Protein AF-A0A7X1ZPV9-F1 (afdb_monomer_lite)

Foldseek 3Di:
DADFAPLVPDVVSRVVVVVLCCLAVDFLFLDDDPPDDLVSLLVLQVVLVVCVVDPVSVVVLCVVQVQCCAAFNAALAAESPNSLVLVCVQVNPDDDNVCSPPPVNSNVSSVVCVVPGADQAQPDDDDDDPPDQADRRTHGYGHRHAHDALVRSLFSLQWPSNFHAAPDDDPVDAPQWDQFPRGIISLGDFLLLLVVLLVLVVSVVCCVVSRVQRTPNRVVSSVVSSVVVVPDDPCRCNSHSSSLLSVLLNLLCVFDDFPPDDPLLVSLLSVQQSLQVVQVVQSCSPPHDDADDDDDDDDDDDDDDDDDDDPQLQDAAGLRLVSLQSQLVSLCVQLVVQDDPDPDGLSNVLSNLSSVLSNLSSVRSVCVVVVHADDSVSSVSNSCSVVSNVCSCCSVVGDDDDPLVVFSWFKDFNAARPRVQKTKIKIKHHWDWDWDFHAHPNDTDTDIDTGIGIAIDIGHNVCDDHSVRQNVCRVVVNHDDHPPSSVSNDDD

Radius of gyration: 25.38 Å; chains: 1; bounding box: 76×58×71 Å

pLDDT: mean 85.06, std 15.0, range [24.62, 97.88]

Structure (mmCIF, N/CA/C/O backbone):
data_AF-A0A7X1ZPV9-F1
#
_entry.id   AF-A0A7X1ZPV9-F1
#
loop_
_atom_site.group_PDB
_atom_site.id
_atom_site.type_symbol
_atom_site.label_atom_id
_atom_site.label_alt_id
_atom_site.label_comp_id
_atom_site.label_asym_id
_atom_site.label_entity_id
_atom_site.label_seq_id
_atom_site.pdbx_PDB_ins_code
_atom_site.Cartn_x
_atom_site.Cartn_y
_atom_site.Cartn_z
_atom_site.occupancy
_atom_site.B_iso_or_equiv
_atom_site.auth_seq_id
_atom_site.auth_comp_id
_atom_site.auth_asym_id
_atom_site.auth_atom_id
_atom_site.pdbx_PDB_model_num
ATOM 1 N N . ASN A 1 1 ? -4.147 -11.477 -17.919 1.00 61.50 1 ASN A N 1
ATOM 2 C CA . ASN A 1 1 ? -4.637 -10.906 -16.644 1.00 61.50 1 ASN A CA 1
ATOM 3 C C . ASN A 1 1 ? -6.136 -10.674 -16.755 1.00 61.50 1 ASN A C 1
ATOM 5 O O . ASN A 1 1 ? -6.568 -10.183 -17.791 1.00 61.50 1 ASN A O 1
ATOM 9 N N . LEU A 1 2 ? -6.913 -11.081 -15.749 1.00 72.19 2 LEU A N 1
ATOM 10 C CA . LEU A 1 2 ? -8.351 -10.786 -15.651 1.00 72.19 2 LEU A CA 1
ATOM 11 C C . LEU A 1 2 ? -8.531 -9.429 -14.946 1.00 72.19 2 LEU A C 1
ATOM 13 O O . LEU A 1 2 ? -7.802 -9.218 -13.978 1.00 72.19 2 LEU A O 1
ATOM 17 N N . PRO A 1 3 ? -9.444 -8.540 -15.387 1.00 75.62 3 PRO A N 1
ATOM 18 C CA . PRO A 1 3 ? -9.827 -7.337 -14.639 1.00 75.62 3 PRO A CA 1
ATOM 19 C C . PRO A 1 3 ? -10.397 -7.685 -13.257 1.00 75.62 3 PRO A C 1
ATOM 21 O O . PRO A 1 3 ? -11.121 -8.673 -13.137 1.00 75.62 3 PRO A O 1
ATOM 24 N N . ARG A 1 4 ? -10.066 -6.888 -12.233 1.00 73.19 4 ARG A N 1
ATOM 25 C CA . ARG A 1 4 ? -10.451 -7.103 -10.822 1.00 73.19 4 ARG A CA 1
ATOM 26 C C . ARG A 1 4 ? -10.814 -5.791 -10.139 1.00 73.19 4 ARG A C 1
ATOM 28 O O . ARG A 1 4 ? -10.526 -4.721 -10.686 1.00 73.19 4 ARG A O 1
ATOM 35 N N . GLY A 1 5 ? -11.417 -5.907 -8.955 1.00 69.62 5 GLY A N 1
ATOM 36 C CA . GLY A 1 5 ? -11.904 -4.783 -8.161 1.00 69.62 5 GLY A CA 1
ATOM 37 C C . GLY A 1 5 ? -12.683 -3.811 -9.039 1.00 69.62 5 GLY A C 1
ATOM 38 O O . GLY A 1 5 ? -13.524 -4.198 -9.848 1.00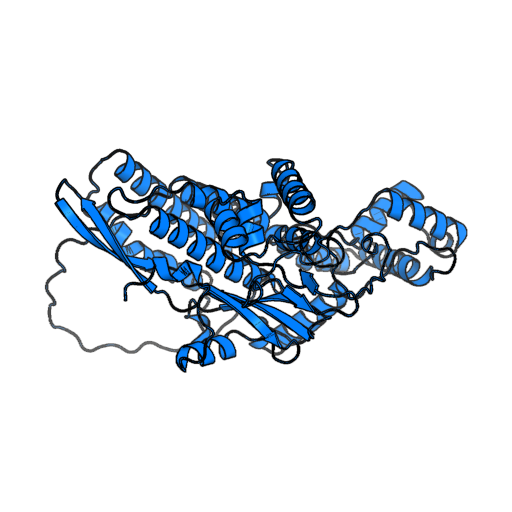 69.62 5 GLY A O 1
ATOM 39 N N . HIS A 1 6 ? -12.294 -2.543 -9.013 1.00 67.44 6 HIS A N 1
ATOM 40 C CA . HIS A 1 6 ? -12.929 -1.503 -9.815 1.00 67.44 6 HIS A CA 1
ATOM 41 C C . HIS A 1 6 ? -12.962 -1.755 -11.338 1.00 67.44 6 HIS A C 1
ATOM 43 O O . HIS A 1 6 ? -13.921 -1.338 -11.999 1.00 67.44 6 HIS A O 1
ATOM 49 N N . TYR A 1 7 ? -11.986 -2.450 -11.922 1.00 74.12 7 TYR A N 1
ATOM 50 C CA . TYR A 1 7 ? -11.883 -2.595 -13.381 1.00 74.12 7 TYR A CA 1
ATOM 51 C C . TYR A 1 7 ? -12.848 -3.639 -13.970 1.00 74.12 7 TYR A C 1
ATOM 53 O O . TYR A 1 7 ? -12.855 -3.859 -15.181 1.00 74.12 7 TYR A O 1
ATOM 61 N N . THR A 1 8 ? -13.713 -4.246 -13.149 1.00 70.81 8 THR A N 1
ATOM 62 C CA . THR A 1 8 ? -14.842 -5.078 -13.597 1.00 70.81 8 THR A CA 1
ATOM 63 C C . THR A 1 8 ? -15.977 -4.260 -14.227 1.00 70.81 8 THR A C 1
ATOM 65 O O . THR A 1 8 ? -16.664 -4.789 -15.106 1.00 70.81 8 THR A O 1
ATOM 68 N N . ARG A 1 9 ? -16.190 -2.998 -13.813 1.00 67.62 9 ARG A N 1
ATOM 69 C CA . ARG A 1 9 ? -17.491 -2.307 -13.977 1.00 67.62 9 ARG A CA 1
ATOM 70 C C . ARG A 1 9 ? -17.839 -1.815 -15.396 1.00 67.62 9 ARG A C 1
ATOM 72 O O . ARG A 1 9 ? -19.020 -1.684 -15.695 1.00 67.62 9 ARG A O 1
ATOM 79 N N . SER A 1 10 ? -16.875 -1.571 -16.290 1.00 77.25 10 SER A N 1
ATOM 80 C CA . SER A 1 10 ? -17.145 -1.165 -17.690 1.00 77.25 10 SER A CA 1
ATOM 81 C C . SER A 1 10 ? -16.155 -1.799 -18.671 1.00 77.25 10 SER A C 1
ATOM 83 O O . SER A 1 10 ? -15.034 -2.124 -18.284 1.00 77.25 10 SER A O 1
ATOM 85 N N . GLU A 1 11 ? -16.521 -1.980 -19.949 1.00 80.75 11 GLU A N 1
ATOM 86 C CA . GLU A 1 11 ? -15.567 -2.550 -20.921 1.00 80.75 11 GLU A CA 1
ATOM 87 C C . GLU A 1 11 ? -14.403 -1.597 -21.231 1.00 80.75 11 GLU A C 1
ATOM 89 O O . GLU A 1 11 ? -13.317 -2.071 -21.548 1.00 80.75 11 GLU A O 1
ATOM 94 N N . ASP A 1 12 ? -14.560 -0.284 -21.047 1.00 82.94 12 ASP A N 1
ATOM 95 C CA . ASP A 1 12 ? -13.445 0.665 -21.130 1.00 82.94 12 ASP A CA 1
ATOM 96 C C . ASP A 1 12 ? -12.444 0.485 -19.988 1.00 82.94 12 ASP A C 1
ATOM 98 O O . ASP A 1 12 ? -11.250 0.359 -20.253 1.00 82.94 12 ASP A O 1
ATOM 102 N N . PHE A 1 13 ? -12.900 0.323 -18.740 1.00 80.00 13 PHE A N 1
ATOM 103 C CA . PHE A 1 13 ? -11.994 -0.015 -17.636 1.00 80.00 13 PHE A CA 1
ATOM 104 C C . PHE A 1 13 ? -11.383 -1.413 -17.798 1.00 80.00 13 PHE A C 1
ATOM 106 O O . PHE A 1 13 ? -10.204 -1.601 -17.501 1.00 80.00 13 PHE A O 1
ATOM 113 N N . ARG A 1 14 ? -12.119 -2.379 -18.366 1.00 82.19 14 ARG A N 1
ATOM 114 C CA . ARG A 1 14 ? -11.565 -3.696 -18.728 1.00 82.19 14 ARG A CA 1
ATOM 115 C C . ARG A 1 14 ? -10.514 -3.593 -19.836 1.00 82.19 14 ARG A C 1
ATOM 117 O O . ARG A 1 14 ? -9.544 -4.346 -19.790 1.00 82.19 14 ARG A O 1
ATOM 124 N N . ARG A 1 15 ? -10.678 -2.704 -20.825 1.00 89.06 15 ARG A N 1
ATOM 125 C CA . ARG A 1 15 ? -9.685 -2.420 -21.880 1.00 89.06 15 ARG A CA 1
ATOM 126 C C . ARG A 1 15 ? -8.442 -1.745 -21.302 1.00 89.06 15 ARG A C 1
ATOM 128 O O . ARG A 1 15 ? -7.350 -2.276 -21.485 1.00 89.06 15 ARG A O 1
ATOM 135 N N . TYR A 1 16 ? -8.619 -0.654 -20.557 1.00 87.81 16 TYR A N 1
ATOM 136 C CA . TYR A 1 16 ? -7.547 0.075 -19.874 1.00 87.81 16 TYR A CA 1
ATOM 137 C C . TYR A 1 16 ? -6.717 -0.856 -18.982 1.00 87.81 16 TYR A C 1
ATOM 139 O O . TYR A 1 16 ? -5.501 -0.944 -19.139 1.00 87.81 16 TYR A O 1
ATOM 147 N N . PHE A 1 17 ? -7.378 -1.660 -18.141 1.00 85.50 17 PHE A N 1
ATOM 148 C CA . PHE A 1 17 ? -6.711 -2.636 -17.280 1.00 85.50 17 PHE A CA 1
ATOM 149 C C . PHE A 1 17 ? -5.875 -3.640 -18.074 1.00 85.50 17 PHE A C 1
ATOM 151 O O . PHE A 1 17 ? -4.730 -3.908 -17.715 1.00 85.50 17 PHE A O 1
ATOM 158 N N . LYS A 1 18 ? -6.420 -4.199 -19.167 1.00 89.06 18 LYS A N 1
ATOM 159 C CA . LYS A 1 18 ? -5.690 -5.145 -20.030 1.00 89.06 18 LYS A CA 1
ATOM 160 C C . LYS A 1 18 ? -4.466 -4.483 -20.678 1.00 89.06 18 LYS A C 1
ATOM 162 O O . LYS A 1 18 ? -3.438 -5.146 -20.777 1.00 89.06 18 LYS A O 1
ATOM 167 N N . ALA A 1 19 ? -4.570 -3.216 -21.085 1.00 90.88 19 ALA A N 1
ATOM 168 C CA . ALA A 1 19 ? -3.480 -2.454 -21.692 1.00 90.88 19 ALA A CA 1
ATOM 169 C C . ALA A 1 19 ? -2.372 -2.125 -20.678 1.00 90.88 19 ALA A C 1
ATOM 171 O O . ALA A 1 19 ? -1.224 -2.511 -20.892 1.00 90.88 19 ALA A O 1
ATOM 172 N N . MET A 1 20 ? -2.702 -1.512 -19.537 1.00 89.00 20 MET A N 1
ATOM 173 C CA . MET A 1 20 ? -1.719 -1.184 -18.494 1.00 89.00 20 MET A CA 1
ATOM 174 C C . MET A 1 20 ? -1.044 -2.446 -17.933 1.00 89.00 20 MET A C 1
ATOM 176 O O . MET A 1 20 ? 0.177 -2.493 -17.803 1.00 89.00 20 MET A O 1
ATOM 180 N N . MET A 1 21 ? -1.795 -3.537 -17.731 1.00 84.31 21 MET A N 1
ATOM 181 C CA . MET A 1 21 ? -1.230 -4.839 -17.339 1.00 84.31 21 MET A CA 1
ATOM 182 C C . MET A 1 21 ? -0.450 -5.565 -18.442 1.00 84.31 21 MET A C 1
ATOM 184 O O . MET A 1 21 ? 0.105 -6.633 -18.169 1.00 84.31 21 MET A O 1
ATOM 188 N N . TRP A 1 22 ? -0.423 -5.043 -19.668 1.00 87.94 22 TRP A N 1
ATOM 189 C CA . TRP A 1 22 ? 0.465 -5.503 -20.734 1.00 87.94 22 TRP A CA 1
ATOM 190 C C . TRP A 1 22 ? 1.728 -4.637 -20.768 1.00 87.94 22 TRP A C 1
ATOM 192 O O . TRP A 1 22 ? 2.817 -5.164 -20.548 1.00 87.94 22 TRP A O 1
ATOM 202 N N . TYR A 1 23 ? 1.589 -3.313 -20.900 1.00 89.31 23 TYR A N 1
ATOM 203 C CA . TYR A 1 23 ? 2.715 -2.365 -20.915 1.00 89.31 23 TYR A CA 1
ATOM 204 C C . TYR A 1 23 ? 3.561 -2.368 -19.630 1.00 89.31 23 TYR A C 1
ATOM 206 O O . TYR A 1 23 ? 4.749 -2.050 -19.689 1.00 89.31 23 TYR A O 1
ATOM 214 N N . GLY A 1 24 ? 2.969 -2.738 -18.488 1.00 83.88 24 GLY A N 1
ATOM 215 C CA . GLY A 1 24 ? 3.657 -2.863 -17.202 1.00 83.88 24 GLY A CA 1
ATOM 216 C C . GLY A 1 24 ? 4.148 -4.260 -16.843 1.00 83.88 24 GLY A C 1
ATOM 217 O O . GLY A 1 24 ? 4.885 -4.391 -15.871 1.00 83.88 24 GLY A O 1
ATOM 218 N N . ARG A 1 25 ? 3.784 -5.307 -17.600 1.00 80.44 25 ARG A N 1
ATOM 219 C CA . ARG A 1 25 ? 4.224 -6.694 -17.323 1.00 80.44 25 ARG A CA 1
ATOM 220 C C . ARG A 1 25 ? 4.947 -7.386 -18.474 1.00 80.44 25 ARG A C 1
ATOM 222 O O . ARG A 1 25 ? 5.495 -8.458 -18.251 1.00 80.44 25 ARG A O 1
ATOM 229 N N . LEU A 1 26 ? 5.011 -6.785 -19.661 1.00 88.06 26 LEU A N 1
ATOM 230 C CA . LEU A 1 26 ? 5.934 -7.187 -20.722 1.00 88.06 26 LEU A CA 1
ATOM 231 C C . LEU A 1 26 ? 7.332 -6.607 -20.418 1.00 88.06 26 LEU A C 1
ATOM 233 O O . LEU A 1 26 ? 7.462 -5.384 -20.387 1.00 88.06 26 LEU A O 1
ATOM 237 N N . PRO A 1 27 ? 8.364 -7.431 -20.158 1.00 88.62 27 PRO A N 1
ATOM 238 C CA . PRO A 1 27 ? 9.725 -6.947 -19.958 1.00 88.62 27 PRO A CA 1
ATOM 239 C C . PRO A 1 27 ? 10.468 -6.820 -21.292 1.00 88.62 27 PRO A C 1
ATOM 241 O O . PRO A 1 27 ? 10.489 -7.752 -22.099 1.00 88.62 27 PRO A O 1
ATOM 244 N N . LEU A 1 28 ? 11.171 -5.708 -21.486 1.00 94.38 28 LEU A N 1
ATOM 245 C CA . LEU A 1 28 ? 12.291 -5.628 -22.419 1.00 94.38 28 LEU A CA 1
ATOM 246 C C . LEU A 1 28 ? 13.576 -5.801 -21.600 1.00 94.38 28 LEU A C 1
ATOM 248 O O . LEU A 1 28 ? 14.154 -4.832 -21.111 1.00 94.38 28 LEU A O 1
ATOM 252 N N . HIS A 1 29 ? 13.962 -7.057 -21.354 1.00 94.62 29 HIS A N 1
ATOM 253 C CA . HIS A 1 29 ? 15.090 -7.386 -20.475 1.00 94.62 29 HIS A CA 1
ATOM 254 C C . HIS A 1 29 ? 16.407 -6.757 -20.948 1.00 94.62 29 HIS A C 1
ATOM 256 O O . HIS A 1 29 ? 16.744 -6.804 -22.133 1.00 94.62 29 HIS A O 1
ATOM 262 N N . VAL A 1 30 ? 17.184 -6.239 -19.996 1.00 95.94 30 VAL A N 1
ATOM 263 C CA . VAL A 1 30 ? 18.557 -5.787 -20.231 1.00 95.94 30 VAL A CA 1
ATOM 264 C C . VAL A 1 30 ? 19.463 -7.029 -20.265 1.00 95.94 30 VAL A C 1
ATOM 266 O O . VAL A 1 30 ? 19.577 -7.713 -19.243 1.00 95.94 30 VAL A O 1
ATOM 269 N N . PRO A 1 31 ? 20.101 -7.360 -21.403 1.00 95.31 31 PRO A N 1
ATOM 270 C CA . PRO A 1 31 ? 20.882 -8.587 -21.554 1.00 95.31 31 PRO A CA 1
ATOM 271 C C . PRO A 1 31 ? 22.082 -8.605 -20.601 1.00 95.31 31 PRO A C 1
ATOM 273 O O . PRO A 1 31 ? 22.777 -7.601 -20.454 1.00 95.31 31 PRO A O 1
ATOM 276 N N . LYS A 1 32 ? 22.335 -9.749 -19.960 1.00 92.62 32 LYS A N 1
ATOM 277 C CA . LYS A 1 32 ? 23.367 -9.908 -18.925 1.00 92.62 32 LYS A CA 1
ATOM 278 C C . LYS A 1 32 ? 24.471 -10.858 -19.373 1.00 92.62 32 LYS A C 1
ATOM 280 O O . LYS A 1 32 ? 25.648 -10.514 -19.307 1.00 92.62 32 LYS A O 1
ATOM 285 N N . GLU A 1 33 ? 24.090 -12.024 -19.882 1.00 90.62 33 GLU A N 1
ATOM 286 C CA . GLU A 1 33 ? 25.013 -13.011 -20.431 1.00 90.62 33 GLU A CA 1
ATOM 287 C C . GLU A 1 33 ? 25.272 -12.773 -21.920 1.00 90.62 33 GLU A C 1
ATOM 289 O O . GLU A 1 33 ? 24.459 -12.200 -22.650 1.00 90.62 33 GLU A O 1
ATOM 294 N N . LYS A 1 34 ? 26.412 -13.266 -22.421 1.00 88.06 34 LYS A N 1
ATOM 295 C CA . LYS A 1 34 ? 26.783 -13.123 -23.843 1.00 88.06 34 LYS A CA 1
ATOM 296 C C . LYS A 1 34 ? 25.788 -13.806 -24.799 1.00 88.06 34 LYS A C 1
ATOM 298 O O . LYS A 1 34 ? 25.708 -13.427 -25.965 1.00 88.06 34 LYS A O 1
ATOM 303 N N . SER A 1 35 ? 25.047 -14.802 -24.317 1.00 91.25 35 SER A N 1
ATOM 304 C CA . SER A 1 35 ? 23.980 -15.500 -25.045 1.00 91.25 35 SER A CA 1
ATOM 305 C C . SER A 1 35 ? 22.684 -14.701 -25.183 1.00 91.25 35 SER A C 1
ATOM 307 O O . SER A 1 35 ? 21.877 -15.022 -26.053 1.00 91.25 35 SER A O 1
ATOM 309 N N . ASP A 1 36 ? 22.461 -13.700 -24.332 1.00 93.38 36 ASP A N 1
ATOM 310 C CA . ASP A 1 36 ? 21.164 -13.030 -24.237 1.00 93.38 36 ASP A CA 1
ATOM 311 C C . ASP A 1 36 ? 20.923 -12.150 -25.472 1.00 93.38 36 ASP A C 1
ATOM 313 O O . ASP A 1 36 ? 21.871 -11.520 -25.958 1.00 93.38 36 ASP A O 1
ATOM 317 N N . PRO A 1 37 ? 19.690 -12.067 -26.001 1.00 95.50 37 PRO A N 1
ATOM 318 C CA . PRO A 1 37 ? 19.400 -11.248 -27.172 1.00 95.50 37 PRO A CA 1
ATOM 319 C C . PRO A 1 37 ? 19.541 -9.753 -26.851 1.00 95.50 37 PRO A C 1
ATOM 321 O O . PRO A 1 37 ? 19.023 -9.281 -25.843 1.00 95.50 37 PRO A O 1
ATOM 324 N N . LEU A 1 38 ? 20.187 -8.989 -27.739 1.00 96.62 38 LEU A N 1
ATOM 325 C CA . LEU A 1 38 ? 20.248 -7.520 -27.644 1.00 96.62 38 LEU A CA 1
ATOM 326 C C . LEU A 1 38 ? 18.922 -6.841 -28.031 1.00 96.62 38 LEU A C 1
ATOM 328 O O . LEU A 1 38 ? 18.617 -5.755 -27.539 1.00 96.62 38 LEU A O 1
ATOM 332 N N . LEU A 1 39 ? 18.122 -7.510 -28.871 1.00 96.44 39 LEU A N 1
ATOM 333 C CA . LEU A 1 39 ? 16.906 -6.971 -29.485 1.00 96.44 39 LEU A CA 1
ATOM 334 C C . LEU A 1 39 ? 15.916 -6.302 -28.508 1.00 96.44 39 LEU A C 1
ATOM 336 O O . LEU A 1 39 ? 15.377 -5.263 -28.889 1.00 96.44 39 LEU A O 1
ATOM 340 N N . PRO A 1 40 ? 15.657 -6.800 -27.279 1.00 96.75 40 PRO A N 1
ATOM 341 C CA . PRO A 1 40 ? 14.750 -6.121 -26.353 1.00 96.75 40 PRO A CA 1
ATOM 342 C C . PRO A 1 40 ? 15.263 -4.736 -25.938 1.00 96.75 40 PRO A C 1
ATOM 344 O O . PRO A 1 40 ? 14.505 -3.772 -25.996 1.00 96.75 40 PRO A O 1
ATOM 347 N N . LEU A 1 41 ? 16.552 -4.611 -25.602 1.00 97.19 41 LEU A N 1
ATOM 348 C CA . LEU A 1 41 ? 17.172 -3.338 -25.217 1.00 97.19 41 LEU A CA 1
ATOM 349 C C . LEU A 1 41 ? 17.292 -2.375 -26.411 1.00 97.19 41 LEU A C 1
ATOM 351 O O . LEU A 1 41 ? 17.029 -1.184 -26.269 1.00 97.19 41 LEU A O 1
ATOM 355 N N . GLN A 1 42 ? 17.624 -2.892 -27.598 1.00 96.94 42 GLN A N 1
ATOM 356 C CA . GLN A 1 42 ? 17.635 -2.108 -28.841 1.00 96.94 42 GLN A CA 1
ATOM 357 C C . GLN A 1 42 ? 16.231 -1.573 -29.176 1.00 96.94 42 GLN A C 1
ATOM 359 O O . GLN A 1 42 ? 16.070 -0.393 -29.477 1.00 96.94 42 GLN A O 1
ATOM 364 N N . THR A 1 43 ? 15.197 -2.412 -29.041 1.00 96.31 43 THR A N 1
ATOM 365 C CA . THR A 1 43 ? 13.789 -2.009 -29.213 1.00 96.31 43 THR A CA 1
ATOM 366 C C . THR A 1 43 ? 13.383 -0.957 -28.180 1.00 96.31 43 THR A C 1
ATOM 368 O O . THR A 1 43 ? 12.709 0.008 -28.528 1.00 96.31 43 THR A O 1
ATOM 371 N N . ALA A 1 44 ? 13.815 -1.106 -26.924 1.00 96.69 44 ALA A N 1
ATOM 372 C CA . ALA A 1 44 ? 13.524 -0.150 -25.861 1.00 96.69 44 ALA A CA 1
ATOM 373 C C . ALA A 1 44 ? 14.113 1.245 -26.144 1.00 96.69 44 ALA A C 1
ATOM 375 O O . ALA A 1 44 ? 13.410 2.237 -25.965 1.00 96.69 44 ALA A O 1
ATOM 376 N N . LEU A 1 45 ? 15.355 1.325 -26.643 1.00 96.50 45 LEU A N 1
ATOM 377 C CA . LEU A 1 45 ? 15.972 2.595 -27.049 1.00 96.50 45 LEU A CA 1
ATOM 378 C C . LEU A 1 45 ? 15.248 3.246 -28.232 1.00 96.50 45 LEU A C 1
ATOM 380 O O . LEU A 1 45 ? 15.009 4.448 -28.202 1.00 96.50 45 LEU A O 1
ATOM 384 N N . LEU A 1 46 ? 14.855 2.470 -29.247 1.00 95.62 46 LEU A N 1
ATOM 385 C CA . LEU A 1 46 ? 14.105 2.999 -30.395 1.00 95.62 46 LEU A CA 1
ATOM 386 C C . LEU A 1 46 ? 12.723 3.536 -29.987 1.00 95.62 46 LEU A C 1
ATOM 388 O O . LEU A 1 46 ? 12.298 4.571 -30.493 1.00 95.62 46 LEU A O 1
ATOM 392 N N . VAL A 1 47 ? 12.040 2.875 -29.045 1.00 94.88 47 VAL A N 1
ATOM 393 C CA . VAL A 1 47 ? 10.773 3.366 -28.474 1.00 94.88 47 VAL A CA 1
ATOM 394 C C . VAL A 1 47 ? 10.987 4.629 -27.634 1.00 94.88 47 VAL A C 1
ATOM 396 O O . VAL A 1 47 ? 10.174 5.543 -27.720 1.00 94.88 47 VAL A O 1
ATOM 399 N N . ALA A 1 48 ? 12.067 4.706 -26.852 1.00 95.19 48 ALA A N 1
ATOM 400 C CA . ALA A 1 48 ? 12.388 5.883 -26.046 1.00 95.19 48 ALA A CA 1
ATOM 401 C C . ALA A 1 48 ? 12.737 7.113 -26.899 1.00 95.19 48 ALA A C 1
ATOM 403 O O . ALA A 1 48 ? 12.238 8.199 -26.621 1.00 95.19 48 ALA A O 1
ATOM 404 N N . LEU A 1 49 ? 13.531 6.937 -27.962 1.00 93.81 49 LEU A N 1
ATOM 405 C CA . LEU A 1 49 ? 13.837 8.003 -28.920 1.00 93.81 49 LEU A CA 1
ATOM 406 C C . LEU A 1 49 ? 12.569 8.506 -29.617 1.00 93.81 49 LEU A C 1
ATOM 408 O O . LEU A 1 49 ? 12.302 9.701 -29.602 1.00 93.81 49 LEU A O 1
ATOM 412 N N . HIS A 1 50 ? 11.748 7.602 -30.160 1.00 93.50 50 HIS A N 1
ATOM 413 C CA . HIS A 1 50 ? 10.530 7.996 -30.871 1.00 93.50 50 HIS A CA 1
ATOM 414 C C . HIS A 1 50 ? 9.493 8.686 -29.963 1.00 93.50 50 HIS A C 1
ATOM 416 O O . HIS A 1 50 ? 8.754 9.548 -30.430 1.00 93.50 50 HIS A O 1
ATOM 422 N N . LEU A 1 51 ? 9.451 8.335 -28.670 1.00 94.19 51 LEU A N 1
ATOM 423 C CA . LEU A 1 51 ? 8.600 9.003 -27.681 1.00 94.19 51 LEU A CA 1
ATOM 424 C C . LEU A 1 51 ? 9.059 10.440 -27.380 1.00 94.19 51 LEU A C 1
ATOM 426 O O . LEU A 1 51 ? 8.216 11.288 -27.120 1.00 94.19 51 LEU A O 1
ATOM 430 N N . GLU A 1 52 ? 10.366 10.715 -27.412 1.00 91.44 52 GLU A N 1
ATOM 431 C CA . GLU A 1 52 ? 10.914 12.060 -27.176 1.00 91.44 52 GLU A CA 1
ATOM 432 C C . GLU A 1 52 ? 10.871 12.949 -28.436 1.00 91.44 52 GLU A C 1
ATOM 434 O O . GLU A 1 52 ? 10.700 14.162 -28.334 1.00 91.44 52 GLU A O 1
ATOM 439 N N . GLU A 1 53 ? 11.004 12.361 -29.631 1.00 92.31 53 GLU A N 1
ATOM 440 C CA . GLU A 1 53 ? 10.919 13.082 -30.913 1.00 92.31 53 GLU A CA 1
ATOM 441 C C . GLU A 1 53 ? 9.544 13.732 -31.165 1.00 92.31 53 GLU A C 1
ATOM 443 O O . GLU A 1 53 ? 9.456 14.697 -31.930 1.00 92.31 53 GLU A O 1
ATOM 448 N N . ASP A 1 54 ? 8.482 13.222 -30.533 1.00 94.75 54 ASP A N 1
ATOM 449 C CA . ASP A 1 54 ? 7.109 13.714 -30.648 1.00 94.75 54 ASP A CA 1
ATOM 450 C C . ASP A 1 54 ? 6.618 14.258 -29.293 1.00 94.75 54 ASP A C 1
ATOM 452 O O . ASP A 1 54 ? 6.320 13.510 -28.358 1.00 94.75 54 ASP A O 1
ATOM 456 N N . SER A 1 55 ? 6.517 15.589 -29.192 1.00 92.75 55 SER A N 1
ATOM 457 C CA . SER A 1 55 ? 6.098 16.279 -27.966 1.00 92.75 55 SER A CA 1
ATOM 458 C C . SER A 1 55 ? 4.713 15.867 -27.482 1.00 92.75 55 SER A C 1
ATOM 460 O O . SER A 1 55 ? 4.475 15.834 -26.276 1.00 92.75 55 SER A O 1
ATOM 462 N N . ASP A 1 56 ? 3.804 15.554 -28.403 1.00 94.75 56 ASP A N 1
ATOM 463 C CA . ASP A 1 56 ? 2.416 15.248 -28.077 1.00 94.75 56 ASP A CA 1
ATOM 464 C C . ASP A 1 56 ? 2.320 13.813 -27.530 1.00 94.75 56 ASP A C 1
ATOM 466 O O . ASP A 1 56 ? 1.501 13.535 -26.650 1.00 94.75 56 ASP A O 1
ATOM 470 N N . LEU A 1 57 ? 3.206 12.910 -27.976 1.00 93.38 57 LEU A N 1
ATOM 471 C CA . LEU A 1 57 ? 3.351 11.570 -27.400 1.00 93.38 57 LEU A CA 1
ATOM 472 C C . LEU A 1 57 ? 4.051 11.579 -26.032 1.00 93.38 57 LEU A C 1
ATOM 474 O O . LEU A 1 57 ? 3.602 10.845 -25.149 1.00 93.38 57 LEU A O 1
ATOM 478 N N . SER A 1 58 ? 5.096 12.395 -25.826 1.00 92.25 58 SER A N 1
ATOM 479 C CA . SER A 1 58 ? 5.739 12.531 -24.503 1.00 92.25 58 SER A CA 1
ATOM 480 C C . SER A 1 58 ? 4.746 13.061 -23.469 1.00 92.25 58 SER A C 1
ATOM 482 O O . SER A 1 58 ? 4.533 12.420 -22.440 1.00 92.25 58 SER A O 1
ATOM 484 N N . LEU A 1 59 ? 4.035 14.151 -23.790 1.00 92.31 59 LEU A N 1
ATOM 485 C CA . LEU A 1 59 ? 3.005 14.723 -22.919 1.00 92.31 59 LEU A CA 1
ATOM 486 C C . LEU A 1 59 ? 1.893 13.712 -22.603 1.00 92.31 59 LEU A C 1
ATOM 488 O O . LEU A 1 59 ? 1.539 13.546 -21.439 1.00 92.31 59 LEU A O 1
ATOM 492 N N . LEU A 1 60 ? 1.394 12.964 -23.594 1.00 92.69 60 LEU A N 1
ATOM 493 C CA . LEU A 1 60 ? 0.379 11.926 -23.370 1.00 92.69 60 LEU A CA 1
ATOM 494 C C . LEU A 1 60 ? 0.892 10.755 -22.505 1.00 92.69 60 LEU A C 1
ATOM 496 O O . LEU A 1 60 ? 0.115 10.124 -21.785 1.00 92.69 60 LEU A O 1
ATOM 500 N N . TRP A 1 61 ? 2.189 10.439 -22.559 1.00 93.94 61 TRP A N 1
ATOM 501 C CA . TRP A 1 61 ? 2.805 9.454 -21.666 1.00 93.94 61 TRP A CA 1
ATOM 502 C C . TRP A 1 61 ? 2.919 10.000 -20.237 1.00 93.94 61 TRP A C 1
ATOM 504 O O . TRP A 1 61 ? 2.552 9.305 -19.288 1.00 93.94 61 TRP A O 1
ATOM 514 N N . GLU A 1 62 ? 3.353 11.251 -20.082 1.00 91.12 62 GLU A N 1
ATOM 515 C CA . GLU A 1 62 ? 3.480 11.956 -18.801 1.00 91.12 62 GLU A CA 1
ATOM 516 C C . GLU A 1 62 ? 2.119 12.139 -18.105 1.00 91.12 62 GLU A C 1
ATOM 518 O O . GLU A 1 62 ? 2.002 11.820 -16.921 1.00 91.12 62 GLU A O 1
ATOM 523 N N . GLU A 1 63 ? 1.062 12.520 -18.835 1.00 90.62 63 GLU A N 1
ATOM 524 C CA . GLU A 1 63 ? -0.323 12.626 -18.334 1.00 90.62 63 GLU A CA 1
ATOM 525 C C . GLU A 1 63 ? -0.844 11.316 -17.714 1.00 90.62 63 GLU A C 1
ATOM 527 O O . GLU A 1 63 ? -1.640 11.339 -16.773 1.00 90.62 63 GLU A O 1
ATOM 532 N N . ILE A 1 64 ? -0.390 10.161 -18.212 1.00 89.25 64 ILE A N 1
ATOM 533 C CA . ILE A 1 64 ? -0.750 8.839 -17.676 1.00 89.25 64 ILE A CA 1
ATOM 534 C C . ILE A 1 64 ? 0.213 8.422 -16.553 1.00 89.25 64 ILE A C 1
ATOM 536 O O . ILE A 1 64 ? -0.204 7.805 -15.566 1.00 89.25 64 ILE A O 1
ATOM 540 N N . TYR A 1 65 ? 1.505 8.719 -16.693 1.00 89.56 65 TYR A N 1
ATOM 541 C CA . TYR A 1 65 ? 2.529 8.273 -15.756 1.00 89.56 65 TYR A CA 1
ATOM 542 C C . TYR A 1 65 ? 2.506 9.074 -14.448 1.00 89.56 65 TYR A C 1
ATOM 544 O O . TYR A 1 65 ? 2.384 8.465 -13.380 1.00 89.56 65 TYR A O 1
ATOM 552 N N . GLU A 1 66 ? 2.558 10.406 -14.508 1.00 89.31 66 GLU A N 1
ATOM 553 C CA . GLU A 1 66 ? 2.769 11.273 -13.341 1.00 89.31 66 GLU A CA 1
ATOM 554 C C . GLU A 1 66 ? 1.690 11.141 -12.254 1.00 89.31 66 GLU A C 1
ATOM 556 O O . GLU A 1 66 ? 2.065 10.960 -11.092 1.00 89.31 66 GLU A O 1
ATOM 561 N N . PRO A 1 67 ? 0.373 11.094 -12.550 1.00 88.50 67 PRO A N 1
ATOM 562 C CA . PRO A 1 67 ? -0.633 10.840 -11.517 1.00 88.50 67 PRO A CA 1
ATOM 563 C C . PRO A 1 67 ? -0.404 9.506 -10.800 1.00 88.50 67 PRO A C 1
ATOM 565 O O . PRO A 1 67 ? -0.449 9.429 -9.571 1.00 88.50 67 PRO A O 1
ATOM 568 N N . THR A 1 68 ? -0.081 8.444 -11.543 1.00 84.62 68 THR A N 1
ATOM 569 C CA . THR A 1 68 ? 0.180 7.130 -10.934 1.00 84.62 68 THR A CA 1
ATOM 570 C C . THR A 1 68 ? 1.496 7.098 -10.148 1.00 84.62 68 THR A C 1
ATOM 572 O O . THR A 1 68 ? 1.580 6.395 -9.142 1.00 84.62 68 THR A O 1
ATOM 575 N N . ALA A 1 69 ? 2.512 7.865 -10.555 1.00 88.00 69 ALA A N 1
ATOM 576 C CA . ALA A 1 69 ? 3.766 8.014 -9.819 1.00 88.00 69 ALA A CA 1
ATOM 577 C C . ALA A 1 69 ? 3.574 8.826 -8.523 1.00 88.00 69 ALA A C 1
ATOM 579 O O . ALA A 1 69 ? 4.040 8.407 -7.463 1.00 88.00 69 ALA A O 1
ATOM 580 N N . PHE A 1 70 ? 2.808 9.919 -8.569 1.00 90.75 70 PHE A N 1
ATOM 581 C CA . PHE A 1 70 ? 2.454 10.733 -7.405 1.00 90.75 70 PHE A CA 1
ATOM 582 C C . PHE A 1 70 ? 1.667 9.945 -6.348 1.00 90.75 70 PHE A C 1
ATOM 584 O O . PHE A 1 70 ? 1.980 10.003 -5.154 1.00 90.75 70 PHE A O 1
ATOM 591 N N . PHE A 1 71 ? 0.653 9.176 -6.754 1.00 88.38 71 PHE A N 1
ATOM 592 C CA . PHE A 1 71 ? -0.122 8.395 -5.791 1.00 88.38 71 PHE A CA 1
ATOM 593 C C . PHE A 1 71 ? 0.661 7.182 -5.259 1.00 88.38 71 PHE A C 1
ATOM 595 O O . PHE A 1 71 ? 0.632 6.938 -4.052 1.00 88.38 71 PHE A O 1
ATOM 602 N N . PHE A 1 72 ? 1.410 6.457 -6.101 1.00 85.12 72 PHE A N 1
ATOM 603 C CA . PHE A 1 72 ? 1.910 5.114 -5.757 1.00 85.12 72 PHE A CA 1
ATOM 604 C C . PHE A 1 72 ? 3.440 4.957 -5.695 1.00 85.12 72 PHE A C 1
ATOM 606 O O . PHE A 1 72 ? 3.919 3.947 -5.189 1.00 85.12 72 PHE A O 1
ATOM 613 N N . GLY A 1 73 ? 4.214 5.977 -6.076 1.00 84.62 73 GLY A N 1
ATOM 614 C CA . GLY A 1 73 ? 5.685 5.991 -6.050 1.00 84.62 73 GLY A CA 1
ATOM 615 C C . GLY A 1 73 ? 6.307 5.691 -7.414 1.00 84.62 73 GLY A C 1
ATOM 616 O O . GLY A 1 73 ? 5.631 5.229 -8.324 1.00 84.62 73 GLY A O 1
ATOM 617 N N . ALA A 1 74 ? 7.605 5.944 -7.582 1.00 81.25 74 ALA A N 1
ATOM 618 C CA . ALA A 1 74 ? 8.301 5.628 -8.832 1.00 81.25 74 ALA A CA 1
ATOM 619 C C . ALA A 1 74 ? 8.347 4.109 -9.117 1.00 81.25 74 ALA A C 1
ATOM 621 O O . ALA A 1 74 ? 8.171 3.273 -8.225 1.00 81.25 74 ALA A O 1
ATOM 622 N N . ALA A 1 75 ? 8.600 3.739 -10.372 1.00 82.12 75 ALA A N 1
ATOM 623 C CA . ALA A 1 75 ? 8.965 2.371 -10.735 1.00 82.12 75 ALA A CA 1
ATOM 624 C C . ALA A 1 75 ? 10.439 2.056 -10.410 1.00 82.12 75 ALA A C 1
ATOM 626 O O . ALA A 1 75 ? 11.269 2.958 -10.323 1.00 82.12 75 ALA A O 1
ATOM 627 N N . GLU A 1 76 ? 10.763 0.766 -10.264 1.00 79.94 76 GLU A N 1
ATOM 628 C CA . GLU A 1 76 ? 12.154 0.267 -10.251 1.00 79.94 76 GLU A CA 1
ATOM 629 C C . GLU A 1 76 ? 12.621 -0.287 -11.603 1.00 79.94 76 GLU A C 1
ATOM 631 O O . GLU A 1 76 ? 13.821 -0.305 -11.873 1.00 79.94 76 GLU A O 1
ATOM 636 N N . ASP A 1 77 ? 11.692 -0.756 -12.439 1.00 83.06 77 ASP A N 1
ATOM 637 C CA . ASP A 1 77 ? 11.974 -1.070 -13.839 1.00 83.06 77 ASP A CA 1
ATOM 638 C C . ASP A 1 77 ? 12.179 0.225 -14.633 1.00 83.06 77 ASP A C 1
ATOM 640 O O . ASP A 1 77 ? 11.529 1.243 -14.376 1.00 83.06 77 ASP A O 1
ATOM 644 N N . ILE A 1 78 ? 13.068 0.173 -15.624 1.00 92.00 78 ILE A N 1
ATOM 645 C CA . ILE A 1 78 ? 13.502 1.347 -16.380 1.00 92.00 78 ILE A CA 1
ATOM 646 C C . ILE A 1 78 ? 12.331 1.863 -17.239 1.00 92.00 78 ILE A C 1
ATOM 648 O O . ILE A 1 78 ? 11.713 1.095 -17.983 1.00 92.00 78 ILE A O 1
ATOM 652 N N . THR A 1 79 ? 12.023 3.160 -17.147 1.00 94.06 79 THR A N 1
ATOM 653 C CA . THR A 1 79 ? 11.067 3.856 -18.031 1.00 94.06 79 THR A CA 1
ATOM 654 C C . THR A 1 79 ? 11.741 4.267 -19.348 1.00 94.06 79 THR A C 1
ATOM 656 O O . THR A 1 79 ? 12.971 4.327 -19.403 1.00 94.06 79 THR A O 1
ATOM 659 N N . PRO A 1 80 ? 10.989 4.610 -20.413 1.00 94.94 80 PRO A N 1
ATOM 660 C CA . PRO A 1 80 ? 11.587 5.116 -21.651 1.00 94.94 80 PRO A CA 1
ATOM 661 C C . PRO A 1 80 ? 12.495 6.339 -21.423 1.00 94.94 80 PRO A C 1
ATOM 663 O O . PRO A 1 80 ? 13.625 6.355 -21.906 1.00 94.94 80 PRO A O 1
ATOM 666 N N . GLY A 1 81 ? 12.052 7.308 -20.611 1.00 92.75 81 GLY A N 1
ATOM 667 C CA . GLY A 1 81 ? 12.843 8.495 -20.264 1.00 92.75 81 GLY A CA 1
ATOM 668 C C . GLY A 1 81 ? 14.139 8.171 -19.509 1.00 92.75 81 GLY A C 1
ATOM 669 O O . GLY A 1 81 ? 15.209 8.609 -19.926 1.00 92.75 81 GLY A O 1
ATOM 670 N N . LEU A 1 82 ? 14.076 7.339 -18.459 1.00 93.88 82 LEU A N 1
ATOM 671 C CA . LEU A 1 82 ? 15.269 6.950 -17.688 1.00 93.88 82 LEU A CA 1
ATOM 672 C C . LEU A 1 82 ? 16.272 6.160 -18.543 1.00 93.88 82 LEU A C 1
ATOM 674 O O . LEU A 1 82 ? 17.480 6.333 -18.397 1.00 93.88 82 LEU A O 1
ATOM 678 N N . LEU A 1 83 ? 15.790 5.317 -19.465 1.00 96.44 83 LEU A N 1
ATOM 679 C CA . LEU A 1 83 ? 16.666 4.607 -20.396 1.00 96.44 83 LEU A CA 1
ATOM 680 C C . LEU A 1 83 ? 17.452 5.585 -21.280 1.00 96.44 83 LEU A C 1
ATOM 682 O O . LEU A 1 83 ? 18.636 5.358 -21.530 1.00 96.44 83 LEU A O 1
ATOM 686 N N . LEU A 1 84 ? 16.802 6.649 -21.757 1.00 94.81 84 LEU A N 1
ATOM 687 C CA . LEU A 1 84 ? 17.415 7.646 -22.630 1.00 94.81 84 LEU A CA 1
ATOM 688 C C . LEU A 1 84 ? 18.352 8.599 -21.866 1.00 94.81 84 LEU A C 1
ATOM 690 O O . LEU A 1 84 ? 19.381 8.998 -22.409 1.00 94.81 84 LEU A O 1
ATOM 694 N N . GLU A 1 85 ? 18.056 8.908 -20.601 1.00 94.94 85 GLU A N 1
ATOM 695 C CA . GLU A 1 85 ? 18.967 9.620 -19.691 1.00 94.94 85 GLU A CA 1
ATOM 696 C C . GLU A 1 85 ? 20.261 8.819 -19.459 1.00 94.94 85 GLU A C 1
ATOM 698 O O . GLU A 1 85 ? 21.355 9.303 -19.760 1.00 94.94 85 GLU A O 1
ATOM 703 N N . GLU A 1 86 ? 20.146 7.559 -19.029 1.00 96.88 86 GLU A N 1
ATOM 704 C CA . GLU A 1 86 ? 21.288 6.658 -18.809 1.00 96.88 86 GLU A CA 1
ATOM 705 C C . GLU A 1 86 ? 22.076 6.393 -20.107 1.00 96.88 86 GLU A C 1
ATOM 707 O O . GLU A 1 86 ? 23.306 6.323 -20.089 1.00 96.88 86 GLU A O 1
ATOM 712 N N . ALA A 1 87 ? 21.397 6.293 -21.258 1.00 96.75 87 ALA A N 1
ATOM 713 C CA . ALA A 1 87 ? 22.052 6.161 -22.560 1.00 96.75 87 ALA A CA 1
ATOM 714 C C . ALA A 1 87 ? 22.862 7.410 -22.939 1.00 96.75 87 ALA A C 1
ATOM 716 O O . ALA A 1 87 ? 23.928 7.281 -23.541 1.00 96.75 87 ALA A O 1
ATOM 717 N N . ARG A 1 88 ? 22.398 8.610 -22.569 1.00 95.25 88 ARG A N 1
ATOM 718 C CA . ARG A 1 88 ? 23.104 9.873 -22.832 1.00 95.25 88 ARG A CA 1
ATOM 719 C C . ARG A 1 88 ? 24.293 10.109 -21.912 1.00 95.25 88 ARG A C 1
ATOM 721 O O . ARG A 1 88 ? 25.292 10.660 -22.370 1.00 95.25 88 ARG A O 1
ATOM 728 N N . GLU A 1 89 ? 24.212 9.688 -20.653 1.00 96.12 89 GLU A N 1
ATOM 729 C CA . GLU A 1 89 ? 25.364 9.703 -19.741 1.00 96.12 89 GLU A CA 1
ATOM 730 C C . GLU A 1 89 ? 26.433 8.693 -20.196 1.00 96.12 89 GLU A C 1
ATOM 732 O O . GLU A 1 89 ? 27.628 8.982 -20.140 1.00 96.12 89 GLU A O 1
ATOM 737 N N . PHE A 1 90 ? 26.022 7.535 -20.732 1.00 96.62 90 PHE A N 1
ATOM 738 C CA . PHE A 1 90 ? 26.952 6.505 -21.199 1.00 96.62 90 PHE A CA 1
ATOM 739 C C . PHE A 1 90 ? 27.577 6.781 -22.581 1.00 96.62 90 PHE A C 1
ATOM 741 O O . PHE A 1 90 ? 28.795 6.674 -22.739 1.00 96.62 90 PHE A O 1
ATOM 748 N N . PHE A 1 91 ? 26.773 7.121 -23.595 1.00 95.00 91 PHE A N 1
ATOM 749 C CA . PHE A 1 91 ? 27.241 7.322 -24.977 1.00 95.00 91 PHE A CA 1
ATOM 750 C C . PHE A 1 91 ? 27.601 8.776 -25.317 1.00 95.00 91 PHE A C 1
ATOM 752 O O . PHE A 1 91 ? 28.300 9.021 -26.302 1.00 95.00 91 PHE A O 1
ATOM 759 N N . GLY A 1 92 ? 27.132 9.740 -24.522 1.00 87.94 92 GLY A N 1
ATOM 760 C CA . GLY A 1 92 ? 27.084 11.155 -24.884 1.00 87.94 92 GLY A CA 1
ATOM 761 C C . GLY A 1 92 ? 25.693 11.584 -25.370 1.00 87.94 92 GLY A C 1
ATOM 762 O O . GLY A 1 92 ? 24.811 10.770 -25.624 1.00 87.94 92 GLY A O 1
ATOM 763 N N . LYS A 1 93 ? 25.485 12.902 -25.493 1.00 80.44 93 LYS A N 1
ATOM 764 C CA . LYS A 1 93 ? 24.148 13.523 -25.625 1.00 80.44 93 LYS A CA 1
ATOM 765 C C . LYS A 1 93 ? 23.301 13.076 -26.827 1.00 80.44 93 LYS A C 1
ATOM 767 O O . LYS A 1 93 ? 22.079 13.211 -26.767 1.00 80.44 93 LYS A O 1
ATOM 772 N N . GLU A 1 94 ? 23.928 12.593 -27.894 1.00 87.06 94 GLU A N 1
ATOM 773 C CA . GLU A 1 94 ? 23.258 12.110 -29.104 1.00 87.06 94 GLU A CA 1
ATOM 774 C C . GLU A 1 94 ? 23.343 10.580 -29.161 1.00 87.06 94 GLU A C 1
ATOM 776 O O . GLU A 1 94 ? 24.431 10.012 -29.252 1.00 87.06 94 GLU A O 1
ATOM 781 N N . VAL A 1 95 ? 22.184 9.918 -29.125 1.00 90.69 95 VAL A N 1
ATOM 782 C CA . VAL A 1 95 ? 22.050 8.465 -29.292 1.00 90.69 95 VAL A CA 1
ATOM 783 C C . VAL A 1 95 ? 21.470 8.223 -30.683 1.00 90.69 95 VAL A C 1
ATOM 785 O O . VAL A 1 95 ? 20.355 8.648 -30.969 1.00 90.69 95 VAL A O 1
ATOM 788 N N . THR A 1 96 ? 22.235 7.579 -31.565 1.00 89.88 96 THR A N 1
ATOM 789 C CA . THR A 1 96 ? 21.864 7.359 -32.973 1.00 89.88 96 THR A CA 1
ATOM 790 C C . THR A 1 96 ? 21.575 5.887 -33.263 1.00 89.88 96 THR A C 1
ATOM 792 O O . THR A 1 96 ? 21.987 4.997 -32.516 1.00 89.88 96 THR A O 1
ATOM 795 N N . THR A 1 97 ? 20.910 5.604 -34.387 1.00 88.88 97 THR A N 1
ATOM 796 C CA . THR A 1 97 ? 20.673 4.230 -34.867 1.00 88.88 97 THR A CA 1
ATOM 797 C C . THR A 1 97 ? 21.968 3.427 -34.998 1.00 88.88 97 THR A C 1
ATOM 799 O O . THR A 1 97 ? 22.009 2.278 -34.574 1.00 88.88 97 THR A O 1
ATOM 802 N N . ASP A 1 98 ? 23.050 4.051 -35.470 1.00 92.56 98 ASP A N 1
ATOM 803 C CA . ASP A 1 98 ? 24.370 3.420 -35.616 1.00 92.56 98 ASP A CA 1
ATOM 804 C C . ASP A 1 98 ? 24.946 2.930 -34.272 1.00 92.56 98 ASP A C 1
ATOM 806 O O . ASP A 1 98 ? 25.690 1.952 -34.228 1.00 92.56 98 ASP A O 1
ATOM 810 N N . ILE 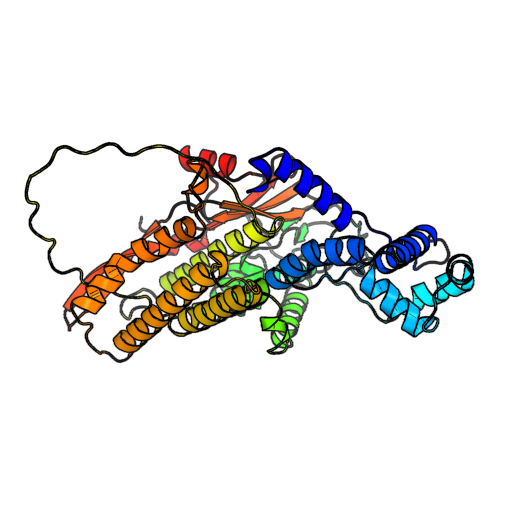A 1 99 ? 24.608 3.599 -33.160 1.00 93.00 99 ILE A N 1
ATOM 811 C CA . ILE A 1 99 ? 24.993 3.181 -31.802 1.00 93.00 99 ILE A CA 1
ATOM 812 C C . ILE A 1 99 ? 24.132 1.999 -31.338 1.00 93.00 99 ILE A C 1
ATOM 814 O O . ILE A 1 99 ? 24.643 1.098 -30.676 1.00 93.00 99 ILE A O 1
ATOM 818 N N . ILE A 1 100 ? 22.848 1.985 -31.707 1.00 93.81 100 ILE A N 1
ATOM 819 C CA . ILE A 1 100 ? 21.899 0.916 -31.368 1.00 93.81 100 ILE A CA 1
ATOM 820 C C . ILE A 1 100 ? 22.204 -0.369 -32.158 1.00 93.81 100 ILE A C 1
ATOM 822 O O . ILE A 1 100 ? 22.021 -1.467 -31.631 1.00 93.81 100 ILE A O 1
ATOM 826 N N . GLU A 1 101 ? 22.699 -0.264 -33.394 1.00 93.94 101 GLU A N 1
ATOM 827 C CA . GLU A 1 101 ? 23.119 -1.411 -34.217 1.00 93.94 101 GLU A CA 1
ATOM 828 C C . GLU A 1 101 ? 24.489 -1.999 -33.812 1.00 93.94 101 GLU A C 1
ATOM 830 O O . GLU A 1 101 ? 24.756 -3.172 -34.082 1.00 93.94 101 GLU A O 1
ATOM 835 N N . ASP A 1 102 ? 25.351 -1.237 -33.127 1.00 96.31 102 ASP A N 1
ATOM 836 C CA . ASP A 1 102 ? 26.664 -1.701 -32.656 1.00 96.31 102 ASP A CA 1
ATOM 837 C C . ASP A 1 102 ? 26.522 -2.671 -31.463 1.00 96.31 102 ASP A C 1
ATOM 839 O O . ASP A 1 102 ? 26.359 -2.275 -30.304 1.00 96.31 102 ASP A O 1
ATOM 843 N N . GLU A 1 103 ? 26.616 -3.978 -31.743 1.00 95.94 103 GLU A N 1
ATOM 844 C CA . GLU A 1 103 ? 26.501 -5.027 -30.721 1.00 95.94 103 GLU A CA 1
ATOM 845 C C . GLU A 1 103 ? 27.484 -4.862 -29.550 1.00 95.94 103 GLU A C 1
ATOM 847 O O . GLU A 1 103 ? 27.169 -5.280 -28.435 1.00 95.94 103 GLU A O 1
ATOM 852 N N . ILE A 1 104 ? 28.673 -4.289 -29.771 1.00 96.12 104 ILE A N 1
ATOM 853 C CA . ILE A 1 104 ? 29.688 -4.142 -28.720 1.00 96.12 104 ILE A CA 1
ATOM 854 C C . ILE A 1 104 ? 29.254 -3.029 -27.770 1.00 96.12 104 ILE A C 1
ATOM 856 O O . ILE A 1 104 ? 29.132 -3.272 -26.568 1.00 96.12 104 ILE A O 1
ATOM 860 N N . ARG A 1 105 ? 28.905 -1.856 -28.313 1.00 95.69 105 ARG A N 1
ATOM 861 C CA . ARG A 1 105 ? 28.353 -0.730 -27.540 1.00 95.69 105 ARG A CA 1
ATOM 862 C C . ARG A 1 105 ? 27.118 -1.125 -26.746 1.00 95.69 105 ARG A C 1
ATOM 864 O O . ARG A 1 105 ? 27.008 -0.782 -25.572 1.00 95.69 105 ARG A O 1
ATOM 871 N N . MET A 1 106 ? 26.214 -1.890 -27.356 1.00 97.44 106 MET A N 1
ATOM 872 C CA . MET A 1 106 ? 24.996 -2.348 -26.691 1.00 97.44 106 MET A CA 1
ATOM 873 C C . MET A 1 106 ? 25.263 -3.350 -25.556 1.00 97.44 106 MET A C 1
ATOM 875 O O . MET A 1 106 ? 24.527 -3.348 -24.569 1.00 97.44 106 MET A O 1
ATOM 879 N N . ARG A 1 107 ? 26.329 -4.163 -25.628 1.00 97.25 107 ARG A N 1
ATOM 880 C CA . ARG A 1 107 ? 26.778 -5.004 -24.496 1.00 97.25 107 ARG A CA 1
ATOM 881 C C . ARG A 1 107 ? 27.423 -4.176 -23.387 1.00 97.25 107 ARG A C 1
ATOM 883 O O . ARG A 1 107 ? 27.161 -4.438 -22.215 1.00 97.25 107 ARG A O 1
ATOM 890 N N . GLU A 1 108 ? 28.245 -3.190 -23.737 1.00 97.06 108 GLU A N 1
ATOM 891 C CA . GLU A 1 108 ? 28.898 -2.307 -22.764 1.00 97.06 108 GLU A CA 1
ATOM 892 C C . GLU A 1 108 ? 27.869 -1.440 -22.016 1.00 97.06 108 GLU A C 1
ATOM 894 O O . GLU A 1 108 ? 27.922 -1.352 -20.788 1.00 97.06 108 GLU A O 1
ATOM 899 N N . PHE A 1 109 ? 26.866 -0.907 -22.722 1.00 97.81 109 PHE A N 1
ATOM 900 C CA . PHE A 1 109 ? 25.749 -0.173 -22.122 1.00 97.81 109 PHE A CA 1
ATOM 901 C C . PHE A 1 109 ? 24.865 -1.064 -21.242 1.00 97.81 109 PHE A C 1
ATOM 903 O O . PHE A 1 109 ? 24.518 -0.678 -20.128 1.00 97.81 109 PHE A O 1
ATOM 910 N N . ALA A 1 110 ? 24.558 -2.293 -21.671 1.00 97.56 110 ALA A N 1
ATOM 911 C CA . ALA A 1 110 ? 23.825 -3.241 -20.834 1.00 97.56 110 ALA A CA 1
ATOM 912 C C . ALA A 1 110 ? 24.580 -3.565 -19.527 1.00 97.56 110 ALA A C 1
ATOM 914 O O . ALA A 1 110 ? 23.974 -3.609 -18.456 1.00 97.56 110 ALA A O 1
ATOM 915 N N . ALA A 1 111 ? 25.909 -3.719 -19.584 1.00 96.75 111 ALA A N 1
ATOM 916 C CA . ALA A 1 111 ? 26.748 -3.910 -18.400 1.00 96.75 111 ALA A CA 1
ATOM 917 C C . ALA A 1 111 ? 26.806 -2.661 -17.494 1.00 96.75 111 ALA A C 1
ATOM 919 O O . ALA A 1 111 ? 26.873 -2.793 -16.270 1.00 96.75 111 ALA A O 1
ATOM 920 N N . TYR A 1 112 ? 26.746 -1.458 -18.072 1.00 97.31 112 TYR A N 1
ATOM 921 C CA . TYR A 1 112 ? 26.618 -0.190 -17.348 1.00 97.31 112 TYR A CA 1
ATOM 922 C C . TYR A 1 112 ? 25.257 -0.076 -16.628 1.00 97.31 112 TYR A C 1
ATOM 924 O O . TYR A 1 112 ? 25.230 0.158 -15.419 1.00 97.31 112 TYR A O 1
ATOM 932 N N . LEU A 1 113 ? 24.142 -0.375 -17.305 1.00 96.75 113 LEU A N 1
ATOM 933 C CA . LEU A 1 113 ? 22.807 -0.418 -16.692 1.00 96.75 113 LEU A CA 1
ATOM 934 C C . LEU A 1 113 ? 22.747 -1.435 -15.538 1.00 96.75 113 LEU A C 1
ATOM 936 O O . LEU A 1 113 ? 22.322 -1.093 -14.435 1.00 96.75 113 LEU A O 1
ATOM 940 N N . HIS A 1 114 ? 23.262 -2.655 -15.744 1.00 94.69 114 HIS A N 1
ATOM 941 C CA . HIS A 1 114 ? 23.358 -3.697 -14.704 1.00 94.69 114 HIS A CA 1
ATOM 942 C C . HIS A 1 114 ? 24.260 -3.325 -13.520 1.00 94.69 114 HIS A C 1
ATOM 944 O O . HIS A 1 114 ? 24.159 -3.952 -12.461 1.00 94.69 114 HIS A O 1
ATOM 950 N N . LYS A 1 115 ? 25.154 -2.344 -13.669 1.00 93.88 115 LYS A N 1
ATOM 951 C CA . LYS A 1 115 ? 26.007 -1.833 -12.588 1.00 93.88 115 LYS A CA 1
ATOM 952 C C . LYS A 1 115 ? 25.284 -0.771 -11.755 1.00 93.88 115 LYS A C 1
ATOM 954 O O . LYS A 1 115 ? 25.432 -0.785 -10.534 1.00 93.88 115 LYS A O 1
ATOM 959 N N . ASN A 1 116 ? 24.534 0.122 -12.400 1.00 93.06 116 ASN A N 1
ATOM 960 C CA . ASN A 1 116 ? 23.926 1.287 -11.754 1.00 93.06 116 ASN A CA 1
ATOM 961 C C . ASN A 1 116 ? 22.524 0.994 -11.192 1.00 93.06 116 ASN A C 1
ATOM 963 O O . ASN A 1 116 ? 22.209 1.417 -10.080 1.00 93.06 116 ASN A O 1
ATOM 967 N N . ILE A 1 117 ? 21.696 0.245 -11.928 1.00 90.75 117 ILE A N 1
ATOM 968 C CA . ILE A 1 117 ? 20.282 0.019 -11.602 1.00 90.75 117 ILE A CA 1
ATOM 969 C C . ILE A 1 117 ? 20.096 -1.380 -11.006 1.00 90.75 117 ILE A C 1
ATOM 971 O O . ILE A 1 117 ? 20.550 -2.385 -11.558 1.00 90.75 117 ILE A O 1
ATOM 975 N N . LYS A 1 118 ? 19.425 -1.446 -9.848 1.00 87.44 118 LYS A N 1
ATOM 976 C CA . LYS A 1 118 ? 19.181 -2.679 -9.083 1.00 87.44 118 LYS A CA 1
ATOM 977 C C . LYS A 1 118 ? 17.719 -2.766 -8.612 1.00 87.44 118 LYS A C 1
ATOM 979 O O . LYS A 1 118 ? 17.413 -2.233 -7.540 1.00 87.44 118 LYS A O 1
ATOM 984 N N . PRO A 1 119 ? 16.828 -3.422 -9.384 1.00 84.31 119 PRO A N 1
ATOM 985 C CA . PRO A 1 119 ? 15.453 -3.676 -8.964 1.00 84.31 119 PRO A CA 1
ATOM 986 C C . PRO A 1 119 ? 15.413 -4.679 -7.804 1.00 84.31 119 PRO A C 1
ATOM 988 O O . PRO A 1 119 ? 16.334 -5.479 -7.613 1.00 84.31 119 PRO A O 1
ATOM 991 N N . LYS A 1 120 ? 14.346 -4.617 -7.007 1.00 81.88 120 LYS A N 1
ATOM 992 C CA . LYS A 1 120 ? 14.213 -5.324 -5.727 1.00 81.88 120 LYS A CA 1
ATOM 993 C C . LYS A 1 120 ? 12.937 -6.164 -5.619 1.00 81.88 120 LYS A C 1
ATOM 995 O O . LYS A 1 120 ? 12.919 -7.105 -4.829 1.00 81.88 120 LYS A O 1
ATOM 1000 N N . ILE A 1 121 ? 11.893 -5.861 -6.398 1.00 73.38 121 ILE A N 1
ATOM 1001 C CA . ILE A 1 121 ? 10.631 -6.626 -6.429 1.00 73.38 121 ILE A CA 1
ATOM 1002 C C . ILE A 1 121 ? 10.608 -7.593 -7.621 1.00 73.38 121 ILE A C 1
ATOM 1004 O O . ILE A 1 121 ? 10.741 -7.181 -8.771 1.00 73.38 121 ILE A O 1
ATOM 1008 N N . LEU A 1 122 ? 10.379 -8.883 -7.356 1.00 72.19 122 LEU A N 1
ATOM 1009 C CA . LEU A 1 122 ? 10.228 -9.905 -8.395 1.00 72.19 122 LEU A CA 1
ATOM 1010 C C . LEU A 1 122 ? 8.779 -9.939 -8.918 1.00 72.19 122 LEU A C 1
ATOM 1012 O O . LEU A 1 122 ? 7.909 -10.593 -8.348 1.00 72.19 122 LEU A O 1
ATOM 1016 N N . SER A 1 123 ? 8.524 -9.243 -10.028 1.00 69.12 123 SER A N 1
ATOM 1017 C CA . SER A 1 123 ? 7.178 -9.068 -10.613 1.00 69.12 123 SER A CA 1
ATOM 1018 C C . SER A 1 123 ? 6.761 -10.154 -11.625 1.00 69.12 123 SER A C 1
ATOM 1020 O O . SER A 1 123 ? 5.742 -10.016 -12.312 1.00 69.12 123 SER A O 1
ATOM 1022 N N . GLU A 1 124 ? 7.524 -11.242 -11.746 1.00 69.38 124 GLU A N 1
ATOM 1023 C CA . GLU A 1 124 ? 7.394 -12.277 -12.783 1.00 69.38 124 GLU A CA 1
ATOM 1024 C C . GLU A 1 124 ? 7.739 -13.685 -12.259 1.00 69.38 124 GLU A C 1
ATOM 1026 O O . GLU A 1 124 ? 8.266 -13.844 -11.161 1.00 69.38 124 GLU A O 1
ATOM 1031 N N . MET A 1 125 ? 7.385 -14.732 -13.014 1.00 65.50 125 MET A N 1
ATOM 1032 C CA . MET A 1 125 ? 7.633 -16.121 -12.604 1.00 65.50 125 MET A CA 1
ATOM 1033 C C . MET A 1 125 ? 9.091 -16.515 -12.858 1.00 65.50 125 MET A C 1
ATOM 1035 O O . MET A 1 125 ? 9.491 -16.682 -14.008 1.00 65.50 125 MET A O 1
ATOM 1039 N N . ALA A 1 126 ? 9.848 -16.749 -11.787 1.00 66.88 126 ALA A N 1
ATOM 1040 C CA . ALA A 1 126 ? 11.189 -17.326 -11.830 1.00 66.88 126 ALA A CA 1
ATOM 1041 C C . ALA A 1 126 ? 11.236 -18.668 -11.076 1.00 66.88 126 ALA A C 1
ATOM 1043 O O . ALA A 1 126 ? 10.472 -18.895 -10.138 1.00 66.88 126 ALA A O 1
ATOM 1044 N N . ALA A 1 127 ? 12.136 -19.561 -11.493 1.00 66.12 127 ALA A N 1
ATOM 1045 C CA . ALA A 1 127 ? 12.351 -20.864 -10.867 1.00 66.12 127 ALA A CA 1
ATOM 1046 C C . ALA A 1 127 ? 13.709 -20.892 -10.152 1.00 66.12 127 ALA A C 1
ATOM 1048 O O . ALA A 1 127 ? 14.731 -20.599 -10.773 1.00 66.12 127 ALA A O 1
ATOM 1049 N N . PHE A 1 128 ? 13.713 -21.283 -8.877 1.00 68.25 128 PHE A N 1
ATOM 1050 C CA . PHE A 1 128 ? 14.916 -21.482 -8.066 1.00 68.25 128 PHE A CA 1
ATOM 1051 C C . PHE A 1 128 ? 15.153 -22.976 -7.811 1.00 68.25 128 PHE A C 1
ATOM 1053 O O . PHE A 1 128 ? 14.209 -23.759 -7.683 1.00 68.25 128 PHE A O 1
ATOM 1060 N N . TYR A 1 129 ? 16.422 -23.380 -7.753 1.00 68.75 129 TYR A N 1
ATOM 1061 C CA . TYR A 1 129 ? 16.847 -24.779 -7.646 1.00 68.75 129 TYR A CA 1
ATOM 1062 C C . TYR A 1 129 ? 17.665 -25.011 -6.358 1.00 68.75 129 TYR A C 1
ATOM 1064 O O . TYR A 1 129 ? 18.254 -24.071 -5.814 1.00 68.75 129 TYR A O 1
ATOM 1072 N N . PRO A 1 130 ? 17.721 -26.246 -5.818 1.00 58.31 130 PRO A N 1
ATOM 1073 C CA . PRO A 1 130 ? 18.335 -26.484 -4.515 1.00 58.31 130 PRO A CA 1
ATOM 1074 C C . PRO A 1 130 ? 19.841 -26.201 -4.536 1.00 58.31 130 PRO A C 1
ATOM 1076 O O . PRO A 1 130 ? 20.570 -26.718 -5.380 1.00 58.31 130 PRO A O 1
ATOM 1079 N N . GLY A 1 131 ? 20.305 -25.413 -3.563 1.00 64.44 131 GLY A N 1
ATOM 1080 C CA . GLY A 1 131 ? 21.715 -25.037 -3.421 1.00 64.44 131 GLY A CA 1
ATOM 1081 C C . GLY A 1 131 ? 22.150 -23.812 -4.233 1.00 64.44 131 GLY A C 1
ATOM 1082 O O . GLY A 1 131 ? 23.341 -23.517 -4.253 1.00 64.44 131 GLY A O 1
ATOM 1083 N N . GLN A 1 132 ? 21.223 -23.102 -4.883 1.00 71.00 132 GLN A N 1
ATOM 1084 C CA . GLN A 1 132 ? 21.497 -21.802 -5.499 1.00 71.00 132 GLN A CA 1
ATOM 1085 C C . GLN A 1 132 ? 21.450 -20.650 -4.479 1.00 71.00 132 GLN A C 1
ATOM 1087 O O . GLN A 1 132 ? 20.879 -20.774 -3.390 1.00 71.00 132 GLN A O 1
ATOM 1092 N N . GLU A 1 133 ? 22.054 -19.524 -4.863 1.00 75.12 133 GLU A N 1
ATOM 1093 C CA . GLU A 1 133 ? 21.795 -18.220 -4.247 1.00 75.12 133 GLU A CA 1
ATOM 1094 C C . GLU A 1 133 ? 20.377 -17.722 -4.590 1.00 75.12 133 GLU A C 1
ATOM 1096 O O . GLU A 1 133 ? 19.804 -18.194 -5.577 1.00 75.12 133 GLU A O 1
ATOM 1101 N N . PRO A 1 134 ? 19.812 -16.775 -3.812 1.00 75.56 134 PRO A N 1
ATOM 1102 C CA . PRO A 1 134 ? 18.503 -16.192 -4.087 1.00 75.56 134 PRO A CA 1
ATOM 1103 C C . PRO A 1 134 ? 18.361 -15.620 -5.501 1.00 75.56 134 PRO A C 1
ATOM 1105 O O . PRO A 1 134 ? 19.323 -15.097 -6.069 1.00 75.56 134 PRO A O 1
ATOM 1108 N N . ILE A 1 135 ? 17.138 -15.637 -6.035 1.00 77.88 135 ILE A N 1
ATOM 1109 C CA . ILE A 1 135 ? 16.805 -15.052 -7.341 1.00 77.88 135 ILE A CA 1
ATOM 1110 C C . ILE A 1 135 ? 17.160 -13.555 -7.340 1.00 77.88 135 ILE A C 1
ATOM 1112 O O . ILE A 1 135 ? 16.502 -12.737 -6.678 1.00 77.88 135 ILE A O 1
ATOM 1116 N N . GLU A 1 136 ? 18.187 -13.202 -8.117 1.00 81.69 136 GLU A N 1
ATOM 1117 C CA . GLU A 1 136 ? 18.492 -11.828 -8.515 1.00 81.69 136 GLU A CA 1
ATOM 1118 C C . GLU A 1 136 ? 17.381 -11.339 -9.452 1.00 81.69 136 GLU A C 1
ATOM 1120 O O . GLU A 1 136 ? 17.060 -12.001 -10.441 1.00 81.69 136 GLU A O 1
ATOM 1125 N N . VAL A 1 137 ? 16.769 -10.198 -9.129 1.00 81.94 137 VAL A N 1
ATOM 1126 C CA . VAL A 1 137 ? 15.642 -9.658 -9.900 1.00 81.94 137 VAL A CA 1
ATOM 1127 C C . VAL A 1 137 ? 16.133 -9.230 -11.292 1.00 81.94 137 VAL A C 1
ATOM 1129 O O . VAL A 1 137 ? 17.057 -8.414 -11.368 1.00 81.94 137 VAL A O 1
ATOM 1132 N N . PRO A 1 138 ? 15.556 -9.749 -12.396 1.00 84.88 138 PRO A N 1
ATOM 1133 C CA . PRO A 1 138 ? 15.978 -9.374 -13.742 1.00 84.88 138 PRO A CA 1
ATOM 1134 C C . PRO A 1 138 ? 15.752 -7.886 -14.019 1.00 84.88 138 PRO A C 1
ATOM 1136 O O . PRO A 1 138 ? 14.656 -7.367 -13.823 1.00 84.88 138 PRO A O 1
ATOM 1139 N N . LEU A 1 139 ? 16.780 -7.201 -14.521 1.00 91.44 139 LEU A N 1
ATOM 1140 C CA . LEU A 1 139 ? 16.667 -5.810 -14.955 1.00 91.44 139 LEU A CA 1
ATOM 1141 C C . LEU A 1 139 ? 15.901 -5.737 -16.284 1.00 91.44 139 LEU A C 1
ATOM 1143 O O . LEU A 1 139 ? 16.268 -6.413 -17.251 1.00 91.44 139 LEU A O 1
ATOM 1147 N N . SER A 1 140 ? 14.853 -4.914 -16.353 1.00 91.81 140 SER A N 1
ATOM 1148 C CA . SER A 1 140 ? 14.085 -4.707 -17.581 1.00 91.81 140 SER A CA 1
ATOM 1149 C C . SER A 1 140 ? 13.716 -3.243 -17.808 1.00 91.81 140 SER A C 1
ATOM 1151 O O . SER A 1 140 ? 13.608 -2.454 -16.869 1.00 91.81 140 SER A O 1
ATOM 1153 N N . VAL A 1 141 ? 13.520 -2.891 -19.077 1.00 94.44 141 VAL A N 1
ATOM 1154 C CA . VAL A 1 141 ? 12.789 -1.686 -19.476 1.00 94.44 141 VAL A CA 1
ATOM 1155 C C . VAL A 1 141 ? 11.327 -2.074 -19.677 1.00 94.44 141 VAL A C 1
ATOM 1157 O O . VAL A 1 141 ? 11.035 -3.133 -20.240 1.00 94.44 141 VAL A O 1
ATOM 1160 N N . ARG A 1 142 ? 10.392 -1.224 -19.249 1.00 92.62 142 ARG A N 1
ATOM 1161 C CA . ARG A 1 142 ? 8.956 -1.388 -19.523 1.00 92.62 142 ARG A CA 1
ATOM 1162 C C . ARG A 1 142 ? 8.372 -0.049 -19.970 1.00 92.62 142 ARG A C 1
ATOM 1164 O O . ARG A 1 142 ? 8.852 1.005 -19.569 1.00 92.62 142 ARG A O 1
ATOM 1171 N N . PHE A 1 143 ? 7.329 -0.077 -20.798 1.00 92.88 143 PHE A N 1
ATOM 1172 C CA . PHE A 1 143 ? 6.746 1.157 -21.342 1.00 92.88 143 PHE A CA 1
ATOM 1173 C C . PHE A 1 143 ? 5.905 1.912 -20.304 1.00 92.88 143 PHE A C 1
ATOM 1175 O O . PHE A 1 143 ? 5.979 3.131 -20.228 1.00 92.88 143 PHE A O 1
ATOM 1182 N N . MET A 1 144 ? 5.146 1.185 -19.477 1.00 90.06 144 MET A N 1
ATOM 1183 C CA . MET A 1 144 ? 4.411 1.719 -18.322 1.00 90.06 144 MET A CA 1
ATOM 1184 C C . MET A 1 144 ? 4.621 0.777 -17.127 1.00 90.06 144 MET A C 1
ATOM 1186 O O . MET A 1 144 ? 3.712 0.013 -16.801 1.00 90.06 144 MET A O 1
ATOM 1190 N N . PRO A 1 145 ? 5.823 0.740 -16.515 1.00 85.69 145 PRO A N 1
ATOM 1191 C CA . PRO A 1 145 ? 6.175 -0.233 -15.475 1.00 85.69 145 PRO A CA 1
ATOM 1192 C C . PRO A 1 145 ? 5.209 -0.215 -14.285 1.00 85.69 145 PRO A C 1
ATOM 1194 O O . PRO A 1 145 ? 4.577 0.805 -14.009 1.00 85.69 145 PRO A O 1
ATOM 1197 N N . GLN A 1 146 ? 5.137 -1.316 -13.532 1.00 82.69 146 GLN A N 1
ATOM 1198 C CA . GLN A 1 146 ? 4.456 -1.319 -12.230 1.00 82.69 146 GLN A CA 1
ATOM 1199 C C . GLN A 1 146 ? 5.275 -0.516 -11.191 1.00 82.69 146 GLN A C 1
ATOM 1201 O O . GLN A 1 146 ? 6.493 -0.379 -11.316 1.00 82.69 146 GLN A O 1
ATOM 1206 N N . ARG A 1 147 ? 4.603 0.074 -10.195 1.00 83.06 147 ARG A N 1
ATOM 1207 C CA . ARG A 1 147 ? 5.207 0.990 -9.203 1.00 83.06 147 ARG A CA 1
ATOM 1208 C C . ARG A 1 147 ? 5.854 0.199 -8.056 1.00 83.06 147 ARG A C 1
ATOM 1210 O O . ARG A 1 147 ? 5.389 -0.891 -7.720 1.00 83.06 147 ARG A O 1
ATOM 1217 N N . PHE A 1 148 ? 6.899 0.740 -7.430 1.00 82.00 148 PHE A N 1
ATOM 1218 C CA . PHE A 1 148 ? 7.505 0.126 -6.246 1.00 82.00 148 PHE A CA 1
ATOM 1219 C C . PHE A 1 148 ? 6.690 0.434 -4.984 1.00 82.00 148 PHE A C 1
ATOM 1221 O O . PHE A 1 148 ? 6.622 1.587 -4.558 1.00 82.00 148 PHE A O 1
ATOM 1228 N N . VAL A 1 149 ? 6.137 -0.601 -4.342 1.00 85.19 149 VAL A N 1
ATOM 1229 C CA . VAL A 1 149 ? 5.407 -0.471 -3.068 1.00 85.19 149 VAL A CA 1
ATOM 1230 C C . VAL A 1 149 ? 6.121 -1.217 -1.923 1.00 85.19 149 VAL A C 1
ATOM 1232 O O . VAL A 1 149 ? 6.490 -2.385 -2.098 1.00 85.19 149 VAL A O 1
ATOM 1235 N N . PRO A 1 150 ? 6.333 -0.586 -0.744 1.00 88.75 150 PRO A N 1
ATOM 1236 C CA . PRO A 1 150 ? 7.134 -1.150 0.349 1.00 88.75 150 PRO A CA 1
ATOM 1237 C C . PRO A 1 150 ? 6.751 -2.556 0.814 1.00 88.75 150 PRO A C 1
ATOM 1239 O O . PRO A 1 150 ? 7.628 -3.394 1.005 1.00 88.75 150 PRO A O 1
ATOM 1242 N N . ASP A 1 151 ? 5.459 -2.837 0.977 1.00 89.00 151 ASP A N 1
ATOM 1243 C CA . ASP A 1 151 ? 4.942 -4.154 1.370 1.00 89.00 151 ASP A CA 1
ATOM 1244 C C . ASP A 1 151 ? 5.304 -5.257 0.374 1.00 89.00 151 ASP A C 1
ATOM 1246 O O . ASP A 1 151 ? 5.605 -6.366 0.795 1.00 89.00 151 ASP A O 1
ATOM 1250 N N . SER A 1 152 ? 5.342 -4.975 -0.929 1.00 85.75 152 SER A N 1
ATOM 1251 C CA . SER A 1 152 ? 5.650 -6.002 -1.929 1.00 85.75 152 SER A CA 1
ATOM 1252 C C . SER A 1 152 ? 7.150 -6.303 -1.996 1.00 85.75 152 SER A C 1
ATOM 1254 O O . SER A 1 152 ? 7.529 -7.439 -2.288 1.00 85.75 152 SER A O 1
ATOM 1256 N N . TYR A 1 153 ? 8.012 -5.350 -1.621 1.00 88.44 153 TYR A N 1
ATOM 1257 C CA . TYR A 1 153 ? 9.425 -5.629 -1.340 1.00 88.44 153 TYR A CA 1
ATOM 1258 C C . TYR A 1 153 ? 9.599 -6.410 -0.030 1.00 88.44 153 TYR A C 1
ATOM 1260 O O . TYR A 1 153 ? 10.277 -7.436 -0.030 1.00 88.44 153 TYR A O 1
ATOM 1268 N N . ILE A 1 154 ? 8.911 -6.006 1.047 1.00 92.38 154 ILE A N 1
ATOM 1269 C CA . ILE A 1 154 ? 8.874 -6.743 2.324 1.00 92.38 154 ILE A CA 1
ATOM 1270 C C . ILE A 1 154 ? 8.435 -8.198 2.095 1.00 92.38 154 ILE A C 1
ATOM 1272 O O . ILE A 1 154 ? 9.081 -9.115 2.592 1.00 92.38 154 ILE A O 1
ATOM 1276 N N . PHE A 1 155 ? 7.390 -8.424 1.296 1.00 91.19 155 PHE A N 1
ATOM 1277 C CA . PHE A 1 155 ? 6.900 -9.751 0.929 1.00 91.19 155 PHE A CA 1
ATOM 1278 C C . PHE A 1 155 ? 7.911 -10.524 0.087 1.00 91.19 155 PHE A C 1
ATOM 1280 O O . PHE A 1 155 ? 8.218 -11.657 0.442 1.00 91.19 155 PHE A O 1
ATOM 1287 N N . THR A 1 156 ? 8.471 -9.921 -0.971 1.00 83.19 156 THR A N 1
ATOM 1288 C CA . THR A 1 156 ? 9.530 -10.547 -1.792 1.00 83.19 156 THR A CA 1
ATOM 1289 C C . THR A 1 156 ? 10.679 -11.046 -0.914 1.00 83.19 156 THR A C 1
ATOM 1291 O O . THR A 1 156 ? 11.196 -12.138 -1.118 1.00 83.19 156 THR A O 1
ATOM 1294 N N . GLU A 1 157 ? 11.051 -10.271 0.102 1.00 90.62 157 GLU A N 1
ATOM 1295 C CA . GLU A 1 157 ? 12.166 -10.572 0.994 1.00 90.62 157 GLU A CA 1
ATOM 1296 C C . GLU A 1 157 ? 11.830 -11.543 2.139 1.00 90.62 157 GLU A C 1
ATOM 1298 O O . GLU A 1 157 ? 12.748 -12.099 2.745 1.00 90.62 157 GLU A O 1
ATOM 1303 N N . LEU A 1 158 ? 10.547 -11.793 2.414 1.00 93.38 158 LEU A N 1
ATOM 1304 C CA . LEU A 1 158 ? 10.076 -12.626 3.526 1.00 93.38 158 LEU A CA 1
ATOM 1305 C C . LEU A 1 158 ? 9.392 -13.939 3.104 1.00 93.38 158 LEU A C 1
ATOM 1307 O O . LEU A 1 158 ? 8.859 -14.637 3.967 1.00 93.38 158 LEU A O 1
ATOM 1311 N N . VAL A 1 159 ? 9.415 -14.313 1.823 1.00 88.12 159 VAL A N 1
ATOM 1312 C CA . VAL A 1 159 ? 8.905 -15.610 1.326 1.00 88.12 159 VAL A CA 1
ATOM 1313 C C . VAL A 1 159 ? 10.030 -16.570 0.916 1.00 88.12 159 VAL A C 1
ATOM 1315 O O . VAL A 1 159 ? 11.212 -16.268 1.090 1.00 88.12 159 VAL A O 1
ATOM 1318 N N . ALA A 1 160 ? 9.647 -17.743 0.400 1.00 78.38 160 ALA A N 1
ATOM 1319 C CA . ALA A 1 160 ? 10.495 -18.761 -0.222 1.00 78.38 160 ALA A CA 1
ATOM 1320 C C . ALA A 1 160 ? 11.550 -18.174 -1.183 1.00 78.38 160 ALA A C 1
ATOM 1322 O O . ALA A 1 160 ? 11.443 -17.028 -1.605 1.00 78.38 160 ALA A O 1
ATOM 1323 N N . ASP A 1 161 ? 12.575 -18.968 -1.515 1.00 74.00 161 ASP A N 1
ATOM 1324 C CA . ASP A 1 161 ? 13.879 -18.526 -2.053 1.00 74.00 161 ASP A CA 1
ATOM 1325 C C . ASP A 1 161 ? 14.752 -17.813 -0.992 1.00 74.00 161 ASP A C 1
ATOM 1327 O O . ASP A 1 161 ? 15.841 -18.296 -0.655 1.00 74.00 161 ASP A O 1
ATOM 1331 N N . ARG A 1 162 ? 14.248 -16.744 -0.358 1.00 85.25 162 ARG A N 1
ATOM 1332 C CA . ARG A 1 162 ? 15.000 -15.955 0.642 1.00 85.25 162 ARG A CA 1
ATOM 1333 C C . ARG A 1 162 ? 14.815 -16.446 2.080 1.00 85.25 162 ARG A C 1
ATOM 1335 O O . ARG A 1 162 ? 15.808 -16.666 2.780 1.00 85.25 162 ARG A O 1
ATOM 1342 N N . VAL A 1 163 ? 13.577 -16.670 2.516 1.00 86.88 163 VAL A N 1
ATOM 1343 C CA . VAL A 1 163 ? 13.233 -17.367 3.765 1.00 86.88 163 VAL A CA 1
ATOM 1344 C C . VAL A 1 163 ? 13.047 -18.847 3.443 1.00 86.88 163 VAL A C 1
ATOM 1346 O O . VAL A 1 163 ? 12.242 -19.223 2.595 1.00 86.88 163 VAL A O 1
ATOM 1349 N N . LYS A 1 164 ? 13.859 -19.699 4.071 1.00 81.12 164 LYS A N 1
ATOM 1350 C CA . LYS A 1 164 ? 14.107 -21.072 3.611 1.00 81.12 164 LYS A CA 1
ATOM 1351 C C . LYS A 1 164 ? 13.181 -22.069 4.322 1.00 81.12 164 LYS A C 1
ATOM 1353 O O . LYS A 1 164 ? 11.969 -21.863 4.385 1.00 81.12 164 LYS A O 1
ATOM 1358 N N . THR A 1 165 ? 13.705 -23.198 4.790 1.00 88.00 165 THR A N 1
ATOM 1359 C CA . THR A 1 165 ? 12.870 -24.303 5.276 1.00 88.00 165 THR A CA 1
ATOM 1360 C C . THR A 1 165 ? 12.221 -24.022 6.631 1.00 88.00 165 THR A C 1
ATOM 1362 O O . THR A 1 165 ? 12.825 -23.411 7.516 1.00 88.00 165 THR A O 1
ATOM 1365 N N . TYR A 1 166 ? 10.985 -24.497 6.797 1.00 94.75 166 TYR A N 1
ATOM 1366 C CA . TYR A 1 166 ? 10.267 -24.466 8.073 1.00 94.75 166 TYR A CA 1
ATOM 1367 C C . TYR A 1 166 ? 10.932 -25.401 9.090 1.00 94.75 166 TYR A C 1
ATOM 1369 O O . TYR A 1 166 ? 11.195 -26.565 8.784 1.00 94.75 166 TYR A O 1
ATOM 1377 N N . GLN A 1 167 ? 11.180 -24.892 10.295 1.00 94.44 167 GLN A N 1
ATOM 1378 C CA . GLN A 1 167 ? 11.847 -25.600 11.394 1.00 94.44 167 GLN A CA 1
ATOM 1379 C C . GLN A 1 167 ? 10.875 -26.014 12.514 1.00 94.44 167 GLN A C 1
ATOM 1381 O O . GLN A 1 167 ? 11.240 -26.796 13.391 1.00 94.44 167 GLN A O 1
ATOM 1386 N N . GLY A 1 168 ? 9.641 -25.498 12.503 1.00 90.69 168 GLY A N 1
ATOM 1387 C CA . GLY A 1 168 ? 8.653 -25.747 13.550 1.00 90.69 168 GLY A CA 1
ATOM 1388 C C . GLY A 1 168 ? 7.940 -27.106 13.474 1.00 90.69 168 GLY A C 1
ATOM 1389 O O . GLY A 1 168 ? 7.849 -27.782 12.443 1.00 90.69 168 GLY A O 1
ATOM 1390 N N . SER A 1 169 ? 7.375 -27.517 14.607 1.00 90.38 169 SER A N 1
ATOM 1391 C CA . SER A 1 169 ? 6.690 -28.806 14.794 1.00 90.38 169 SER A CA 1
ATOM 1392 C C . SER A 1 169 ? 5.162 -28.698 14.883 1.00 90.38 169 SER A C 1
ATOM 1394 O O . SER A 1 169 ? 4.504 -29.716 15.082 1.00 90.38 169 SER A O 1
ATOM 1396 N N . ARG A 1 170 ? 4.597 -27.495 14.710 1.00 91.06 170 ARG A N 1
ATOM 1397 C CA . ARG A 1 170 ? 3.169 -27.191 14.914 1.00 91.06 170 ARG A CA 1
ATOM 1398 C C . ARG A 1 170 ? 2.229 -28.000 14.022 1.00 91.06 170 ARG A C 1
ATOM 1400 O O . ARG A 1 170 ? 2.555 -28.259 12.861 1.00 91.06 170 ARG A O 1
ATOM 1407 N N . ASP A 1 171 ? 1.059 -28.312 14.570 1.00 87.88 171 ASP A N 1
ATOM 1408 C CA . ASP A 1 171 ? -0.115 -28.834 13.870 1.00 87.88 171 ASP A CA 1
ATOM 1409 C C . ASP A 1 171 ? -1.376 -28.144 14.454 1.00 87.88 171 ASP A C 1
ATOM 1411 O O . ASP A 1 171 ? -1.569 -28.220 15.672 1.00 87.88 171 ASP A O 1
ATOM 1415 N N . PRO A 1 172 ? -2.196 -27.421 13.661 1.00 90.69 172 PRO A N 1
ATOM 1416 C CA . PRO A 1 172 ? -2.004 -27.124 12.240 1.00 90.69 172 PRO A CA 1
ATOM 1417 C C . PRO A 1 172 ? -0.698 -26.363 11.961 1.00 90.69 172 PRO A C 1
ATOM 1419 O O . PRO A 1 172 ? -0.121 -25.713 12.835 1.00 90.69 172 PRO A O 1
ATOM 1422 N N . ARG A 1 173 ? -0.218 -26.460 10.718 1.00 94.50 173 ARG A N 1
ATOM 1423 C CA . ARG A 1 173 ? 0.923 -25.670 10.233 1.00 94.50 173 ARG A CA 1
ATOM 1424 C C . ARG A 1 173 ? 0.560 -24.174 10.191 1.00 94.50 173 ARG A C 1
ATOM 1426 O O . ARG A 1 173 ? -0.606 -23.862 9.942 1.00 94.50 173 ARG A O 1
ATOM 1433 N N . PRO A 1 174 ? 1.525 -23.262 10.413 1.00 95.75 174 PRO A N 1
ATOM 1434 C CA . PRO A 1 174 ? 1.271 -21.822 10.385 1.00 95.75 174 PRO A CA 1
ATOM 1435 C C . PRO A 1 174 ? 0.811 -21.356 8.996 1.00 95.75 174 PRO A C 1
ATOM 1437 O O . PRO A 1 174 ? 1.096 -22.007 7.987 1.00 95.75 174 PRO A O 1
ATOM 1440 N N . PHE A 1 175 ? 0.094 -20.231 8.931 1.00 95.25 175 PHE A N 1
ATOM 1441 C CA . PHE A 1 175 ? -0.581 -19.772 7.712 1.00 95.25 175 PHE A CA 1
ATOM 1442 C C . PHE A 1 175 ? 0.378 -19.613 6.524 1.00 95.25 175 PHE A C 1
ATOM 1444 O O . PHE A 1 175 ? 0.064 -20.017 5.404 1.00 95.25 175 PHE A O 1
ATOM 1451 N N . THR A 1 176 ? 1.579 -19.100 6.771 1.00 95.62 176 THR A N 1
ATOM 1452 C CA . THR A 1 176 ? 2.621 -18.851 5.758 1.00 95.62 176 THR A CA 1
ATOM 1453 C C . THR A 1 176 ? 3.219 -20.111 5.115 1.00 95.62 176 THR A C 1
ATOM 1455 O O . THR A 1 176 ? 3.955 -20.023 4.129 1.00 95.62 176 THR A O 1
ATOM 1458 N N . TRP A 1 177 ? 2.907 -21.297 5.647 1.00 94.81 177 TRP A N 1
ATOM 1459 C CA . TRP A 1 177 ? 3.507 -22.569 5.249 1.00 94.81 177 TRP A CA 1
ATOM 1460 C C . TRP A 1 177 ? 2.975 -23.099 3.910 1.00 94.81 177 TRP A C 1
ATOM 1462 O O . TRP A 1 177 ? 1.784 -22.988 3.594 1.00 94.81 177 TRP A O 1
ATOM 1472 N N . GLY A 1 178 ? 3.853 -23.770 3.162 1.00 87.56 178 GLY A N 1
ATOM 1473 C CA . GLY A 1 178 ? 3.494 -24.631 2.036 1.00 87.56 178 GLY A CA 1
ATOM 1474 C C . GLY A 1 178 ? 4.545 -25.706 1.762 1.00 87.56 178 GLY A C 1
ATOM 1475 O O . GLY A 1 178 ? 5.719 -25.554 2.103 1.00 87.56 178 GLY A O 1
ATOM 1476 N N . MET A 1 179 ? 4.123 -26.807 1.136 1.00 85.12 179 MET A N 1
ATOM 1477 C CA . MET A 1 179 ? 5.021 -27.864 0.667 1.00 85.12 179 MET A CA 1
ATOM 1478 C C . MET A 1 179 ? 5.425 -27.596 -0.785 1.00 85.12 179 MET A C 1
ATOM 1480 O O . MET A 1 179 ? 4.569 -27.533 -1.662 1.00 85.12 179 MET A O 1
ATOM 1484 N N . THR A 1 180 ? 6.726 -27.483 -1.036 1.00 80.38 180 THR A N 1
ATOM 1485 C CA . THR A 1 180 ? 7.311 -27.317 -2.376 1.00 80.38 180 THR A CA 1
ATOM 1486 C C . THR A 1 180 ? 8.084 -28.575 -2.783 1.00 80.38 180 THR A C 1
ATOM 1488 O O . THR A 1 180 ? 8.298 -29.477 -1.970 1.00 80.38 180 THR A O 1
ATOM 1491 N N . GLN A 1 181 ? 8.597 -28.624 -4.018 1.00 72.12 181 GLN A N 1
ATOM 1492 C CA . GLN A 1 181 ? 9.547 -29.672 -4.432 1.00 72.12 181 GLN A CA 1
ATOM 1493 C C . GLN A 1 181 ? 10.862 -29.649 -3.624 1.00 72.12 181 GLN A C 1
ATOM 1495 O O . GLN A 1 181 ? 11.590 -30.639 -3.606 1.00 72.12 181 GLN A O 1
ATOM 1500 N N . LEU A 1 182 ? 11.153 -28.541 -2.932 1.00 70.50 182 LEU A N 1
ATOM 1501 C CA . LEU A 1 182 ? 12.329 -28.343 -2.080 1.00 70.50 182 LEU A CA 1
ATOM 1502 C C . LEU A 1 182 ? 12.013 -28.550 -0.585 1.00 70.50 182 LEU A C 1
ATOM 1504 O O . LEU A 1 182 ? 12.841 -28.253 0.276 1.00 70.50 182 LEU A O 1
ATOM 1508 N N . GLY A 1 183 ? 10.821 -29.070 -0.272 1.00 80.19 183 GLY A N 1
ATOM 1509 C CA . GLY A 1 183 ? 10.339 -29.297 1.088 1.00 80.19 183 GLY A CA 1
ATOM 1510 C C . GLY A 1 183 ? 9.456 -28.162 1.629 1.00 80.19 183 GLY A C 1
ATOM 1511 O O . GLY A 1 183 ? 8.945 -27.341 0.859 1.00 80.19 183 GLY A O 1
ATOM 1512 N N . PRO A 1 184 ? 9.224 -28.125 2.955 1.00 88.56 184 PRO A N 1
ATOM 1513 C CA . PRO A 1 184 ? 8.345 -27.146 3.587 1.00 88.56 184 PRO A CA 1
ATOM 1514 C C . PRO A 1 184 ? 9.000 -25.759 3.640 1.00 88.56 184 PRO A C 1
ATOM 1516 O O . PRO A 1 184 ? 10.061 -25.606 4.246 1.00 88.56 184 PRO A O 1
ATOM 1519 N N . MET A 1 185 ? 8.365 -24.749 3.045 1.00 88.38 185 MET A N 1
ATOM 1520 C CA . MET A 1 185 ? 8.885 -23.378 2.917 1.00 88.38 185 MET A CA 1
ATOM 1521 C C . MET A 1 185 ? 7.831 -22.321 3.276 1.00 88.38 185 ME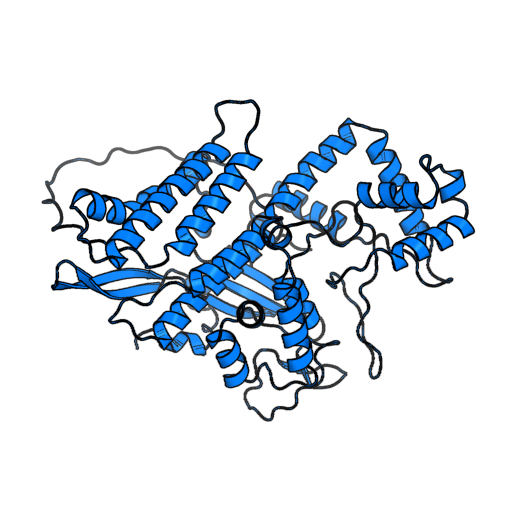T A C 1
ATOM 1523 O O . MET A 1 185 ? 6.640 -22.628 3.382 1.00 88.38 185 MET A O 1
ATOM 1527 N N . ARG A 1 186 ? 8.275 -21.068 3.455 1.00 92.88 186 ARG A N 1
ATOM 1528 C CA . ARG A 1 186 ? 7.409 -19.900 3.690 1.00 92.88 186 ARG A CA 1
ATOM 1529 C C . ARG A 1 186 ? 6.840 -19.388 2.362 1.00 92.88 186 ARG A C 1
ATOM 1531 O O . ARG A 1 186 ? 7.315 -18.399 1.819 1.00 92.88 186 ARG A O 1
ATOM 1538 N N . VAL A 1 187 ? 5.894 -20.119 1.772 1.00 88.88 187 VAL A N 1
ATOM 1539 C CA . VAL A 1 187 ? 5.385 -19.814 0.416 1.00 88.88 187 VAL A CA 1
ATOM 1540 C C . VAL A 1 187 ? 4.374 -18.660 0.382 1.00 88.88 187 VAL A C 1
ATOM 1542 O O . VAL A 1 187 ? 4.011 -18.211 -0.696 1.00 88.88 187 VAL A O 1
ATOM 1545 N N . PHE A 1 188 ? 3.937 -18.165 1.545 1.00 91.69 188 PHE A N 1
ATOM 1546 C CA . PHE A 1 188 ? 3.110 -16.964 1.673 1.00 91.69 188 PHE A CA 1
ATOM 1547 C C . PHE A 1 188 ? 3.697 -15.983 2.698 1.00 91.69 188 PHE A C 1
ATOM 1549 O O . PHE A 1 188 ? 4.276 -16.435 3.688 1.00 91.69 188 PHE A O 1
ATOM 1556 N N . PRO A 1 189 ? 3.521 -14.664 2.501 1.00 94.38 189 PRO A N 1
ATOM 1557 C CA . PRO A 1 189 ? 3.668 -13.655 3.544 1.00 94.38 189 PRO A CA 1
ATOM 1558 C C . PRO A 1 189 ? 2.339 -13.490 4.311 1.00 94.38 189 PRO A C 1
ATOM 1560 O O . PRO A 1 189 ? 1.409 -14.278 4.125 1.00 94.38 189 PRO A O 1
ATOM 1563 N N . ARG A 1 190 ? 2.244 -12.453 5.148 1.00 95.56 190 ARG A N 1
ATOM 1564 C CA . ARG A 1 190 ? 1.014 -11.985 5.818 1.00 95.56 190 ARG A CA 1
ATOM 1565 C C . ARG A 1 190 ? 0.947 -10.462 5.824 1.00 95.56 190 ARG A C 1
ATOM 1567 O O . ARG A 1 190 ? 1.995 -9.834 5.970 1.00 95.56 190 ARG A O 1
ATOM 1574 N N . GLY A 1 191 ? -0.237 -9.844 5.836 1.00 94.75 191 GLY A N 1
ATOM 1575 C CA . GLY A 1 191 ? -0.367 -8.409 6.152 1.00 94.75 191 GLY A CA 1
ATOM 1576 C C . GLY A 1 191 ? 0.321 -8.010 7.474 1.00 94.75 191 GLY A C 1
ATOM 1577 O O . GLY A 1 191 ? 0.893 -6.923 7.601 1.00 94.75 191 GLY A O 1
ATOM 1578 N N . LEU A 1 192 ? 0.380 -8.939 8.438 1.00 97.88 192 LEU A N 1
ATOM 1579 C CA . LEU A 1 192 ? 1.143 -8.791 9.682 1.00 97.88 192 LEU A CA 1
ATOM 1580 C C . LEU A 1 192 ? 2.654 -8.569 9.478 1.00 97.88 192 LEU A C 1
ATOM 1582 O O . LEU A 1 192 ? 3.249 -7.882 10.306 1.00 97.88 192 LEU A O 1
ATOM 1586 N N . ASP A 1 193 ? 3.278 -9.094 8.414 1.00 97.44 193 ASP A N 1
ATOM 1587 C CA . ASP A 1 193 ? 4.706 -8.865 8.123 1.00 97.44 193 ASP A CA 1
ATOM 1588 C C . ASP A 1 193 ? 4.978 -7.365 7.904 1.00 97.44 193 ASP A C 1
ATOM 1590 O O . ASP A 1 193 ? 5.937 -6.814 8.450 1.00 97.44 193 ASP A O 1
ATOM 1594 N N . VAL A 1 194 ? 4.091 -6.679 7.169 1.00 96.25 194 VAL A N 1
ATOM 1595 C CA . VAL A 1 194 ? 4.178 -5.233 6.897 1.00 96.25 194 VAL A CA 1
ATOM 1596 C C . VAL A 1 194 ? 4.124 -4.446 8.207 1.00 96.25 194 VAL A C 1
ATOM 1598 O O . VAL A 1 194 ? 4.993 -3.618 8.492 1.00 96.25 194 VAL A O 1
ATOM 1601 N N . MET A 1 195 ? 3.140 -4.755 9.054 1.00 97.56 195 MET A N 1
ATOM 1602 C CA . MET A 1 195 ? 2.955 -4.088 10.344 1.00 97.56 195 MET A CA 1
ATOM 1603 C C . MET A 1 195 ? 4.114 -4.394 11.307 1.00 97.56 195 MET A C 1
ATOM 1605 O O . MET A 1 195 ? 4.604 -3.497 11.998 1.00 97.56 195 MET A O 1
ATOM 1609 N N . ALA A 1 196 ? 4.632 -5.623 11.319 1.00 97.69 196 ALA A N 1
ATOM 1610 C CA . ALA A 1 196 ? 5.794 -6.002 12.117 1.00 97.69 196 ALA A CA 1
ATOM 1611 C C . ALA A 1 196 ? 7.080 -5.271 11.671 1.00 97.69 196 ALA A C 1
ATOM 1613 O O . ALA A 1 196 ? 7.849 -4.826 12.529 1.00 97.69 196 ALA A O 1
ATOM 1614 N N . VAL A 1 197 ? 7.288 -5.055 10.363 1.00 97.00 197 VAL A N 1
ATOM 1615 C CA . VAL A 1 197 ? 8.385 -4.216 9.833 1.00 97.00 197 VAL A CA 1
ATOM 1616 C C . VAL A 1 197 ? 8.212 -2.746 10.240 1.00 97.00 197 VAL A C 1
ATOM 1618 O O . VAL A 1 197 ? 9.175 -2.120 10.686 1.00 97.00 197 VAL A O 1
ATOM 1621 N N . LEU A 1 198 ? 6.975 -2.230 10.267 1.00 95.44 198 LEU A N 1
ATOM 1622 C CA . LEU A 1 198 ? 6.599 -0.947 10.899 1.00 95.44 198 LEU A CA 1
ATOM 1623 C C . LEU A 1 198 ? 6.645 -0.985 12.454 1.00 95.44 198 LEU A C 1
ATOM 1625 O O . LEU A 1 198 ? 6.083 -0.136 13.164 1.00 95.44 198 LEU A O 1
ATOM 1629 N N . ARG A 1 199 ? 7.354 -1.975 13.015 1.00 95.94 199 ARG A N 1
ATOM 1630 C CA . ARG A 1 199 ? 7.593 -2.218 14.443 1.00 95.94 199 ARG A CA 1
ATOM 1631 C C . ARG A 1 199 ? 6.315 -2.355 15.281 1.00 95.94 199 ARG A C 1
ATOM 1633 O O . ARG A 1 199 ? 6.363 -2.042 16.472 1.00 95.94 199 ARG A O 1
ATOM 1640 N N . TRP A 1 200 ? 5.163 -2.727 14.714 1.00 96.25 200 TRP A N 1
ATOM 1641 C CA . TRP A 1 200 ? 3.977 -3.063 15.515 1.00 96.25 200 TRP A CA 1
ATOM 1642 C C . TRP A 1 200 ? 4.292 -4.314 16.341 1.00 96.25 200 TRP A C 1
ATOM 1644 O O . TRP A 1 200 ? 4.456 -5.412 15.809 1.00 96.25 200 TRP A O 1
ATOM 1654 N N . THR A 1 201 ? 4.429 -4.126 17.651 1.00 94.44 201 THR A N 1
ATOM 1655 C CA . THR A 1 201 ? 4.865 -5.153 18.605 1.00 94.44 201 THR A CA 1
ATOM 1656 C C . THR A 1 201 ? 3.880 -6.308 18.673 1.00 94.44 201 THR A C 1
ATOM 1658 O O . THR A 1 201 ? 4.303 -7.458 18.606 1.00 94.44 201 THR A O 1
ATOM 1661 N N . GLU A 1 202 ? 2.579 -6.010 18.709 1.00 95.00 202 GLU A N 1
ATOM 1662 C CA . GLU A 1 202 ? 1.533 -7.034 18.716 1.00 95.00 202 GLU A CA 1
ATOM 1663 C C . GLU A 1 202 ? 1.492 -7.835 17.403 1.00 95.00 202 GLU A C 1
ATOM 1665 O O . GLU A 1 202 ? 1.305 -9.045 17.441 1.00 95.00 202 GLU A O 1
ATOM 1670 N N . ALA A 1 203 ? 1.777 -7.219 16.248 1.00 97.25 203 ALA A N 1
ATOM 1671 C CA . ALA A 1 203 ? 1.858 -7.944 14.974 1.00 97.25 203 ALA A CA 1
ATOM 1672 C C . ALA A 1 203 ? 3.027 -8.947 14.954 1.00 97.25 203 ALA A C 1
ATOM 1674 O O . ALA A 1 203 ? 2.853 -10.101 14.565 1.00 97.25 203 ALA A O 1
ATOM 1675 N N . LEU A 1 204 ? 4.209 -8.541 15.440 1.00 97.50 204 LEU A N 1
ATOM 1676 C CA . LEU A 1 204 ? 5.361 -9.441 15.571 1.00 97.50 204 LEU A CA 1
ATOM 1677 C C . LEU A 1 204 ? 5.148 -10.517 16.651 1.00 97.50 204 LEU A C 1
ATOM 1679 O O . LEU A 1 204 ? 5.656 -11.628 16.503 1.00 97.50 204 LEU A O 1
ATOM 1683 N N . LYS A 1 205 ? 4.401 -10.208 17.720 1.00 96.81 205 LYS A N 1
ATOM 1684 C CA . LYS A 1 205 ? 3.965 -11.182 18.731 1.00 96.81 205 LYS A CA 1
ATOM 1685 C C . LYS A 1 205 ? 3.047 -12.229 18.102 1.00 96.81 205 LYS A C 1
ATOM 1687 O O . LYS A 1 205 ? 3.387 -13.401 18.160 1.00 96.81 205 LYS A O 1
ATOM 1692 N N . ILE A 1 206 ? 1.987 -11.823 17.399 1.00 97.00 206 ILE A N 1
ATOM 1693 C CA . ILE A 1 206 ? 1.063 -12.738 16.707 1.00 97.00 206 ILE A CA 1
ATOM 1694 C C . ILE A 1 206 ? 1.804 -13.645 15.711 1.00 97.00 206 ILE A C 1
ATOM 1696 O O . ILE A 1 206 ? 1.600 -14.855 15.736 1.00 97.00 206 ILE A O 1
ATOM 1700 N N . LEU A 1 207 ? 2.719 -13.110 14.890 1.00 97.75 207 LEU A N 1
ATOM 1701 C CA . LEU A 1 207 ? 3.523 -13.925 13.963 1.00 97.75 207 LEU A CA 1
ATOM 1702 C C . LEU A 1 207 ? 4.335 -15.020 14.684 1.00 97.75 207 LEU A C 1
ATOM 1704 O O . LEU A 1 207 ? 4.461 -16.133 14.174 1.00 97.75 207 LEU A O 1
ATOM 1708 N N . LYS A 1 208 ? 4.875 -14.734 15.875 1.00 97.00 208 LYS A N 1
ATOM 1709 C CA . LYS A 1 208 ? 5.620 -15.707 16.698 1.00 97.00 208 LYS A CA 1
ATOM 1710 C C . LYS A 1 208 ? 4.689 -16.682 17.421 1.00 97.00 208 LYS A C 1
ATOM 1712 O O . LYS A 1 208 ? 4.948 -17.886 17.446 1.00 97.00 208 LYS A O 1
ATOM 1717 N N . ASP A 1 209 ? 3.585 -16.178 17.958 1.00 95.69 209 ASP A N 1
ATOM 1718 C CA . ASP A 1 209 ? 2.587 -16.945 18.702 1.00 95.69 209 ASP A CA 1
ATOM 1719 C C . ASP A 1 209 ? 1.819 -17.918 17.792 1.00 95.69 209 ASP A C 1
ATOM 1721 O O . ASP A 1 209 ? 1.506 -19.022 18.233 1.00 95.69 209 ASP A O 1
ATOM 1725 N N . GLU A 1 210 ? 1.593 -17.583 16.515 1.00 96.06 210 GLU A N 1
ATOM 1726 C CA . GLU A 1 210 ? 0.983 -18.466 15.504 1.00 96.06 210 GLU A CA 1
ATOM 1727 C C . GLU A 1 210 ? 2.027 -19.339 14.760 1.00 96.06 210 GLU A C 1
ATOM 1729 O O . GLU A 1 210 ? 1.698 -20.444 14.324 1.00 96.06 210 GLU A O 1
ATOM 1734 N N . GLY A 1 211 ? 3.310 -18.942 14.742 1.00 96.62 211 GLY A N 1
ATOM 1735 C CA . GLY A 1 211 ? 4.447 -19.751 14.256 1.00 96.62 211 GLY A CA 1
ATOM 1736 C C . GLY A 1 211 ? 4.997 -19.370 12.878 1.00 96.62 211 GLY A C 1
ATOM 1737 O O . GLY A 1 211 ? 5.878 -20.048 12.349 1.00 96.62 211 GLY A O 1
ATOM 1738 N N . ASP A 1 212 ? 4.519 -18.271 12.299 1.00 96.81 212 ASP A N 1
ATOM 1739 C CA . ASP A 1 212 ? 4.912 -17.759 10.982 1.00 96.81 212 ASP A CA 1
ATOM 1740 C C . ASP A 1 212 ? 6.362 -17.242 10.901 1.00 96.81 212 ASP A C 1
ATOM 1742 O O . ASP A 1 212 ? 6.819 -16.890 9.811 1.00 96.81 212 ASP A O 1
ATOM 1746 N N . THR A 1 213 ? 7.098 -17.216 12.019 1.00 97.19 213 THR A N 1
ATOM 1747 C CA . THR A 1 213 ? 8.531 -16.867 12.073 1.00 97.19 213 THR A CA 1
ATOM 1748 C C . THR A 1 213 ? 9.467 -18.078 12.175 1.00 97.19 213 THR A C 1
ATOM 1750 O O . THR A 1 213 ? 10.682 -17.905 12.180 1.00 97.19 213 THR A O 1
ATOM 1753 N N . GLU A 1 214 ? 8.958 -19.310 12.300 1.00 96.88 214 GLU A N 1
ATOM 1754 C CA . GLU A 1 214 ? 9.766 -20.505 12.624 1.00 96.88 214 GLU A CA 1
ATOM 1755 C C . GLU A 1 214 ? 10.469 -21.107 11.383 1.00 96.88 214 GLU A C 1
ATOM 1757 O O . GLU A 1 214 ? 10.412 -22.313 11.132 1.00 96.88 214 GLU A O 1
ATOM 1762 N N . TYR A 1 215 ? 11.134 -20.266 10.586 1.00 96.12 215 TYR A N 1
ATOM 1763 C CA . TYR A 1 215 ? 11.802 -20.635 9.333 1.00 96.12 215 TYR A CA 1
ATOM 1764 C C . TYR A 1 215 ? 13.284 -20.249 9.338 1.00 96.12 215 TYR A C 1
ATOM 1766 O O . TYR A 1 215 ? 13.682 -19.207 9.861 1.00 96.12 215 TYR A O 1
ATOM 1774 N N . THR A 1 216 ? 14.118 -21.055 8.678 1.00 94.31 216 THR A N 1
ATOM 1775 C CA . THR A 1 216 ? 15.522 -20.703 8.432 1.00 94.31 216 THR A CA 1
ATOM 1776 C C . THR A 1 216 ? 15.620 -19.386 7.656 1.00 94.31 216 THR A C 1
ATOM 1778 O O . THR A 1 216 ? 14.941 -19.207 6.647 1.00 94.31 216 THR A O 1
ATOM 1781 N N . ASN A 1 217 ? 16.511 -18.494 8.098 1.00 93.81 217 ASN A N 1
ATOM 1782 C CA . ASN A 1 217 ? 16.744 -17.153 7.543 1.00 93.81 217 ASN A CA 1
ATOM 1783 C C . ASN A 1 217 ? 15.629 -16.106 7.786 1.00 93.81 217 ASN A C 1
ATOM 1785 O O . ASN A 1 217 ? 15.757 -14.985 7.302 1.00 93.81 217 ASN A O 1
ATOM 1789 N N . TYR A 1 218 ? 14.570 -16.417 8.552 1.00 97.00 218 TYR A N 1
ATOM 1790 C CA . TYR A 1 218 ? 13.498 -15.448 8.837 1.00 97.00 218 TYR A CA 1
ATOM 1791 C C . TYR A 1 218 ? 14.011 -14.193 9.565 1.00 97.00 218 TYR A C 1
ATOM 1793 O O . TYR A 1 218 ? 13.836 -13.087 9.062 1.00 97.00 218 TYR A O 1
ATOM 1801 N N . ASP A 1 219 ? 14.662 -14.343 10.727 1.00 96.69 219 ASP A N 1
ATOM 1802 C CA . ASP A 1 219 ? 15.026 -13.193 11.576 1.00 96.69 219 ASP A CA 1
ATOM 1803 C C . ASP A 1 219 ? 16.031 -12.240 10.898 1.00 96.69 219 ASP A C 1
ATOM 1805 O O . ASP A 1 219 ? 15.953 -11.023 11.077 1.00 96.69 219 ASP A O 1
ATOM 1809 N N . GLU A 1 220 ? 16.950 -12.771 10.083 1.00 96.81 220 GLU A N 1
ATOM 1810 C CA . GLU A 1 220 ? 17.923 -11.966 9.333 1.00 96.81 220 GLU A CA 1
ATOM 1811 C C . GLU A 1 220 ? 17.240 -11.125 8.246 1.00 96.81 220 GLU A C 1
ATOM 1813 O O . GLU A 1 220 ? 17.487 -9.919 8.150 1.00 96.81 220 GLU A O 1
ATOM 1818 N N . GLN A 1 221 ? 16.328 -11.735 7.482 1.00 96.44 221 GLN A N 1
ATOM 1819 C CA . GLN A 1 221 ? 15.538 -11.060 6.451 1.00 96.44 221 GLN A CA 1
ATOM 1820 C C . GLN A 1 221 ? 14.534 -10.063 7.048 1.00 96.44 221 GLN A C 1
ATOM 1822 O O . GLN A 1 221 ? 14.367 -8.957 6.529 1.00 96.44 221 GLN A O 1
ATOM 1827 N N . PHE A 1 222 ? 13.934 -10.389 8.193 1.00 97.88 222 PHE A N 1
ATOM 1828 C CA . PHE A 1 222 ? 13.059 -9.481 8.929 1.00 97.88 222 PHE A CA 1
ATOM 1829 C C . PHE A 1 222 ? 13.815 -8.239 9.423 1.00 97.88 222 PHE A C 1
ATOM 1831 O O . PHE A 1 222 ? 13.426 -7.113 9.106 1.00 97.88 222 PHE A O 1
ATOM 1838 N N . GLU A 1 223 ? 14.953 -8.402 10.111 1.00 97.81 223 GLU A N 1
ATOM 1839 C CA . GLU A 1 223 ? 15.758 -7.247 10.527 1.00 97.81 223 GLU A CA 1
ATOM 1840 C C . GLU A 1 223 ? 16.453 -6.547 9.339 1.00 97.81 223 GLU A C 1
ATOM 1842 O O . GLU A 1 223 ? 16.819 -5.378 9.455 1.00 97.81 223 GLU A O 1
ATOM 1847 N N . LYS A 1 224 ? 16.621 -7.189 8.170 1.00 97.31 224 LYS A N 1
ATOM 1848 C CA . LYS A 1 224 ? 16.998 -6.512 6.909 1.00 97.31 224 LYS A CA 1
ATOM 1849 C C . LYS A 1 224 ? 15.889 -5.551 6.458 1.00 97.31 224 LYS A C 1
ATOM 1851 O O . LYS A 1 224 ? 16.187 -4.381 6.223 1.00 97.31 224 LYS A O 1
ATOM 1856 N N . MET A 1 225 ? 14.630 -5.994 6.401 1.00 97.62 225 MET A N 1
ATOM 1857 C CA . MET A 1 225 ? 13.488 -5.154 5.995 1.00 97.62 225 MET A CA 1
ATOM 1858 C C . MET A 1 225 ? 13.207 -4.012 6.969 1.00 97.62 225 MET A C 1
ATOM 1860 O O . MET A 1 225 ? 13.030 -2.867 6.555 1.00 97.62 225 MET A O 1
ATOM 1864 N N . VAL A 1 226 ? 13.267 -4.294 8.269 1.00 97.12 226 VAL A N 1
ATOM 1865 C CA . VAL A 1 226 ? 13.212 -3.285 9.333 1.00 97.12 226 VAL A CA 1
ATOM 1866 C C . VAL A 1 226 ? 14.295 -2.218 9.160 1.00 97.12 226 VAL A C 1
ATOM 1868 O O . VAL A 1 226 ? 13.990 -1.025 9.203 1.00 97.12 226 VAL A O 1
ATOM 1871 N N . ARG A 1 227 ? 15.563 -2.617 8.964 1.00 97.25 227 ARG A N 1
ATOM 1872 C CA . ARG A 1 227 ? 16.674 -1.665 8.780 1.00 97.25 227 ARG A CA 1
ATOM 1873 C C . ARG A 1 227 ? 16.519 -0.863 7.492 1.00 97.25 227 ARG A C 1
ATOM 1875 O O . ARG A 1 227 ? 16.792 0.334 7.508 1.00 97.25 227 ARG A O 1
ATOM 1882 N N . TRP A 1 228 ? 16.039 -1.487 6.417 1.00 95.50 228 TRP A N 1
ATOM 1883 C CA . TRP A 1 228 ? 15.726 -0.797 5.169 1.00 95.50 228 TRP A CA 1
ATOM 1884 C C . TRP A 1 228 ? 14.657 0.287 5.376 1.00 95.50 228 TRP A C 1
ATOM 1886 O O . TRP A 1 228 ? 14.960 1.458 5.152 1.00 95.50 228 TRP A O 1
ATOM 1896 N N . TYR A 1 229 ? 13.466 -0.043 5.897 1.00 94.56 229 TYR A N 1
ATOM 1897 C CA . TYR A 1 229 ? 12.414 0.963 6.112 1.00 94.56 229 TYR A CA 1
ATOM 1898 C C . TYR A 1 229 ? 12.876 2.067 7.077 1.00 94.56 229 TYR A C 1
ATOM 1900 O O . TYR A 1 229 ? 12.599 3.248 6.856 1.00 94.56 229 TYR A O 1
ATOM 1908 N N . ALA A 1 230 ? 13.642 1.715 8.117 1.00 94.06 230 ALA A N 1
ATOM 1909 C CA . ALA A 1 230 ? 14.238 2.672 9.049 1.00 94.06 230 ALA A CA 1
ATOM 1910 C C . ALA A 1 230 ? 15.287 3.602 8.399 1.00 94.06 230 ALA A C 1
ATOM 1912 O O . ALA A 1 230 ? 15.417 4.745 8.838 1.00 94.06 230 ALA A O 1
ATOM 1913 N N . SER A 1 231 ? 15.991 3.152 7.354 1.00 95.56 231 SER A N 1
ATOM 1914 C CA . SER A 1 231 ? 16.990 3.953 6.627 1.00 95.56 231 SER A CA 1
ATOM 1915 C C . SER A 1 231 ? 16.407 4.982 5.653 1.00 95.56 231 SER A C 1
ATOM 1917 O O . SER A 1 231 ? 17.092 5.957 5.355 1.00 95.56 231 SER A O 1
ATOM 1919 N N . LEU A 1 232 ? 15.154 4.807 5.207 1.00 94.31 232 LEU A N 1
ATOM 1920 C CA . LEU A 1 232 ? 14.479 5.751 4.309 1.00 94.31 232 LEU A CA 1
ATOM 1921 C C . LEU A 1 232 ? 14.464 7.168 4.900 1.00 94.31 232 LEU A C 1
ATOM 1923 O O . LEU A 1 232 ? 14.079 7.378 6.057 1.00 94.31 232 LEU A O 1
ATOM 1927 N N . SER A 1 233 ? 14.837 8.155 4.091 1.00 94.38 233 SER A N 1
ATOM 1928 C CA . SER A 1 233 ? 14.789 9.561 4.472 1.00 94.38 233 SER A CA 1
ATOM 1929 C C . SER A 1 233 ? 13.353 10.071 4.624 1.00 94.38 233 SER A C 1
ATOM 1931 O O . SER A 1 233 ? 12.376 9.498 4.135 1.00 94.38 233 SER A O 1
ATOM 1933 N N . ALA A 1 234 ? 13.221 11.234 5.263 1.00 90.50 234 ALA A N 1
ATOM 1934 C CA . ALA A 1 234 ? 11.945 11.933 5.372 1.00 90.50 234 ALA A CA 1
ATOM 1935 C C . ALA A 1 234 ? 11.376 12.397 4.011 1.00 90.50 234 ALA A C 1
ATOM 1937 O O . ALA A 1 234 ? 10.197 12.739 3.950 1.00 90.50 234 ALA A O 1
ATOM 1938 N N . ALA A 1 235 ? 12.186 12.429 2.945 1.00 91.44 235 ALA A N 1
ATOM 1939 C CA . ALA A 1 235 ? 11.722 12.691 1.584 1.00 91.44 235 ALA A CA 1
ATOM 1940 C C . ALA A 1 235 ? 11.155 11.414 0.945 1.00 91.44 235 ALA A C 1
ATOM 1942 O O . ALA A 1 235 ? 10.020 11.425 0.481 1.00 91.44 235 ALA A O 1
ATOM 1943 N N . GLU A 1 236 ? 11.883 10.293 1.017 1.00 90.62 236 GLU A N 1
ATOM 1944 C CA . GLU A 1 236 ? 11.433 8.992 0.495 1.00 90.62 236 GLU A CA 1
ATOM 1945 C C . GLU A 1 236 ? 10.108 8.550 1.133 1.00 90.62 236 GLU A C 1
ATOM 1947 O O . GLU A 1 236 ? 9.161 8.237 0.411 1.00 90.62 236 GLU A O 1
ATOM 1952 N N . ARG A 1 237 ? 9.967 8.660 2.466 1.00 90.31 237 ARG A N 1
ATOM 1953 C CA . ARG A 1 237 ? 8.700 8.369 3.178 1.00 90.31 237 ARG A CA 1
ATOM 1954 C C . ARG A 1 237 ? 7.548 9.340 2.871 1.00 90.31 237 ARG A C 1
ATOM 1956 O O . ARG A 1 237 ? 6.456 9.187 3.409 1.00 90.31 237 ARG A O 1
ATOM 1963 N N . ARG A 1 238 ? 7.765 10.356 2.031 1.00 90.38 238 ARG A N 1
ATOM 1964 C CA . ARG A 1 238 ? 6.726 11.285 1.550 1.00 90.38 238 ARG A CA 1
ATOM 1965 C C . ARG A 1 238 ? 6.688 11.433 0.026 1.00 90.38 238 ARG A C 1
ATOM 1967 O O . ARG A 1 238 ? 5.977 12.317 -0.458 1.00 90.38 238 ARG A O 1
ATOM 1974 N N . SER A 1 239 ? 7.410 10.569 -0.691 1.00 89.69 239 SER A N 1
ATOM 1975 C CA . SER A 1 239 ? 7.548 10.576 -2.154 1.00 89.69 239 SER A CA 1
ATOM 1976 C C . SER A 1 239 ? 6.238 10.306 -2.895 1.00 89.69 239 SER A C 1
ATOM 1978 O O . SER A 1 239 ? 6.053 10.823 -3.989 1.00 89.69 239 SER A O 1
ATOM 1980 N N . SER A 1 240 ? 5.314 9.562 -2.281 1.00 92.25 240 SER A N 1
ATOM 1981 C CA . SER A 1 240 ? 3.974 9.311 -2.812 1.00 92.25 240 SER A CA 1
ATOM 1982 C C . SER A 1 240 ? 2.906 9.283 -1.721 1.00 92.25 240 SER A C 1
ATOM 1984 O O . SER A 1 240 ? 3.221 9.216 -0.526 1.00 92.25 240 SER A O 1
ATOM 1986 N N . VAL A 1 241 ? 1.631 9.307 -2.119 1.00 92.19 241 VAL A N 1
ATOM 1987 C CA . VAL A 1 241 ? 0.488 9.112 -1.205 1.00 92.19 241 VAL A CA 1
ATOM 1988 C C . VAL A 1 241 ? 0.573 7.751 -0.502 1.00 92.19 241 VAL A C 1
ATOM 1990 O O . VAL A 1 241 ? 0.366 7.674 0.707 1.00 92.19 241 VAL A O 1
ATOM 1993 N N . TYR A 1 242 ? 0.983 6.700 -1.215 1.00 91.38 242 TYR A N 1
ATOM 1994 C CA . TYR A 1 242 ? 1.168 5.352 -0.673 1.00 91.38 242 TYR A CA 1
ATOM 1995 C C . TYR A 1 242 ? 2.228 5.301 0.443 1.00 91.38 242 TYR A C 1
ATOM 1997 O O . TYR A 1 242 ? 1.976 4.763 1.522 1.00 91.38 242 TYR A O 1
ATOM 2005 N N . TYR A 1 243 ? 3.389 5.940 0.245 1.00 90.88 243 TYR A N 1
ATOM 2006 C CA . TYR A 1 243 ? 4.405 6.075 1.301 1.00 90.88 243 TYR A CA 1
ATOM 2007 C C . TYR A 1 243 ? 3.903 6.896 2.498 1.00 90.88 243 TYR A C 1
ATOM 2009 O O . TYR A 1 243 ? 4.192 6.561 3.647 1.00 90.88 243 TYR A O 1
ATOM 2017 N N . ARG A 1 244 ? 3.102 7.941 2.253 1.00 93.44 244 ARG A N 1
ATOM 2018 C CA . ARG A 1 244 ? 2.481 8.736 3.325 1.00 93.44 244 ARG A CA 1
ATOM 2019 C C . ARG A 1 244 ? 1.482 7.907 4.130 1.00 93.44 244 ARG A C 1
ATOM 2021 O O . ARG A 1 244 ? 1.438 8.061 5.346 1.00 93.44 244 ARG A O 1
ATOM 2028 N N . TRP A 1 245 ? 0.755 6.986 3.496 1.00 93.44 245 TRP A N 1
ATOM 2029 C CA . TRP A 1 245 ? -0.159 6.056 4.169 1.00 93.44 245 TRP A CA 1
ATOM 2030 C C . TRP A 1 245 ? 0.567 5.108 5.141 1.00 93.44 245 TRP A C 1
ATOM 2032 O O . TRP A 1 245 ? 0.062 4.820 6.225 1.00 93.44 245 TRP A O 1
ATOM 2042 N N . PHE A 1 246 ? 1.804 4.706 4.829 1.00 93.00 246 PHE A N 1
ATOM 2043 C CA . PHE A 1 246 ? 2.647 3.937 5.755 1.00 93.00 246 PHE A CA 1
ATOM 2044 C C . PHE A 1 246 ? 3.047 4.756 6.995 1.00 93.00 246 PHE A C 1
ATOM 2046 O O . PHE A 1 246 ? 3.042 4.232 8.114 1.00 93.00 246 PHE A O 1
ATOM 2053 N N . GLU A 1 247 ? 3.305 6.058 6.837 1.00 92.94 247 GLU A N 1
ATOM 2054 C CA . GLU A 1 247 ? 3.491 6.961 7.980 1.00 92.94 247 GLU A CA 1
ATOM 2055 C C . GLU A 1 247 ? 2.178 7.169 8.766 1.00 92.94 247 GLU A C 1
ATOM 2057 O O . GLU A 1 247 ? 2.233 7.237 9.996 1.00 92.94 247 GLU A O 1
ATOM 2062 N N . LEU A 1 248 ? 1.001 7.158 8.113 1.00 94.31 248 LEU A N 1
ATOM 2063 C CA . LEU A 1 248 ? -0.299 7.165 8.809 1.00 94.31 248 LEU A CA 1
ATOM 2064 C C . LEU A 1 248 ? -0.469 5.926 9.701 1.00 94.31 248 LEU A C 1
ATOM 2066 O O . LEU A 1 248 ? -0.906 6.072 10.842 1.00 94.31 248 LEU A O 1
ATOM 2070 N N . PHE A 1 249 ? -0.061 4.728 9.261 1.00 94.69 249 PHE A N 1
ATOM 2071 C CA . PHE A 1 249 ? -0.041 3.544 10.135 1.00 94.69 249 PHE A CA 1
ATOM 2072 C C . PHE A 1 249 ? 0.902 3.739 11.332 1.00 94.69 249 PHE A C 1
ATOM 2074 O O . PHE A 1 249 ? 0.544 3.418 12.468 1.00 94.69 249 PHE A O 1
ATOM 2081 N N . ALA A 1 250 ? 2.092 4.308 11.110 1.00 91.94 250 ALA A N 1
ATOM 2082 C CA . ALA A 1 250 ? 3.057 4.590 12.174 1.00 91.94 250 ALA A CA 1
ATOM 2083 C C . ALA A 1 250 ? 2.574 5.668 13.168 1.00 91.94 250 ALA A C 1
ATOM 2085 O O . ALA A 1 250 ? 2.939 5.621 14.346 1.00 91.94 250 ALA A O 1
ATOM 2086 N N . ALA A 1 251 ? 1.744 6.620 12.730 1.00 92.62 251 ALA A N 1
ATOM 2087 C CA . ALA A 1 251 ? 1.073 7.587 13.595 1.00 92.62 251 ALA A CA 1
ATOM 2088 C C . ALA A 1 251 ? -0.144 6.995 14.316 1.00 92.62 251 ALA A C 1
ATOM 2090 O O . ALA A 1 251 ? -0.303 7.228 15.511 1.00 92.62 251 ALA A O 1
ATOM 2091 N N . TYR A 1 252 ? -0.971 6.197 13.639 1.00 94.50 252 TYR A N 1
ATOM 2092 C CA . TYR A 1 252 ? -2.170 5.613 14.237 1.00 94.50 252 TYR A CA 1
ATOM 2093 C C . TYR A 1 252 ? -1.850 4.564 15.306 1.00 94.50 252 TYR A C 1
ATOM 2095 O O . TYR A 1 252 ? -2.501 4.518 16.346 1.00 94.50 252 TYR A O 1
ATOM 2103 N N . LYS A 1 253 ? -0.773 3.796 15.122 1.00 93.50 253 LYS A N 1
ATOM 2104 C CA . LYS A 1 253 ? -0.161 2.957 16.163 1.00 93.50 253 LYS A CA 1
ATOM 2105 C C . LYS A 1 253 ? 0.040 3.702 17.492 1.00 93.50 253 LYS A C 1
ATOM 2107 O O . LYS A 1 253 ? -0.182 3.130 18.556 1.00 93.50 253 LYS A O 1
ATOM 2112 N N . GLN A 1 254 ? 0.445 4.973 17.404 1.00 89.69 254 GLN A N 1
ATOM 2113 C CA . GLN A 1 254 ? 0.716 5.880 18.524 1.00 89.69 254 GLN A CA 1
ATOM 2114 C C . GLN A 1 254 ? -0.541 6.609 19.033 1.00 89.69 254 GLN A C 1
ATOM 2116 O O . GLN A 1 254 ? -0.403 7.552 19.802 1.00 89.69 254 GLN A O 1
ATOM 2121 N N . SER A 1 255 ? -1.747 6.211 18.608 1.00 89.69 255 SER A N 1
ATOM 2122 C CA . SER A 1 255 ? -2.989 6.689 19.224 1.00 89.69 255 SER A CA 1
ATOM 2123 C C . SER A 1 255 ? -3.238 6.004 20.567 1.00 89.69 255 SER 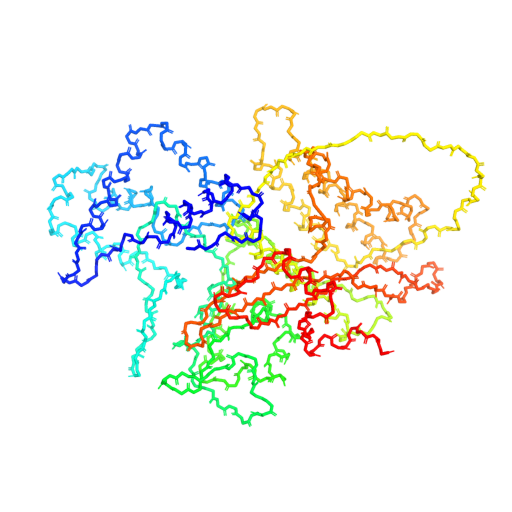A C 1
ATOM 2125 O O . SER A 1 255 ? -3.026 4.790 20.724 1.00 89.69 255 SER A O 1
ATOM 2127 N N . ASP A 1 256 ? -3.680 6.805 21.532 1.00 86.31 256 ASP A N 1
ATOM 2128 C CA . ASP A 1 256 ? -3.876 6.380 22.911 1.00 86.31 256 ASP A CA 1
ATOM 2129 C C . ASP A 1 256 ? -5.142 5.531 23.073 1.00 86.31 256 ASP A C 1
ATOM 2131 O O . ASP A 1 256 ? -6.157 5.719 22.391 1.00 86.31 256 ASP A O 1
ATOM 2135 N N . ALA A 1 257 ? -5.089 4.586 24.010 1.00 86.56 257 ALA A N 1
ATOM 2136 C CA . ALA A 1 257 ? -6.271 3.861 24.445 1.00 86.56 257 ALA A CA 1
ATOM 2137 C C . ALA A 1 257 ? -7.151 4.769 25.326 1.00 86.56 257 ALA A C 1
ATOM 2139 O O . ALA A 1 257 ? -6.633 5.442 26.222 1.00 86.56 257 ALA A O 1
ATOM 2140 N N . PRO A 1 258 ? -8.487 4.772 25.148 1.00 84.94 258 PRO A N 1
ATOM 2141 C CA . PRO A 1 258 ? -9.401 5.337 26.133 1.00 84.94 258 PRO A CA 1
ATOM 2142 C C . PRO A 1 258 ? -9.101 4.737 27.510 1.00 84.94 258 PRO A C 1
ATOM 2144 O O . PRO A 1 258 ? -8.971 3.522 27.626 1.00 84.94 258 PRO A O 1
ATOM 2147 N N . ALA A 1 259 ? -9.033 5.556 28.563 1.00 82.38 259 ALA A N 1
ATOM 2148 C CA . ALA A 1 259 ? -8.485 5.178 29.879 1.00 82.38 259 ALA A CA 1
ATOM 2149 C C . ALA A 1 259 ? -9.214 4.037 30.639 1.00 82.38 259 ALA A C 1
ATOM 2151 O O . ALA A 1 259 ? -8.892 3.757 31.794 1.00 82.38 259 ALA A O 1
ATOM 2152 N N . LYS A 1 260 ? -10.236 3.421 30.031 1.00 84.12 260 LYS A N 1
ATOM 2153 C CA . LYS A 1 260 ? -11.021 2.283 30.547 1.00 84.12 260 LYS A CA 1
ATOM 2154 C C . LYS A 1 260 ? -11.253 1.194 29.482 1.00 84.12 260 LYS A C 1
ATOM 2156 O O . LYS A 1 260 ? -12.115 0.337 29.669 1.00 84.12 260 LYS A O 1
ATOM 2161 N N . ALA A 1 261 ? -10.519 1.242 28.369 1.00 85.88 261 ALA A N 1
ATOM 2162 C CA . ALA A 1 261 ? -10.418 0.155 27.401 1.00 85.88 261 ALA A CA 1
ATOM 2163 C C . ALA A 1 261 ? -9.420 -0.910 27.890 1.00 85.88 261 ALA A C 1
ATOM 2165 O O . ALA A 1 261 ? -8.522 -0.614 28.677 1.00 85.88 261 ALA A O 1
ATOM 2166 N N . ASP A 1 262 ? -9.575 -2.142 27.408 1.00 88.31 262 ASP A N 1
ATOM 2167 C CA . ASP A 1 262 ? -8.553 -3.182 27.549 1.00 88.31 262 ASP A CA 1
ATOM 2168 C C . ASP A 1 262 ? -7.409 -2.925 26.552 1.00 88.31 262 ASP A C 1
ATOM 2170 O O . ASP A 1 262 ? -7.664 -2.612 25.388 1.00 88.31 262 ASP A O 1
ATOM 2174 N N . GLU A 1 263 ? -6.159 -3.020 27.009 1.00 87.06 263 GLU A N 1
ATOM 2175 C CA . GLU A 1 263 ? -4.980 -2.611 26.233 1.00 87.06 263 GLU A CA 1
ATOM 2176 C C . GLU A 1 263 ? -4.684 -3.568 25.063 1.00 87.06 263 GLU A C 1
ATOM 2178 O O . GLU A 1 263 ? -4.450 -3.104 23.947 1.00 87.06 263 GLU A O 1
ATOM 2183 N N . GLU A 1 264 ? -4.782 -4.891 25.263 1.00 88.81 264 GLU A N 1
ATOM 2184 C CA . GLU A 1 264 ? -4.555 -5.884 24.197 1.00 88.81 264 GLU A CA 1
ATOM 2185 C C . GLU A 1 264 ? -5.687 -5.842 23.159 1.00 88.81 264 GLU A C 1
ATOM 2187 O O . GLU A 1 264 ? -5.430 -5.889 21.951 1.00 88.81 264 GLU A O 1
ATOM 2192 N N . ALA A 1 265 ? -6.938 -5.676 23.600 1.00 90.38 265 ALA A N 1
ATOM 2193 C CA . ALA A 1 265 ? -8.064 -5.467 22.697 1.00 90.38 265 ALA A CA 1
ATOM 2194 C C . ALA A 1 265 ? -7.951 -4.134 21.932 1.00 90.38 265 ALA A C 1
ATOM 2196 O O . ALA A 1 265 ? -8.249 -4.092 20.737 1.00 90.38 265 ALA A O 1
ATOM 2197 N N . TRP A 1 266 ? -7.489 -3.047 22.559 1.00 91.81 266 TRP A N 1
ATOM 2198 C CA . TRP A 1 266 ? -7.340 -1.765 21.864 1.00 91.81 266 TRP A CA 1
ATOM 2199 C C . TRP A 1 266 ? -6.204 -1.787 20.836 1.00 91.81 266 TRP A C 1
ATOM 2201 O O . TRP A 1 266 ? -6.406 -1.365 19.695 1.00 91.81 266 TRP A O 1
ATOM 2211 N N . ASP A 1 267 ? -5.041 -2.353 21.168 1.00 92.00 267 ASP A N 1
ATOM 2212 C CA . ASP A 1 267 ? -3.942 -2.514 20.207 1.00 92.00 267 ASP A CA 1
ATOM 2213 C C . ASP A 1 267 ? -4.333 -3.443 19.044 1.00 92.00 267 ASP A C 1
ATOM 2215 O O . ASP A 1 267 ? -4.034 -3.136 17.885 1.00 92.00 267 ASP A O 1
ATOM 2219 N N . ARG A 1 268 ? -5.104 -4.512 19.294 1.00 93.31 268 ARG A N 1
ATOM 2220 C CA . ARG A 1 268 ? -5.657 -5.357 18.220 1.00 93.31 268 ARG A CA 1
ATOM 2221 C C . ARG A 1 268 ? -6.746 -4.666 17.397 1.00 93.31 268 ARG A C 1
ATOM 2223 O O . ARG A 1 268 ? -6.837 -4.936 16.198 1.00 93.31 268 ARG A O 1
ATOM 2230 N N . LYS A 1 269 ? -7.532 -3.746 17.973 1.00 94.38 269 LYS A N 1
ATOM 2231 C CA . LYS A 1 269 ? -8.482 -2.889 17.235 1.00 94.38 269 LYS A CA 1
ATOM 2232 C C . LYS A 1 269 ? -7.729 -1.932 16.314 1.00 94.38 269 LYS A C 1
ATOM 2234 O O . LYS A 1 269 ? -8.101 -1.799 15.144 1.00 94.38 269 LYS A O 1
ATOM 2239 N N . LYS A 1 270 ? -6.652 -1.309 16.810 1.00 95.19 270 LYS A N 1
ATOM 2240 C CA . LYS A 1 270 ? -5.762 -0.459 16.006 1.00 95.19 270 LYS A CA 1
ATOM 2241 C C . LYS A 1 270 ? -5.115 -1.259 14.869 1.00 95.19 270 LYS A C 1
ATOM 2243 O O . LYS A 1 270 ? -5.164 -0.821 13.723 1.00 95.19 270 LYS A O 1
ATOM 2248 N N . LEU A 1 271 ? -4.600 -2.458 15.153 1.00 96.56 271 LEU A N 1
ATOM 2249 C CA . LEU A 1 271 ? -3.980 -3.345 14.160 1.00 96.56 271 LEU A CA 1
ATOM 2250 C C . LEU A 1 271 ? -4.985 -3.827 13.098 1.00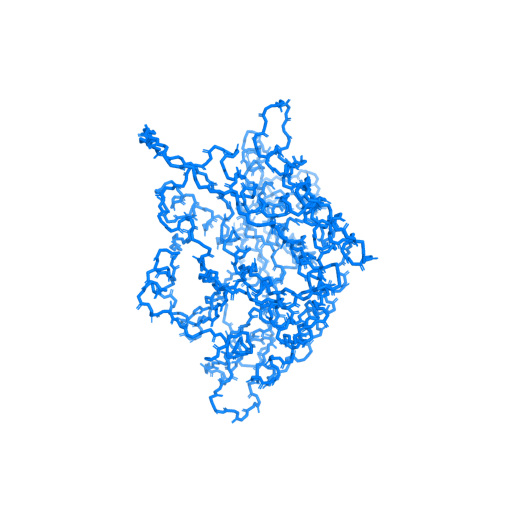 96.56 271 LEU A C 1
ATOM 2252 O O . LEU A 1 271 ? -4.686 -3.779 11.912 1.00 96.56 271 LEU A O 1
ATOM 2256 N N . THR A 1 272 ? -6.199 -4.211 13.504 1.00 95.81 272 THR A N 1
ATOM 2257 C CA . THR A 1 272 ? -7.297 -4.596 12.591 1.00 95.81 272 THR A CA 1
ATOM 2258 C C . THR A 1 272 ? -7.698 -3.448 11.665 1.00 95.81 272 THR A C 1
ATOM 2260 O O . THR A 1 272 ? -7.902 -3.656 10.474 1.00 95.81 272 THR A O 1
ATOM 2263 N N . THR A 1 273 ? -7.764 -2.226 12.199 1.00 94.69 273 THR A N 1
ATOM 2264 C CA . THR A 1 273 ? -8.051 -1.005 11.431 1.00 94.69 273 THR A CA 1
ATOM 2265 C C . THR A 1 273 ? -6.926 -0.679 10.443 1.00 94.69 273 THR A C 1
ATOM 2267 O O . THR A 1 273 ? -7.200 -0.370 9.287 1.00 94.69 273 THR A O 1
ATOM 2270 N N . ALA A 1 274 ? -5.661 -0.801 10.860 1.00 96.19 274 ALA A N 1
ATOM 2271 C CA . ALA A 1 274 ? -4.511 -0.590 9.982 1.00 96.19 274 ALA A CA 1
ATOM 2272 C C . ALA A 1 274 ? -4.426 -1.643 8.862 1.00 96.19 274 ALA A C 1
ATOM 2274 O O . ALA A 1 274 ? -4.114 -1.295 7.730 1.00 96.19 274 ALA A O 1
ATOM 2275 N N . LEU A 1 275 ? -4.733 -2.912 9.152 1.00 96.19 275 LEU A N 1
ATOM 2276 C CA . LEU A 1 275 ? -4.722 -3.996 8.164 1.00 96.19 275 LEU A CA 1
ATOM 2277 C C . LEU A 1 275 ? -5.894 -3.915 7.178 1.00 96.19 275 LEU A C 1
ATOM 2279 O O . LEU A 1 275 ? -5.676 -4.107 5.988 1.00 96.19 275 LEU A O 1
ATOM 2283 N N . ALA A 1 276 ? -7.099 -3.555 7.633 1.00 94.00 276 ALA A N 1
ATOM 2284 C CA . ALA A 1 276 ? -8.223 -3.284 6.735 1.00 94.00 276 ALA A CA 1
ATOM 2285 C C . ALA A 1 276 ? -7.929 -2.088 5.812 1.00 94.00 276 ALA A C 1
ATOM 2287 O O . ALA A 1 276 ? -8.049 -2.215 4.599 1.00 94.00 276 ALA A O 1
ATOM 2288 N N . SER A 1 277 ? -7.428 -0.973 6.359 1.00 93.19 277 SER A N 1
ATOM 2289 C CA . SER A 1 277 ? -7.039 0.192 5.549 1.00 93.19 277 SER A CA 1
ATOM 2290 C C . SER A 1 277 ? -5.831 -0.080 4.639 1.00 93.19 277 SER A C 1
ATOM 2292 O O . SER A 1 277 ? -5.691 0.551 3.595 1.00 93.19 277 SER A O 1
ATOM 2294 N N . TRP A 1 278 ? -4.962 -1.036 4.984 1.00 93.69 278 TRP A N 1
ATOM 2295 C CA . TRP A 1 278 ? -3.916 -1.521 4.082 1.00 93.69 278 TRP A CA 1
ATOM 2296 C C . TRP A 1 278 ? -4.471 -2.429 2.973 1.00 93.69 278 TRP A C 1
ATOM 2298 O O . TRP A 1 278 ? -4.009 -2.318 1.842 1.00 93.69 278 TRP A O 1
ATOM 2308 N N . ALA A 1 279 ? -5.482 -3.262 3.242 1.00 89.94 279 ALA A N 1
ATOM 2309 C CA . ALA A 1 279 ? -6.187 -4.020 2.206 1.00 89.94 279 ALA A CA 1
ATOM 2310 C C . ALA A 1 279 ? -6.923 -3.086 1.224 1.00 89.94 279 ALA A C 1
ATOM 2312 O O . ALA A 1 279 ? -6.828 -3.276 0.015 1.00 89.94 279 ALA A O 1
ATOM 2313 N N . GLU A 1 280 ? -7.561 -2.025 1.728 1.00 88.44 280 GLU A N 1
ATOM 2314 C CA . GLU A 1 280 ? -8.168 -0.952 0.924 1.00 88.44 280 GLU A CA 1
ATOM 2315 C C . GLU A 1 280 ? -7.108 -0.192 0.105 1.00 88.44 280 GLU A C 1
ATOM 2317 O O . GLU A 1 280 ? -7.241 -0.062 -1.108 1.00 88.44 280 GLU A O 1
ATOM 2322 N N . LEU A 1 281 ? -5.980 0.197 0.714 1.00 87.56 281 LEU A N 1
ATOM 2323 C CA . LEU A 1 281 ? -4.855 0.805 -0.009 1.00 87.56 281 LEU A CA 1
ATOM 2324 C C . LEU A 1 281 ? -4.292 -0.131 -1.097 1.00 87.56 281 LEU A C 1
ATOM 2326 O O . LEU A 1 281 ? -3.941 0.326 -2.185 1.00 87.56 281 LEU A O 1
ATOM 2330 N N . ARG A 1 282 ? -4.202 -1.441 -0.827 1.00 80.94 282 ARG A N 1
ATOM 2331 C CA . ARG A 1 282 ? -3.786 -2.458 -1.807 1.00 80.94 282 ARG A CA 1
ATOM 2332 C C . ARG A 1 282 ? -4.812 -2.646 -2.920 1.00 80.94 282 ARG A C 1
ATOM 2334 O O . ARG A 1 282 ? -4.392 -2.963 -4.029 1.00 80.94 282 ARG A O 1
ATOM 2341 N N . HIS A 1 283 ? -6.097 -2.445 -2.636 1.00 78.50 283 HIS A N 1
ATOM 2342 C CA . HIS A 1 283 ? -7.208 -2.498 -3.587 1.00 78.50 283 HIS A CA 1
ATOM 2343 C C . HIS A 1 283 ? -7.202 -1.304 -4.546 1.00 78.50 283 HIS A C 1
ATOM 2345 O O . HIS A 1 283 ? -7.143 -1.511 -5.759 1.00 78.50 283 HIS A O 1
ATOM 2351 N N . ASP A 1 284 ? -7.110 -0.076 -4.030 1.00 69.75 284 ASP A N 1
ATOM 2352 C CA . ASP A 1 284 ? -6.891 1.130 -4.845 1.00 69.75 284 ASP A CA 1
ATOM 2353 C C . ASP A 1 284 ? -5.603 1.001 -5.683 1.00 69.75 284 ASP A C 1
ATOM 2355 O O . ASP A 1 284 ? -5.551 1.368 -6.866 1.00 69.75 284 ASP A O 1
ATOM 2359 N N . ALA A 1 285 ? -4.571 0.390 -5.090 1.00 61.06 285 ALA A N 1
ATOM 2360 C CA . ALA A 1 285 ? -3.306 0.077 -5.741 1.00 61.06 285 ALA A CA 1
ATOM 2361 C C . ALA A 1 285 ? -3.329 -1.142 -6.688 1.00 61.06 285 ALA A C 1
ATOM 2363 O O . ALA A 1 285 ? -2.284 -1.445 -7.268 1.00 61.06 285 ALA A O 1
ATOM 2364 N N . ILE A 1 286 ? -4.466 -1.829 -6.899 1.00 57.38 286 ILE A N 1
ATOM 2365 C CA . ILE A 1 286 ? -4.549 -2.930 -7.880 1.00 57.38 286 ILE A CA 1
ATOM 2366 C C . ILE A 1 286 ? -4.199 -2.409 -9.274 1.00 57.38 286 ILE A C 1
ATOM 2368 O O . ILE A 1 286 ? -3.445 -3.077 -9.982 1.00 57.38 286 ILE A O 1
ATOM 2372 N N . LEU A 1 287 ? -4.729 -1.239 -9.667 1.00 46.34 287 LEU A N 1
ATOM 2373 C CA . LEU A 1 287 ? -4.376 -0.588 -10.938 1.00 46.34 287 LEU A CA 1
ATOM 2374 C C . LEU A 1 287 ? -4.563 0.945 -11.029 1.00 46.34 287 LEU A C 1
ATOM 2376 O O . LEU A 1 287 ? -4.382 1.478 -12.123 1.00 46.34 287 LEU A O 1
ATOM 2380 N N . TYR A 1 288 ? -4.843 1.639 -9.915 1.00 42.47 288 TYR A N 1
ATOM 2381 C CA . TYR A 1 288 ? -4.792 3.110 -9.777 1.00 42.47 288 TYR A CA 1
ATOM 2382 C C . TYR A 1 288 ? -6.009 3.922 -10.302 1.00 42.47 288 TYR A C 1
ATOM 2384 O O . TYR A 1 288 ? -5.930 4.614 -11.314 1.00 42.47 288 TYR A O 1
ATOM 2392 N N . ALA A 1 289 ? -7.104 3.921 -9.522 1.00 29.64 289 ALA A N 1
ATOM 2393 C CA . ALA A 1 289 ? -8.245 4.870 -9.554 1.00 29.64 289 ALA A CA 1
ATOM 2394 C C . ALA A 1 289 ? -9.146 4.941 -10.829 1.00 29.64 289 ALA A C 1
ATOM 2396 O O . ALA A 1 289 ? -8.952 4.209 -11.804 1.00 29.64 289 ALA A O 1
ATOM 2397 N N . LYS A 1 290 ? -10.265 5.702 -10.744 1.00 30.55 290 LYS A N 1
ATOM 2398 C CA . LYS A 1 290 ? -11.498 5.492 -11.554 1.00 30.55 290 LYS A CA 1
ATOM 2399 C C . LYS A 1 290 ? -12.569 6.613 -11.430 1.00 30.55 290 LYS A C 1
ATOM 2401 O O . LYS A 1 290 ? -12.554 7.291 -10.416 1.00 30.55 290 LYS A O 1
ATOM 2406 N N . GLN A 1 291 ? -13.545 6.726 -12.363 1.00 24.62 291 GLN A N 1
ATOM 2407 C CA . GLN A 1 291 ? -14.737 7.626 -12.289 1.00 24.62 291 GLN A CA 1
ATOM 2408 C C . GLN A 1 291 ? -16.010 7.146 -13.067 1.00 24.62 291 GLN A C 1
ATOM 2410 O O . GLN A 1 291 ? -15.933 6.220 -13.877 1.00 24.62 291 GLN A O 1
ATOM 2415 N N . SER A 1 292 ? -17.134 7.883 -12.909 1.00 30.81 292 SER A N 1
ATOM 2416 C CA . SER A 1 292 ? -18.294 8.090 -13.834 1.00 30.81 292 SER A CA 1
ATOM 2417 C C . SER A 1 292 ? -19.698 7.513 -13.482 1.00 30.81 292 SER A C 1
ATOM 2419 O O . SER A 1 292 ? -19.837 6.570 -12.711 1.00 30.81 292 SER A O 1
ATOM 2421 N N . TYR A 1 293 ? -20.734 8.172 -14.034 1.00 33.66 293 TYR A N 1
ATOM 2422 C CA . TYR A 1 293 ? -22.144 8.338 -13.586 1.00 33.66 293 TYR A CA 1
ATOM 2423 C C . TYR A 1 293 ? -23.116 7.219 -14.103 1.00 33.66 293 TYR A C 1
ATOM 2425 O O . TYR A 1 293 ? -22.636 6.237 -14.663 1.00 33.66 293 TYR A O 1
ATOM 2433 N N . THR A 1 294 ? -24.466 7.186 -13.973 1.00 27.53 294 THR A N 1
ATOM 2434 C CA . THR A 1 294 ? -25.582 8.173 -13.783 1.00 27.53 294 THR A CA 1
ATOM 2435 C C . THR A 1 294 ? -26.890 7.410 -13.396 1.00 27.53 294 THR A C 1
ATOM 2437 O O . THR A 1 294 ? -26.949 6.207 -13.622 1.00 27.53 294 THR A O 1
ATOM 2440 N N . ALA A 1 295 ? -28.062 8.004 -13.090 1.00 24.66 295 ALA A N 1
ATOM 2441 C CA . ALA A 1 295 ? -28.537 8.744 -11.894 1.00 24.66 295 ALA A CA 1
ATOM 2442 C C . ALA A 1 295 ? -30.107 8.666 -11.827 1.00 24.66 295 ALA A C 1
ATOM 2444 O O . ALA A 1 295 ? -30.718 8.178 -12.780 1.00 24.66 295 ALA A O 1
ATOM 2445 N N . LEU A 1 296 ? -30.792 9.132 -10.758 1.00 25.02 296 LEU A N 1
ATOM 2446 C CA . LEU A 1 296 ? -32.276 9.067 -10.604 1.00 25.02 296 LEU A CA 1
ATOM 2447 C C . LEU A 1 296 ? -32.879 10.261 -9.809 1.00 25.02 296 LEU A C 1
ATOM 2449 O O . LEU A 1 296 ? -32.151 11.000 -9.153 1.00 25.02 296 LEU A O 1
ATOM 2453 N N . GLY A 1 297 ? -34.201 10.482 -9.902 1.00 30.11 297 GLY A N 1
ATOM 2454 C CA . GLY A 1 297 ? -34.897 11.701 -9.443 1.00 30.11 297 GLY A CA 1
ATOM 2455 C C . GLY A 1 297 ? -35.627 11.622 -8.089 1.00 30.11 297 GLY A C 1
ATOM 2456 O O . GLY A 1 297 ? -35.973 10.547 -7.608 1.00 30.11 297 GLY A O 1
ATOM 2457 N N . MET A 1 298 ? -35.892 12.794 -7.496 1.00 28.06 298 MET A N 1
ATOM 2458 C CA . MET A 1 298 ? -36.462 12.966 -6.148 1.00 28.06 298 MET A CA 1
ATOM 2459 C C . MET A 1 298 ? -37.999 12.893 -6.106 1.00 28.06 298 MET A C 1
ATOM 2461 O O . MET A 1 298 ? -38.679 13.511 -6.925 1.00 28.06 298 MET A O 1
ATOM 2465 N N . GLY A 1 299 ? -38.541 12.222 -5.084 1.00 35.56 299 GLY A N 1
ATOM 2466 C CA . GLY A 1 299 ? -39.951 12.295 -4.677 1.00 35.56 299 GLY A CA 1
ATOM 2467 C C . GLY A 1 299 ? -40.127 13.065 -3.361 1.00 35.56 299 GLY A C 1
ATOM 2468 O O . GLY A 1 299 ? -39.202 13.135 -2.555 1.00 35.56 299 GLY A O 1
ATOM 2469 N N . VAL A 1 300 ? -41.311 13.643 -3.137 1.00 34.44 300 VAL A N 1
ATOM 2470 C CA . VAL A 1 300 ? -41.636 14.416 -1.921 1.00 34.44 300 VAL A CA 1
ATOM 2471 C C . VAL A 1 300 ? -42.310 13.510 -0.876 1.00 34.44 300 VAL A C 1
ATOM 2473 O O . VAL A 1 300 ? -43.339 12.913 -1.200 1.00 34.44 300 VAL A O 1
ATOM 2476 N N . PRO A 1 301 ? -41.798 13.411 0.367 1.00 37.28 301 PRO A N 1
ATOM 2477 C CA . PRO A 1 301 ? -42.511 12.759 1.465 1.00 37.28 301 PRO A CA 1
ATOM 2478 C C . PRO A 1 301 ? -43.706 13.609 1.944 1.00 37.28 301 PRO A C 1
ATOM 2480 O O . PRO A 1 301 ? -43.581 14.834 2.002 1.00 37.28 301 PRO A O 1
ATOM 2483 N N . PRO A 1 302 ? -44.849 13.008 2.329 1.00 39.06 302 PRO A N 1
ATOM 2484 C CA . PRO A 1 302 ? -45.881 13.715 3.089 1.00 39.06 302 PRO A CA 1
ATOM 2485 C C . PRO A 1 302 ? -45.363 14.070 4.496 1.00 39.06 302 PRO A C 1
ATOM 2487 O O . PRO A 1 302 ? -44.509 13.367 5.035 1.00 39.06 302 PRO A O 1
ATOM 2490 N N . GLY A 1 303 ? -45.853 15.175 5.062 1.00 39.19 303 GLY A N 1
ATOM 2491 C CA . GLY A 1 303 ? -45.267 15.798 6.254 1.00 39.19 303 GLY A CA 1
ATOM 2492 C C . GLY A 1 303 ? -45.845 15.386 7.614 1.00 39.19 303 GLY A C 1
ATOM 2493 O O . GLY A 1 303 ? -46.858 14.696 7.705 1.00 39.19 303 GLY A O 1
ATOM 2494 N N . ASP A 1 304 ? -45.177 15.928 8.632 1.00 46.00 304 ASP A N 1
ATOM 2495 C CA . ASP A 1 304 ? -45.627 16.247 9.993 1.00 46.00 304 ASP A CA 1
ATOM 2496 C C . ASP A 1 304 ? -46.112 15.115 10.926 1.00 46.00 304 ASP A C 1
ATOM 2498 O O . ASP A 1 304 ? -47.305 14.888 11.106 1.00 46.00 304 ASP A O 1
ATOM 2502 N N . GLU A 1 305 ? -45.168 14.572 11.704 1.00 35.66 305 GLU A N 1
ATOM 2503 C CA . GLU A 1 305 ? -45.293 14.563 13.172 1.00 35.66 305 GLU A CA 1
ATOM 2504 C C . GLU A 1 305 ? -44.000 15.133 13.789 1.00 35.66 305 GLU A C 1
ATOM 2506 O O . GLU A 1 305 ? -42.897 14.824 13.332 1.00 35.66 305 GLU A O 1
ATOM 2511 N N . GLU A 1 306 ? -44.110 15.972 14.827 1.00 44.00 306 GLU A N 1
ATOM 2512 C CA . GLU A 1 306 ? -42.943 16.508 15.544 1.00 44.00 306 GLU A CA 1
ATOM 2513 C C . GLU A 1 306 ? -42.309 15.429 16.436 1.00 44.00 306 GLU A C 1
ATOM 2515 O O . GLU A 1 306 ? -42.715 15.220 17.582 1.00 44.00 306 GLU A O 1
ATOM 2520 N N . THR A 1 307 ? -41.252 14.771 15.955 1.00 41.62 307 THR A N 1
ATOM 2521 C CA . THR A 1 307 ? -40.341 14.058 16.861 1.00 41.62 307 THR A CA 1
ATOM 2522 C C . THR A 1 307 ? -39.653 15.074 17.780 1.00 41.62 307 THR A C 1
ATOM 2524 O O . THR A 1 307 ? -39.018 15.998 17.260 1.00 41.62 307 THR A O 1
ATOM 2527 N N . PRO A 1 308 ? -39.707 14.924 19.118 1.00 49.31 308 PRO A N 1
ATOM 2528 C CA . PRO A 1 308 ? -38.956 15.797 20.013 1.00 49.31 308 PRO A CA 1
ATOM 2529 C C . PRO A 1 308 ? -37.448 15.669 19.733 1.00 49.31 308 PRO A C 1
ATOM 2531 O O . PRO A 1 308 ? -36.991 14.584 19.356 1.00 49.31 308 PRO A O 1
ATOM 2534 N N . PRO A 1 309 ? -36.658 16.744 19.923 1.00 46.44 309 PRO A N 1
ATOM 2535 C CA . PRO A 1 309 ? -35.225 16.707 19.661 1.00 46.44 309 PRO A CA 1
ATOM 2536 C C . PRO A 1 309 ? -34.546 15.618 20.510 1.00 46.44 309 PRO A C 1
ATOM 2538 O O . PRO A 1 309 ? -34.907 15.453 21.683 1.00 46.44 309 PRO A O 1
ATOM 2541 N N . PRO A 1 310 ? -33.561 14.879 19.962 1.00 50.94 310 PRO A N 1
ATOM 2542 C CA . PRO A 1 310 ? -32.839 13.871 20.726 1.00 50.94 310 PRO A CA 1
ATOM 2543 C C . PRO A 1 310 ? -32.188 14.466 21.987 1.00 50.94 310 PRO A C 1
ATOM 2545 O O . PRO A 1 310 ? -31.737 15.617 21.967 1.00 50.94 310 PRO A O 1
ATOM 2548 N N . PRO A 1 311 ? -32.087 13.704 23.092 1.00 58.16 311 PRO A N 1
ATOM 2549 C CA . PRO A 1 311 ? -31.280 14.122 24.232 1.00 58.16 311 PRO A CA 1
ATOM 2550 C C . PRO A 1 311 ? -29.810 14.285 23.811 1.00 58.16 311 PRO A C 1
ATOM 2552 O O . PRO A 1 311 ? -29.332 13.558 22.943 1.00 58.16 311 PRO A O 1
ATOM 2555 N N . LEU A 1 312 ? -29.118 15.240 24.450 1.00 54.12 312 LEU A N 1
ATOM 2556 C CA . LEU A 1 312 ? -27.768 15.734 24.123 1.00 54.12 312 LEU A CA 1
ATOM 2557 C C . LEU A 1 312 ? -26.856 14.735 23.378 1.00 54.12 312 LEU A C 1
ATOM 2559 O O . LEU A 1 312 ? -26.483 13.696 23.926 1.00 54.12 312 LEU A O 1
ATOM 2563 N N . HIS A 1 313 ? -26.421 15.122 22.175 1.00 64.31 313 HIS A N 1
ATOM 2564 C CA . HIS A 1 313 ? -25.490 14.389 21.308 1.00 64.31 313 HIS A CA 1
ATOM 2565 C C . HIS A 1 313 ? -24.051 14.330 21.870 1.00 64.31 313 HIS A C 1
ATOM 2567 O O . HIS A 1 313 ? -23.119 14.851 21.263 1.00 64.31 313 HIS A O 1
ATOM 2573 N N . LEU A 1 314 ? -23.840 13.715 23.038 1.00 80.69 314 LEU A N 1
ATOM 2574 C CA . LEU A 1 314 ? -22.513 13.562 23.647 1.00 80.69 314 LEU A CA 1
ATOM 2575 C C . LEU A 1 314 ? -21.618 12.630 22.810 1.00 80.69 314 LEU A C 1
ATOM 2577 O O . LEU A 1 314 ? -21.589 11.417 23.009 1.00 80.69 314 LEU A O 1
ATOM 2581 N N . ALA A 1 315 ? -20.874 13.222 21.879 1.00 84.56 315 ALA A N 1
ATOM 2582 C CA . ALA A 1 315 ? -19.875 12.556 21.051 1.00 84.56 315 ALA A CA 1
ATOM 2583 C C . ALA A 1 315 ? -18.452 12.698 21.623 1.00 84.56 315 ALA A C 1
ATOM 2585 O O . ALA A 1 315 ? -18.132 13.670 22.307 1.00 84.56 315 ALA A O 1
ATOM 2586 N N . VAL A 1 316 ? -17.582 11.748 21.289 1.00 86.94 316 VAL A N 1
ATOM 2587 C CA . VAL A 1 316 ? -16.143 11.758 21.598 1.00 86.94 316 VAL A CA 1
ATOM 2588 C C . VAL A 1 316 ? -15.359 11.413 20.335 1.00 86.94 316 VAL A C 1
ATOM 2590 O O . VAL A 1 316 ? -15.888 10.726 19.460 1.00 86.94 316 VAL A O 1
ATOM 2593 N N . VAL A 1 317 ? -14.111 11.866 20.240 1.00 91.12 317 VAL A N 1
ATOM 2594 C CA . VAL A 1 317 ? -13.199 11.506 19.144 1.00 91.12 317 VAL A CA 1
ATOM 2595 C C . VAL A 1 317 ? -12.090 10.578 19.650 1.00 91.12 317 VAL A C 1
ATOM 2597 O O . VAL A 1 317 ? -11.661 10.654 20.805 1.00 91.12 317 VAL A O 1
ATOM 2600 N N . GLU A 1 318 ? -11.653 9.653 18.794 1.00 90.81 318 GLU A N 1
ATOM 2601 C CA . GLU A 1 318 ? -10.541 8.747 19.086 1.00 90.81 318 GLU A CA 1
ATOM 2602 C C . GLU A 1 318 ? -9.230 9.538 19.213 1.00 90.81 318 GLU A C 1
ATOM 2604 O O . GLU A 1 318 ? -9.002 10.507 18.490 1.00 90.81 318 GLU A O 1
ATOM 2609 N N . GLN A 1 319 ? -8.366 9.162 20.158 1.00 91.31 319 GLN A N 1
ATOM 2610 C CA . GLN A 1 319 ? -7.211 9.974 20.556 1.00 91.31 319 GLN A CA 1
ATOM 2611 C C . GLN A 1 319 ? -6.018 9.771 19.614 1.00 91.31 319 GLN A C 1
ATOM 2613 O O . GLN A 1 319 ? -4.968 9.240 19.964 1.00 91.31 319 GLN A O 1
ATOM 2618 N N . ALA A 1 320 ? -6.226 10.190 18.366 1.00 92.25 320 ALA A N 1
ATOM 2619 C CA . ALA A 1 320 ? -5.345 9.987 17.227 1.00 92.25 320 ALA A CA 1
ATOM 2620 C C . ALA A 1 320 ? -4.912 11.319 16.577 1.00 92.25 320 ALA A C 1
ATOM 2622 O O . ALA A 1 320 ? -4.732 11.386 15.364 1.00 92.25 320 ALA A O 1
ATOM 2623 N N . SER A 1 321 ? -4.710 12.374 17.381 1.00 92.19 321 SER A N 1
ATOM 2624 C CA . SER A 1 321 ? -4.243 13.716 16.958 1.00 92.19 321 SER A CA 1
ATOM 2625 C C . SER A 1 321 ? -3.182 13.673 15.844 1.00 92.19 321 SER A C 1
ATOM 2627 O O . SER A 1 321 ? -3.355 14.257 14.772 1.00 92.19 321 SER A O 1
ATOM 2629 N N . LYS A 1 322 ? -2.119 12.880 16.041 1.00 93.38 322 LYS A N 1
ATOM 2630 C CA . LYS A 1 322 ? -1.029 12.727 15.067 1.00 93.38 322 LYS A CA 1
ATOM 2631 C C . LYS A 1 322 ? -1.480 12.128 13.727 1.00 93.38 322 LYS A C 1
ATOM 2633 O O . LYS A 1 322 ? -0.981 12.559 12.689 1.00 93.38 322 LYS A O 1
ATOM 2638 N N . LEU A 1 323 ? -2.406 11.162 13.734 1.00 95.00 323 LEU A N 1
ATOM 2639 C CA . LEU A 1 323 ? -3.002 10.611 12.512 1.00 95.00 323 LEU A CA 1
ATOM 2640 C C . LEU A 1 323 ? -3.790 11.701 11.782 1.00 95.00 323 LEU A C 1
ATOM 2642 O O . LEU A 1 323 ? -3.557 11.910 10.597 1.00 95.00 323 LEU A O 1
ATOM 2646 N N . TYR A 1 324 ? -4.675 12.417 12.482 1.00 95.88 324 TYR A N 1
ATOM 2647 C CA . TYR A 1 324 ? -5.503 13.463 11.879 1.00 95.88 324 TYR A CA 1
ATOM 2648 C C . TYR A 1 324 ? -4.647 14.564 11.236 1.00 95.88 324 TYR A C 1
ATOM 2650 O O . TYR A 1 324 ? -4.851 14.891 10.069 1.00 95.88 324 TYR A O 1
ATOM 2658 N N . ALA A 1 325 ? -3.624 15.060 11.939 1.00 94.88 325 ALA A N 1
ATOM 2659 C CA . ALA A 1 325 ? -2.712 16.079 11.419 1.00 94.88 325 ALA A CA 1
ATOM 2660 C C . ALA A 1 325 ? -1.900 15.598 10.195 1.00 94.88 325 ALA A C 1
ATOM 2662 O O . ALA A 1 325 ? -1.748 16.336 9.217 1.00 94.88 325 ALA A O 1
ATOM 2663 N N . GLN A 1 326 ? -1.399 14.355 10.204 1.00 95.00 326 GLN A N 1
ATOM 2664 C CA . GLN A 1 326 ? -0.686 13.795 9.048 1.00 95.00 326 GLN A CA 1
ATOM 2665 C C . GLN A 1 326 ? -1.618 13.513 7.864 1.00 95.00 326 GLN A C 1
ATOM 2667 O O . GLN A 1 326 ? -1.254 13.795 6.722 1.00 95.00 326 GLN A O 1
ATOM 2672 N N . MET A 1 327 ? -2.831 13.019 8.115 1.00 94.81 327 MET A N 1
ATOM 2673 C CA . MET A 1 327 ? -3.826 12.767 7.074 1.00 94.81 327 MET A CA 1
ATOM 2674 C C . MET A 1 327 ? -4.310 14.083 6.450 1.00 94.81 327 MET A C 1
ATOM 2676 O O . MET A 1 327 ? -4.418 14.167 5.230 1.00 94.81 327 MET A O 1
ATOM 2680 N N . ALA A 1 328 ? -4.474 15.148 7.246 1.00 96.38 328 ALA A N 1
ATOM 2681 C CA . ALA A 1 328 ? -4.765 16.494 6.752 1.00 96.38 328 ALA A CA 1
ATOM 2682 C C . ALA A 1 328 ? -3.615 17.044 5.892 1.00 96.38 328 ALA A C 1
ATOM 2684 O O . ALA A 1 328 ? -3.846 17.698 4.876 1.00 96.38 328 ALA A O 1
ATOM 2685 N N . SER A 1 329 ? -2.357 16.790 6.270 1.00 95.94 329 SER A N 1
ATOM 2686 C CA . SER A 1 329 ? -1.195 17.141 5.439 1.00 95.94 329 SER A CA 1
ATOM 2687 C C . SER A 1 329 ? -1.171 16.348 4.127 1.00 95.94 329 SER A C 1
ATOM 2689 O O . SER A 1 329 ? -0.880 16.926 3.083 1.00 95.94 329 SER A O 1
ATOM 2691 N N . CYS A 1 330 ? -1.525 15.060 4.147 1.00 94.62 330 CYS A N 1
ATOM 2692 C CA . CYS A 1 330 ? -1.607 14.251 2.934 1.00 94.62 330 CYS A CA 1
ATOM 2693 C C . CYS A 1 330 ? -2.741 14.713 2.007 1.00 94.62 330 CYS A C 1
ATOM 2695 O O . CYS A 1 330 ? -2.516 14.856 0.809 1.00 94.62 330 CYS A O 1
ATOM 2697 N N . ALA A 1 331 ? -3.920 15.017 2.558 1.00 94.19 331 ALA A N 1
ATOM 2698 C CA . ALA A 1 331 ? -5.052 15.553 1.810 1.00 94.19 331 ALA A CA 1
ATOM 2699 C C . ALA A 1 331 ? -4.706 16.893 1.135 1.00 94.19 331 ALA A C 1
ATOM 2701 O O . ALA A 1 331 ? -4.955 17.048 -0.057 1.00 94.19 331 ALA A O 1
ATOM 2702 N N . ARG A 1 332 ? -4.038 17.821 1.841 1.00 95.56 332 ARG A N 1
ATOM 2703 C CA . ARG A 1 332 ? -3.541 19.065 1.222 1.00 95.56 332 ARG A CA 1
ATOM 2704 C C . ARG A 1 332 ? -2.561 18.798 0.081 1.00 95.56 332 ARG A C 1
ATOM 2706 O O . ARG A 1 332 ? -2.726 19.403 -0.965 1.00 95.56 332 ARG A O 1
ATOM 2713 N N . THR A 1 333 ? -1.626 17.854 0.216 1.00 94.00 333 THR A N 1
ATOM 2714 C CA . THR A 1 333 ? -0.722 17.514 -0.899 1.00 94.00 333 THR A CA 1
ATOM 2715 C C . THR A 1 333 ? -1.443 16.904 -2.106 1.00 94.00 333 THR A C 1
ATOM 2717 O O . THR A 1 333 ? -1.037 17.163 -3.234 1.00 94.00 333 THR A O 1
ATOM 2720 N N . ILE A 1 334 ? -2.530 16.149 -1.915 1.00 92.44 334 ILE A N 1
ATOM 2721 C CA . ILE A 1 334 ? -3.357 15.691 -3.046 1.00 92.44 334 ILE A CA 1
ATOM 2722 C C . ILE A 1 334 ? -4.092 16.878 -3.687 1.00 92.44 334 ILE A C 1
ATOM 2724 O O . ILE A 1 334 ? -4.109 16.989 -4.909 1.00 92.44 334 ILE A O 1
ATOM 2728 N N . ALA A 1 335 ? -4.625 17.804 -2.882 1.00 91.56 335 ALA A N 1
ATOM 2729 C CA . ALA A 1 335 ? -5.251 19.025 -3.389 1.00 91.56 335 ALA A CA 1
ATOM 2730 C C . ALA A 1 335 ? -4.265 19.915 -4.174 1.00 91.56 335 ALA A C 1
ATOM 2732 O O . ALA A 1 335 ? -4.615 20.418 -5.239 1.00 91.56 335 ALA A O 1
ATOM 2733 N N . GLU A 1 336 ? -3.036 20.068 -3.670 1.00 92.50 336 GLU A N 1
ATOM 2734 C CA . GLU A 1 336 ? -1.918 20.775 -4.311 1.00 92.50 336 GLU A CA 1
ATOM 2735 C C . GLU A 1 336 ? -1.535 20.127 -5.650 1.00 92.50 336 GLU A C 1
ATOM 2737 O O . GLU A 1 336 ? -1.414 20.837 -6.641 1.00 92.50 336 GLU A O 1
ATOM 2742 N N . PHE A 1 337 ? -1.408 18.795 -5.705 1.00 90.31 337 PHE A N 1
ATOM 2743 C CA . PHE A 1 337 ? -1.125 18.064 -6.948 1.00 90.31 337 PHE A CA 1
ATOM 2744 C C . PHE A 1 337 ? -2.267 18.168 -7.970 1.00 90.31 337 PHE A C 1
ATOM 2746 O O . PHE A 1 337 ? -2.022 18.306 -9.162 1.00 90.31 337 PHE A O 1
ATOM 2753 N N . SER A 1 338 ? -3.522 18.138 -7.513 1.00 85.44 338 SER A N 1
ATOM 2754 C CA . SER A 1 338 ? -4.694 18.243 -8.391 1.00 85.44 338 SER A CA 1
ATOM 2755 C C . SER A 1 338 ? -4.957 19.651 -8.943 1.00 85.44 338 SER A C 1
ATOM 2757 O O . SER A 1 338 ? -5.892 19.816 -9.723 1.00 85.44 338 SER A O 1
ATOM 2759 N N . ALA A 1 339 ? -4.203 20.672 -8.519 1.00 82.62 339 ALA A N 1
ATOM 2760 C CA . ALA A 1 339 ? -4.471 22.064 -8.864 1.00 82.62 339 ALA A CA 1
ATOM 2761 C C . ALA A 1 339 ? -4.019 22.410 -10.296 1.00 82.62 339 ALA A C 1
ATOM 2763 O O . ALA A 1 339 ? -2.833 22.395 -10.614 1.00 82.62 339 ALA A O 1
ATOM 2764 N N . ASN A 1 340 ? -4.983 22.789 -11.134 1.00 75.50 340 ASN A N 1
ATOM 2765 C CA . ASN A 1 340 ? -4.791 23.358 -12.468 1.00 75.50 340 ASN A CA 1
ATOM 2766 C C . ASN A 1 340 ? -4.988 24.892 -12.447 1.00 75.50 340 ASN A C 1
ATOM 2768 O O . ASN A 1 340 ? -5.173 25.489 -11.385 1.00 75.50 340 ASN A O 1
ATOM 2772 N N . GLU A 1 341 ? -4.937 25.549 -13.613 1.00 67.00 341 GLU A N 1
ATOM 2773 C CA . GLU A 1 341 ? -5.166 27.004 -13.712 1.00 67.00 341 GLU A CA 1
ATOM 2774 C C . GLU A 1 341 ? -6.632 27.413 -13.446 1.00 67.00 341 GLU A C 1
ATOM 2776 O O . GLU A 1 341 ? -6.893 28.566 -13.091 1.00 67.00 341 GLU A O 1
ATOM 2781 N N . ASP A 1 342 ? -7.588 26.483 -13.564 1.00 69.81 342 ASP A N 1
ATOM 2782 C CA . ASP A 1 342 ? -9.003 26.739 -13.285 1.00 69.81 342 ASP A CA 1
ATOM 2783 C C . ASP A 1 342 ? -9.286 26.934 -11.788 1.00 69.81 342 ASP A C 1
ATOM 2785 O O . ASP A 1 342 ? -8.791 26.223 -10.914 1.00 69.81 342 ASP A O 1
ATOM 2789 N N . HIS A 1 343 ? -10.164 27.890 -11.481 1.00 66.25 343 HIS A N 1
ATOM 2790 C CA . HIS A 1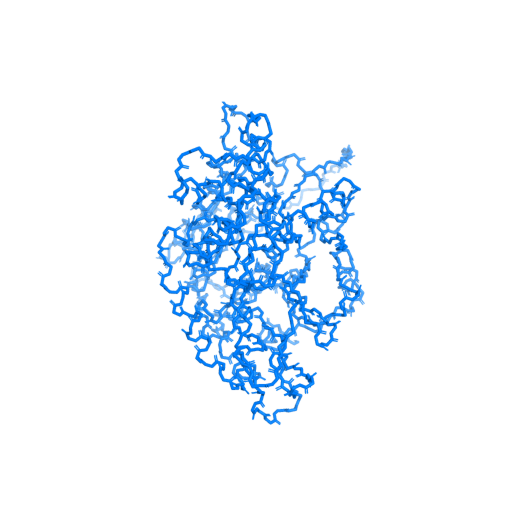 343 ? -10.606 28.167 -10.109 1.00 66.25 343 HIS A CA 1
ATOM 2791 C C . HIS A 1 343 ? -11.757 27.268 -9.620 1.00 66.25 343 HIS A C 1
ATOM 2793 O O . HIS A 1 343 ? -12.118 27.357 -8.449 1.00 66.25 343 HIS A O 1
ATOM 2799 N N . ASP A 1 344 ? -12.330 26.427 -10.487 1.00 77.88 344 ASP A N 1
ATOM 2800 C CA . ASP A 1 344 ? -13.386 25.463 -10.154 1.00 77.88 344 ASP A CA 1
ATOM 2801 C C . ASP A 1 344 ? -12.835 24.039 -10.316 1.00 77.88 344 ASP A C 1
ATOM 2803 O O . ASP A 1 344 ? -12.796 23.485 -11.414 1.00 77.88 344 ASP A O 1
ATOM 2807 N N . ASN A 1 345 ? -12.322 23.477 -9.218 1.00 85.25 345 ASN A N 1
ATOM 2808 C CA . ASN A 1 345 ? -11.657 22.177 -9.206 1.00 85.25 345 ASN A CA 1
ATOM 2809 C C . ASN A 1 345 ? -12.237 21.300 -8.078 1.00 85.25 345 ASN A C 1
ATOM 2811 O O . ASN A 1 345 ? -11.831 21.426 -6.915 1.00 85.25 345 ASN A O 1
ATOM 2815 N N . PRO A 1 346 ? -13.187 20.397 -8.386 1.00 84.06 346 PRO A N 1
ATOM 2816 C CA . PRO A 1 346 ? -13.901 19.636 -7.364 1.00 84.06 346 PRO A CA 1
ATOM 2817 C C . PRO A 1 346 ? -13.012 18.623 -6.633 1.00 84.06 346 PRO A C 1
ATOM 2819 O O . PRO A 1 346 ? -13.298 18.299 -5.480 1.00 84.06 346 PRO A O 1
ATOM 2822 N N . ILE A 1 347 ? -11.924 18.146 -7.252 1.00 85.00 347 ILE A N 1
ATOM 2823 C CA . ILE A 1 347 ? -10.961 17.230 -6.620 1.00 85.00 347 ILE A CA 1
ATOM 2824 C C . ILE A 1 347 ? -10.224 17.975 -5.504 1.00 85.00 347 ILE A C 1
ATOM 2826 O O . ILE A 1 347 ? -10.332 17.605 -4.330 1.00 85.00 347 ILE A O 1
ATOM 2830 N N . ARG A 1 348 ? -9.559 19.079 -5.861 1.00 89.06 348 ARG A N 1
ATOM 2831 C CA . ARG A 1 348 ? -8.860 19.984 -4.943 1.00 89.06 348 ARG A CA 1
ATOM 2832 C C . ARG A 1 348 ? -9.749 20.387 -3.771 1.00 89.06 348 ARG A C 1
ATOM 2834 O O . ARG A 1 348 ? -9.368 20.211 -2.615 1.00 89.06 348 ARG A O 1
ATOM 2841 N N . ASP A 1 349 ? -10.952 20.872 -4.058 1.00 88.75 349 ASP A N 1
ATOM 2842 C CA . ASP A 1 349 ? -11.853 21.418 -3.042 1.00 88.75 349 ASP A CA 1
ATOM 2843 C C . ASP A 1 349 ? -12.455 20.335 -2.133 1.00 88.75 349 ASP A C 1
ATOM 2845 O O . ASP A 1 349 ? -12.755 20.594 -0.964 1.00 88.75 349 ASP A O 1
ATOM 2849 N N . THR A 1 350 ? -12.572 19.095 -2.618 1.00 88.44 350 THR A N 1
ATOM 2850 C CA . THR A 1 350 ? -12.948 17.938 -1.790 1.00 88.44 350 THR A CA 1
ATOM 2851 C C . THR A 1 350 ? -11.825 17.550 -0.830 1.00 88.44 350 THR A C 1
ATOM 2853 O O . THR A 1 350 ? -12.087 17.332 0.356 1.00 88.44 350 THR A O 1
ATOM 2856 N N . TYR A 1 351 ? -10.572 17.523 -1.293 1.00 91.56 351 TYR A N 1
ATOM 2857 C CA . TYR A 1 351 ? -9.422 17.218 -0.437 1.00 91.56 351 TYR A CA 1
ATOM 2858 C C . TYR A 1 351 ? -9.087 18.347 0.555 1.00 91.56 351 TYR A C 1
ATOM 2860 O O . TYR A 1 351 ? -8.704 18.056 1.690 1.00 91.56 351 TYR A O 1
ATOM 2868 N N . LEU A 1 352 ? -9.310 19.619 0.203 1.00 92.94 352 LEU A N 1
ATOM 2869 C CA . LEU A 1 352 ? -9.221 20.734 1.157 1.00 92.94 352 LEU A CA 1
ATOM 2870 C C . LEU A 1 352 ? -10.311 20.643 2.237 1.00 92.94 352 LEU A C 1
ATOM 2872 O O . LEU A 1 352 ? -9.996 20.718 3.424 1.00 92.94 352 LEU A O 1
ATOM 2876 N N . TYR A 1 353 ? -11.567 20.377 1.860 1.00 92.25 353 TYR A N 1
ATOM 2877 C CA . TYR A 1 353 ? -12.663 20.156 2.816 1.00 92.25 353 TYR A CA 1
ATOM 2878 C C . TYR A 1 353 ? -12.407 18.961 3.758 1.00 92.25 353 TYR A C 1
ATOM 2880 O O . TYR A 1 353 ? -12.779 18.984 4.938 1.00 92.25 353 TYR A O 1
ATOM 2888 N N . PHE A 1 354 ? -11.737 17.917 3.260 1.00 93.00 354 PHE A N 1
ATOM 2889 C CA . PHE A 1 354 ? -11.293 16.793 4.082 1.00 93.00 354 PHE A CA 1
ATOM 2890 C C . PHE A 1 354 ? -10.196 17.209 5.071 1.00 93.00 354 PHE A C 1
ATOM 2892 O O . PHE A 1 354 ? -10.302 16.895 6.256 1.00 93.00 354 PHE A O 1
ATOM 2899 N N . ALA A 1 355 ? -9.195 17.975 4.622 1.00 95.81 355 ALA A N 1
ATOM 2900 C CA . ALA A 1 355 ? -8.145 18.507 5.489 1.00 95.81 355 ALA A CA 1
ATOM 2901 C C . ALA A 1 355 ? -8.711 19.392 6.616 1.00 95.81 355 ALA A C 1
ATOM 2903 O O . ALA A 1 355 ? -8.372 19.166 7.773 1.00 95.81 355 ALA A O 1
ATOM 2904 N N . GLU A 1 356 ? -9.638 20.309 6.317 1.00 95.69 356 GLU A N 1
ATOM 2905 C CA . GLU A 1 356 ? -10.334 21.132 7.326 1.00 95.69 356 GLU A CA 1
ATOM 2906 C C . GLU A 1 356 ? -11.107 20.282 8.351 1.00 95.69 356 GLU A C 1
ATOM 2908 O O . GLU A 1 356 ? -11.138 20.581 9.549 1.00 95.69 356 GLU A O 1
ATOM 2913 N N . THR A 1 357 ? -11.738 19.198 7.890 1.00 95.06 357 THR A N 1
ATOM 2914 C CA . THR A 1 357 ? -12.469 18.263 8.757 1.00 95.06 357 THR A CA 1
ATOM 2915 C C . THR A 1 357 ? -11.507 17.508 9.683 1.00 95.06 357 THR A C 1
ATOM 2917 O O . THR A 1 357 ? -11.801 17.333 10.867 1.00 95.06 357 THR A O 1
ATOM 2920 N N . LEU A 1 358 ? -10.333 17.122 9.182 1.00 96.31 358 LEU A N 1
ATOM 2921 C CA . LEU A 1 358 ? -9.278 16.463 9.954 1.00 96.31 358 LEU A CA 1
ATOM 2922 C C . LEU A 1 358 ? -8.580 17.416 10.942 1.00 96.31 358 LEU A C 1
ATOM 2924 O O . LEU A 1 358 ? -8.360 17.026 12.086 1.00 96.31 358 LEU A O 1
ATOM 2928 N N . ASP A 1 359 ? -8.317 18.673 10.571 1.00 97.25 359 ASP A N 1
ATOM 2929 C CA . ASP A 1 359 ? -7.776 19.701 11.480 1.00 97.25 359 ASP A CA 1
ATOM 2930 C C . ASP A 1 359 ? -8.703 19.944 12.685 1.00 97.25 359 ASP A C 1
ATOM 2932 O O . ASP A 1 359 ? -8.257 20.162 13.819 1.00 97.25 359 ASP A O 1
ATOM 2936 N N . ARG A 1 360 ? -10.022 19.892 12.453 1.00 96.50 360 ARG A N 1
ATOM 2937 C CA . ARG A 1 360 ? -11.020 20.022 13.518 1.00 96.50 360 ARG A CA 1
ATOM 2938 C C . ARG A 1 360 ? -11.122 18.754 14.371 1.00 96.50 360 ARG A C 1
ATOM 2940 O O . ARG A 1 360 ? -11.274 18.886 15.582 1.00 96.50 360 ARG A O 1
ATOM 2947 N N . LEU A 1 361 ? -10.964 17.558 13.796 1.00 96.25 361 LEU A N 1
ATOM 2948 C CA . LEU A 1 361 ? -10.832 16.314 14.572 1.00 96.25 361 LEU A CA 1
ATOM 2949 C C . LEU A 1 361 ? -9.577 16.324 15.460 1.00 96.25 361 LEU A C 1
ATOM 2951 O O . LEU A 1 361 ? -9.685 16.016 16.643 1.00 96.25 361 LEU A O 1
ATOM 2955 N N . ASP A 1 362 ? -8.424 16.752 14.939 1.00 96.25 362 ASP A N 1
ATOM 2956 C CA . ASP A 1 362 ? -7.188 16.943 15.713 1.00 96.25 362 ASP A CA 1
ATOM 2957 C C . ASP A 1 362 ? -7.381 17.932 16.872 1.00 96.25 362 ASP A C 1
ATOM 2959 O O . ASP A 1 362 ? -7.054 17.636 18.022 1.00 96.25 362 ASP A O 1
ATOM 2963 N N . THR A 1 363 ? -7.973 19.093 16.584 1.00 96.25 363 THR A N 1
ATOM 2964 C CA . THR A 1 363 ? -8.225 20.135 17.589 1.00 96.25 363 THR A CA 1
ATOM 2965 C C . THR A 1 363 ? -9.136 19.640 18.712 1.00 96.25 363 THR A C 1
ATOM 2967 O O . THR A 1 363 ? -8.849 19.889 19.882 1.00 96.25 363 THR A O 1
ATOM 2970 N N . LEU A 1 364 ? -10.200 18.902 18.380 1.00 95.06 364 LEU A N 1
ATOM 2971 C CA . LEU A 1 364 ? -11.123 18.344 19.369 1.00 95.06 364 LEU A CA 1
ATOM 2972 C C . LEU A 1 364 ? -10.528 17.147 20.121 1.00 95.06 364 LEU A C 1
ATOM 2974 O O . LEU A 1 364 ? -10.799 17.002 21.309 1.00 95.06 364 LEU A O 1
ATOM 2978 N N . ALA A 1 365 ? -9.677 16.338 19.482 1.00 93.25 365 ALA A N 1
ATOM 2979 C CA . ALA A 1 365 ? -8.959 15.257 20.151 1.00 93.25 365 ALA A CA 1
ATOM 2980 C C . ALA A 1 365 ? -8.009 15.816 21.214 1.00 93.25 365 ALA A C 1
ATOM 2982 O O . ALA A 1 365 ? -8.158 15.484 22.386 1.00 93.25 365 ALA A O 1
ATOM 2983 N N . ARG A 1 366 ? -7.123 16.751 20.837 1.00 92.44 366 ARG A N 1
ATOM 2984 C CA . ARG A 1 366 ? -6.203 17.417 21.776 1.00 92.44 366 ARG A CA 1
ATOM 2985 C C . ARG A 1 366 ? -6.952 18.059 22.947 1.00 92.44 366 ARG A C 1
ATOM 2987 O O . ARG A 1 366 ? -6.612 17.792 24.092 1.00 92.44 366 ARG A O 1
ATOM 2994 N N . LYS A 1 367 ? -8.050 18.772 22.673 1.00 93.25 367 LYS A N 1
ATOM 2995 C CA . LYS A 1 367 ? -8.921 19.352 23.707 1.00 93.25 367 LYS A CA 1
ATOM 2996 C C . LYS A 1 367 ? -9.450 18.307 24.707 1.00 93.25 367 LYS A C 1
ATOM 2998 O O . LYS A 1 367 ? -9.431 18.551 25.910 1.00 93.25 367 LYS A O 1
ATOM 3003 N N . GLN A 1 368 ? -9.878 17.132 24.235 1.00 89.19 368 GLN A N 1
ATOM 3004 C CA . GLN A 1 368 ? -10.302 16.037 25.119 1.00 89.19 368 GLN A CA 1
ATOM 3005 C C . GLN A 1 368 ? -9.130 15.384 25.876 1.00 89.19 368 GLN A C 1
ATOM 3007 O O . GLN A 1 368 ? -9.312 15.008 27.033 1.00 89.19 368 GLN A O 1
ATOM 3012 N N . ALA A 1 369 ? -7.943 15.273 25.270 1.00 87.12 369 ALA A N 1
ATOM 3013 C CA . ALA A 1 369 ? -6.735 14.757 25.924 1.00 87.12 369 ALA A CA 1
ATOM 3014 C C . ALA A 1 369 ? -6.232 15.676 27.053 1.00 87.12 369 ALA A C 1
ATOM 3016 O O . ALA A 1 369 ? -5.863 15.191 28.122 1.00 87.12 369 ALA A O 1
ATOM 3017 N N . ASP A 1 370 ? -6.302 16.996 26.852 1.00 88.25 370 ASP A N 1
ATOM 3018 C CA . ASP A 1 370 ? -5.978 18.022 27.854 1.00 88.25 370 ASP A CA 1
ATOM 3019 C C . ASP A 1 370 ? -7.026 18.105 28.993 1.00 88.25 370 ASP A C 1
ATOM 3021 O O . ASP A 1 370 ? -6.867 18.862 29.953 1.00 88.25 370 ASP A O 1
ATOM 3025 N N . GLY A 1 371 ? -8.101 17.308 28.920 1.00 85.69 371 GLY A N 1
ATOM 3026 C CA . GLY A 1 371 ? -9.163 17.236 29.926 1.00 85.69 371 GLY A CA 1
ATOM 3027 C C . GLY A 1 371 ? -10.195 18.366 29.845 1.00 85.69 371 GLY A C 1
ATOM 3028 O O . GLY A 1 371 ? -11.035 18.491 30.742 1.00 85.69 371 GLY A O 1
ATOM 3029 N N . GLU A 1 372 ? -10.167 19.186 28.792 1.00 89.50 372 GLU A N 1
ATOM 3030 C CA . GLU A 1 372 ? -11.161 20.234 28.582 1.00 89.50 372 GLU A CA 1
ATOM 3031 C C . GLU A 1 372 ? -12.512 19.649 28.137 1.00 89.50 372 GLU A C 1
ATOM 3033 O O . GLU A 1 372 ? -12.607 18.748 27.300 1.00 89.50 372 GLU A O 1
ATOM 3038 N N . ALA A 1 373 ? -13.599 20.206 28.673 1.00 88.06 373 ALA A N 1
ATOM 3039 C CA . ALA A 1 373 ? -14.943 19.846 28.242 1.00 88.06 373 ALA A CA 1
ATOM 3040 C C . ALA A 1 373 ? -15.237 20.400 26.837 1.00 88.06 373 ALA A C 1
ATOM 3042 O O . ALA A 1 373 ? -14.979 21.573 26.548 1.00 88.06 373 ALA A O 1
ATOM 3043 N N . LEU A 1 374 ? -15.840 19.568 25.984 1.00 91.38 374 LEU A N 1
ATOM 3044 C CA . LEU A 1 374 ? -16.384 20.027 24.710 1.00 91.38 374 LEU A CA 1
ATOM 3045 C C . LEU A 1 374 ? -17.664 20.849 24.927 1.00 91.38 374 LEU A C 1
ATOM 3047 O O . LEU A 1 374 ? -18.430 20.610 25.864 1.00 91.38 374 LEU A O 1
ATOM 3051 N N . THR A 1 375 ? -17.907 21.823 24.053 1.00 91.12 375 THR A N 1
ATOM 3052 C CA . THR A 1 375 ? -19.167 22.576 24.012 1.00 91.12 375 THR A CA 1
ATOM 3053 C C . THR A 1 375 ? -20.285 21.750 23.366 1.00 91.12 375 THR A C 1
ATOM 3055 O O . THR A 1 375 ? -20.038 20.707 22.756 1.00 91.12 375 THR A O 1
ATOM 3058 N N . ALA A 1 376 ? -21.532 22.225 23.465 1.00 87.94 376 ALA A N 1
ATOM 3059 C CA . ALA A 1 376 ? -22.660 21.613 22.760 1.00 87.94 376 ALA A CA 1
ATOM 3060 C C . ALA A 1 376 ? -22.416 21.571 21.238 1.00 87.94 376 ALA A C 1
ATOM 3062 O O . ALA A 1 376 ? -22.546 20.513 20.632 1.00 87.94 376 ALA A O 1
ATOM 3063 N N . ASP A 1 377 ? -21.968 22.683 20.654 1.00 89.75 377 ASP A N 1
ATOM 3064 C CA . ASP A 1 377 ? -21.654 22.849 19.231 1.00 89.75 377 ASP A CA 1
ATOM 3065 C C . ASP A 1 377 ? -20.503 21.935 18.762 1.00 89.75 377 ASP A C 1
ATOM 3067 O O . ASP A 1 377 ? -20.468 21.483 17.617 1.00 89.75 377 ASP A O 1
ATOM 3071 N N . GLU A 1 378 ? -19.523 21.664 19.630 1.00 93.25 378 GLU A N 1
ATOM 3072 C CA . GLU A 1 378 ? -18.407 20.753 19.349 1.00 93.25 378 GLU A CA 1
ATOM 3073 C C . GLU A 1 378 ? -18.857 19.286 19.395 1.00 93.25 378 GLU A C 1
ATOM 3075 O O . GLU A 1 378 ? -18.522 18.512 18.496 1.00 93.25 378 GLU A O 1
ATOM 3080 N N . HIS A 1 379 ? -19.668 18.923 20.393 1.00 90.50 379 HIS A N 1
ATOM 3081 C CA . HIS A 1 379 ? -20.323 17.619 20.491 1.00 90.50 379 HIS A CA 1
ATOM 3082 C C . HIS A 1 379 ? -21.268 17.357 19.300 1.00 90.50 379 HIS A C 1
ATOM 3084 O O . HIS A 1 379 ? -21.188 16.301 18.673 1.00 90.50 379 HIS A O 1
ATOM 3090 N N . GLU A 1 380 ? -22.102 18.330 18.918 1.00 87.81 380 GLU A N 1
ATOM 3091 C CA . GLU A 1 380 ? -22.975 18.248 17.741 1.00 87.81 380 GLU A CA 1
ATOM 3092 C C . GLU A 1 380 ? -22.171 18.157 16.436 1.00 87.81 380 GLU A C 1
ATOM 3094 O O . GLU A 1 380 ? -22.523 17.382 15.542 1.00 87.81 380 GLU A O 1
ATOM 3099 N N . TRP A 1 381 ? -21.065 18.898 16.312 1.00 91.19 381 TRP A N 1
ATOM 3100 C CA . TRP A 1 381 ? -20.204 18.808 15.133 1.00 91.19 381 TRP A CA 1
ATOM 3101 C C . TRP A 1 381 ? -19.587 17.413 14.979 1.00 91.19 381 TRP A C 1
ATOM 3103 O O . TRP A 1 381 ? -19.600 16.873 13.871 1.00 91.19 381 TRP A O 1
ATOM 3113 N N . LEU A 1 382 ? -19.102 16.816 16.076 1.00 90.62 382 LEU A N 1
ATOM 3114 C CA . LEU A 1 382 ? -18.590 15.441 16.085 1.00 90.62 382 LEU A CA 1
ATOM 3115 C C . LEU A 1 382 ? -19.683 14.429 15.731 1.00 90.62 382 LEU A C 1
ATOM 3117 O O . LEU A 1 382 ? -19.449 13.553 14.904 1.00 90.62 382 LEU A O 1
ATOM 3121 N N . TRP A 1 383 ? -20.888 14.578 16.288 1.00 85.44 383 TRP A N 1
ATOM 3122 C CA . TRP A 1 383 ? -22.034 13.718 15.967 1.00 85.44 383 TRP A CA 1
ATOM 3123 C C . TRP A 1 383 ? -22.360 13.713 14.464 1.00 85.44 383 TRP A C 1
ATOM 3125 O O . TRP A 1 383 ? -22.713 12.684 13.892 1.00 85.44 383 TRP A O 1
ATOM 3135 N N . ASN A 1 384 ? -22.175 14.856 13.800 1.00 84.06 384 ASN A N 1
ATOM 3136 C CA . ASN A 1 384 ? -22.414 15.026 12.369 1.00 84.06 384 ASN A CA 1
ATOM 3137 C C . ASN A 1 384 ? -21.189 14.729 11.475 1.00 84.06 384 ASN A C 1
ATOM 3139 O O . ASN A 1 384 ? -21.286 14.884 10.254 1.00 84.06 384 ASN A O 1
ATOM 3143 N N . VAL A 1 385 ? -20.039 14.291 12.014 1.00 86.69 385 VAL A N 1
ATOM 3144 C CA . VAL A 1 385 ? -18.813 14.110 11.207 1.00 86.69 385 VAL A CA 1
ATOM 3145 C C . VAL A 1 385 ? -18.966 13.034 10.125 1.00 86.69 385 VAL A C 1
ATOM 3147 O O . VAL A 1 385 ? -18.510 13.228 9.001 1.00 86.69 385 VAL A O 1
ATOM 3150 N N . ALA A 1 386 ? -19.703 11.954 10.402 1.00 78.44 386 ALA A N 1
ATOM 3151 C CA . ALA A 1 386 ? -19.996 10.918 9.409 1.00 78.44 386 ALA A CA 1
ATOM 3152 C C . ALA A 1 386 ? -20.792 11.466 8.206 1.00 78.44 386 ALA A C 1
ATOM 3154 O O . ALA A 1 386 ? -20.534 11.080 7.068 1.00 78.44 386 ALA A O 1
ATOM 3155 N N . GLY A 1 387 ? -21.705 12.418 8.441 1.00 74.56 387 GLY A N 1
ATOM 3156 C CA . GLY A 1 387 ? -22.451 13.115 7.387 1.00 74.56 387 GLY A CA 1
ATOM 3157 C C . GLY A 1 387 ? -21.594 14.081 6.559 1.00 74.56 387 GLY A C 1
ATOM 3158 O O . GLY A 1 387 ? -21.885 14.317 5.390 1.00 74.56 387 GLY A O 1
ATOM 3159 N N . ARG A 1 388 ? -20.510 14.616 7.138 1.00 82.31 388 ARG A N 1
ATOM 3160 C CA . ARG A 1 388 ? -19.523 15.439 6.415 1.00 82.31 388 ARG A CA 1
ATOM 3161 C C . ARG A 1 388 ? -18.679 14.585 5.475 1.00 82.31 388 ARG A C 1
ATOM 3163 O O . ARG A 1 388 ? -18.519 14.939 4.310 1.00 82.31 388 ARG A O 1
ATOM 3170 N N . LEU A 1 389 ? -18.193 13.446 5.966 1.00 81.25 389 LEU A N 1
ATOM 3171 C CA . LEU A 1 389 ? -17.382 12.514 5.181 1.00 81.25 389 LEU A CA 1
ATOM 3172 C C . LEU A 1 389 ? -18.200 11.855 4.056 1.00 81.25 389 LEU A C 1
ATOM 3174 O O . LEU A 1 389 ? -17.741 11.820 2.918 1.00 81.25 389 LEU A O 1
ATOM 3178 N N . SER A 1 390 ? -19.447 11.438 4.309 1.00 72.50 390 SER A N 1
ATOM 3179 C CA . SER A 1 390 ? -20.318 10.855 3.268 1.00 72.50 390 SER A CA 1
ATOM 3180 C C . SER A 1 390 ? -20.766 11.848 2.182 1.00 72.50 390 SER A C 1
ATOM 3182 O O . SER A 1 390 ? -21.276 11.440 1.135 1.00 72.50 390 SER A O 1
ATOM 3184 N N . TYR A 1 391 ? -20.544 13.150 2.388 1.00 69.94 391 TYR A N 1
ATOM 3185 C CA . TYR A 1 391 ? -20.741 14.180 1.370 1.00 69.94 391 TYR A CA 1
ATOM 3186 C C . TYR A 1 391 ? -19.519 14.362 0.447 1.00 69.94 391 TYR A C 1
ATOM 3188 O O . TYR A 1 391 ? -19.652 14.970 -0.612 1.00 69.94 391 TYR A O 1
ATOM 3196 N N . MET A 1 392 ? -18.336 13.831 0.789 1.00 75.31 392 MET A N 1
ATOM 3197 C CA . MET A 1 392 ? -17.124 14.012 -0.024 1.00 75.31 392 MET A CA 1
ATOM 3198 C C . MET A 1 392 ? -17.226 13.415 -1.440 1.00 75.31 392 MET A C 1
ATOM 3200 O O . MET A 1 392 ? -16.987 14.173 -2.377 1.00 75.31 392 MET A O 1
ATOM 3204 N N . PRO A 1 393 ? -17.661 12.155 -1.664 1.00 65.12 393 PRO A N 1
ATOM 3205 C CA . PRO A 1 393 ? -17.817 11.628 -3.029 1.00 65.12 393 PRO A CA 1
ATOM 3206 C C . PRO A 1 393 ? -18.801 12.460 -3.866 1.00 65.12 393 PRO A C 1
ATOM 3208 O O . PRO A 1 393 ? -18.573 12.733 -5.040 1.00 65.12 393 PRO A O 1
ATOM 3211 N N . ARG A 1 394 ? -19.851 12.985 -3.218 1.00 66.06 394 ARG A N 1
ATOM 3212 C CA . ARG A 1 394 ? -20.869 13.838 -3.851 1.00 66.06 394 ARG A CA 1
ATOM 3213 C C . ARG A 1 394 ? -20.322 15.193 -4.316 1.00 66.06 394 ARG A C 1
ATOM 3215 O O . ARG A 1 394 ? -20.914 15.793 -5.207 1.00 66.06 394 ARG A O 1
ATOM 3222 N N . ARG A 1 395 ? -19.210 15.684 -3.747 1.00 65.81 395 ARG A N 1
ATOM 3223 C CA . ARG A 1 395 ? -18.517 16.908 -4.207 1.00 65.81 395 ARG A CA 1
ATOM 3224 C C . ARG A 1 395 ? -17.731 16.694 -5.499 1.00 65.81 395 ARG A C 1
ATOM 3226 O O . ARG A 1 395 ? -17.631 17.625 -6.286 1.00 65.81 395 ARG A O 1
ATOM 3233 N N . LEU A 1 396 ? -17.263 15.470 -5.752 1.00 66.06 396 LEU A N 1
ATOM 3234 C CA . LEU A 1 396 ? -16.726 15.047 -7.053 1.00 66.06 396 LEU A CA 1
ATOM 3235 C C . LEU A 1 396 ? -17.845 14.865 -8.106 1.00 66.06 396 LEU A C 1
ATOM 3237 O O . LEU A 1 396 ? -17.580 14.520 -9.254 1.00 66.06 396 LEU A O 1
ATOM 3241 N N . GLY A 1 397 ? -19.106 15.062 -7.697 1.00 52.69 397 GLY A N 1
ATOM 3242 C CA . GLY A 1 397 ? -20.319 14.766 -8.457 1.00 52.69 397 GLY A CA 1
ATOM 3243 C C . GLY A 1 397 ? -20.674 13.276 -8.496 1.00 52.69 397 GLY A C 1
ATOM 3244 O O . GLY A 1 397 ? -21.768 12.922 -8.929 1.00 52.69 397 GLY A O 1
ATOM 3245 N N . GLU A 1 398 ? -19.791 12.400 -8.015 1.00 52.22 398 GLU A N 1
ATOM 3246 C CA . GLU A 1 398 ? -19.895 10.957 -8.201 1.00 52.22 398 GLU A CA 1
ATOM 3247 C C . GLU A 1 398 ? -21.071 10.360 -7.417 1.00 52.22 398 GLU A C 1
ATOM 3249 O O . GLU A 1 398 ? -21.133 10.386 -6.184 1.00 52.22 398 GLU A O 1
ATOM 3254 N N . VAL A 1 399 ? -22.031 9.818 -8.170 1.00 49.38 399 VAL A N 1
ATOM 3255 C CA . VAL A 1 399 ? -23.197 9.098 -7.650 1.00 49.38 399 VAL A CA 1
ATOM 3256 C C . VAL A 1 399 ? -22.929 7.603 -7.752 1.00 49.38 399 VAL A C 1
ATOM 3258 O O . VAL A 1 399 ? -22.560 7.103 -8.814 1.00 49.38 399 VAL A O 1
ATOM 3261 N N . VAL A 1 400 ? -23.150 6.892 -6.648 1.00 50.81 400 VAL A N 1
ATOM 3262 C CA . VAL A 1 400 ? -22.960 5.443 -6.553 1.00 50.81 400 VAL A CA 1
ATOM 3263 C C . VAL A 1 400 ? -23.872 4.695 -7.535 1.00 50.81 400 VAL A C 1
ATOM 3265 O O . VAL A 1 400 ? -25.042 5.043 -7.691 1.00 50.81 400 VAL A O 1
ATOM 3268 N N . THR A 1 401 ? -23.342 3.664 -8.204 1.00 44.25 401 THR A N 1
ATOM 3269 C CA . THR A 1 401 ? -24.035 2.918 -9.277 1.00 44.25 401 THR A CA 1
ATOM 3270 C C . THR A 1 401 ? -24.233 1.418 -8.999 1.00 44.25 401 THR A C 1
ATOM 3272 O O . THR A 1 401 ? -24.664 0.683 -9.888 1.00 44.25 401 THR A O 1
ATOM 3275 N N . GLY A 1 402 ? -24.019 0.954 -7.762 1.00 45.75 402 GLY A N 1
ATOM 3276 C CA . GLY A 1 402 ? -24.403 -0.393 -7.318 1.00 45.75 402 GLY A CA 1
ATOM 3277 C C . GLY A 1 402 ? -24.247 -0.599 -5.808 1.00 45.75 402 GLY A C 1
ATOM 3278 O O . GLY A 1 402 ? -23.427 0.065 -5.183 1.00 45.75 402 GLY A O 1
ATOM 3279 N N . GLU A 1 403 ? -24.995 -1.547 -5.225 1.00 43.16 403 GLU A N 1
ATOM 3280 C CA . GLU A 1 403 ? -24.936 -1.882 -3.781 1.00 43.16 403 GLU A CA 1
ATOM 3281 C C . GLU A 1 403 ? -23.517 -2.245 -3.306 1.00 43.16 403 GLU A C 1
ATOM 3283 O O . GLU A 1 403 ? -23.171 -2.054 -2.141 1.00 43.16 403 GLU A O 1
ATOM 3288 N N . ALA A 1 404 ? -22.683 -2.739 -4.225 1.00 48.06 404 ALA A N 1
ATOM 3289 C CA . ALA A 1 404 ? -21.296 -3.095 -3.964 1.00 48.06 404 ALA A CA 1
ATOM 3290 C C . ALA A 1 404 ? -20.390 -1.902 -3.633 1.00 48.06 404 ALA A C 1
ATOM 3292 O O . ALA A 1 404 ? -19.385 -2.061 -2.943 1.00 48.06 404 ALA A O 1
ATOM 3293 N N . ASP A 1 405 ? -20.754 -0.713 -4.105 1.00 56.78 405 ASP A N 1
ATOM 3294 C CA . ASP A 1 405 ? -19.920 0.486 -4.053 1.00 56.78 405 ASP A CA 1
ATOM 3295 C C . ASP A 1 405 ? -20.248 1.380 -2.839 1.00 56.78 405 ASP A C 1
ATOM 3297 O O . ASP A 1 405 ? -19.504 2.310 -2.541 1.00 56.78 405 ASP A O 1
ATOM 3301 N N . GLU A 1 406 ? -21.338 1.093 -2.113 1.00 58.97 406 GLU A N 1
ATOM 3302 C CA . GLU A 1 406 ? -21.664 1.724 -0.818 1.00 58.97 406 GLU A CA 1
ATOM 3303 C C . GLU A 1 406 ? -21.063 0.969 0.380 1.00 58.97 406 GLU A C 1
ATOM 3305 O O . GLU A 1 406 ? -21.115 1.441 1.519 1.00 58.97 406 GLU A O 1
ATOM 3310 N N . ARG A 1 407 ? -20.529 -0.236 0.150 1.00 71.88 407 ARG A N 1
ATOM 3311 C CA . ARG A 1 407 ? -20.143 -1.176 1.202 1.00 71.88 407 ARG A CA 1
ATOM 3312 C C . ARG A 1 407 ? -18.643 -1.110 1.475 1.00 71.88 407 ARG A C 1
ATOM 3314 O O . ARG A 1 407 ? -17.834 -1.273 0.574 1.00 71.88 407 ARG A O 1
ATOM 3321 N N . MET A 1 408 ? -18.280 -0.993 2.754 1.00 82.19 408 MET A N 1
ATOM 3322 C CA . MET A 1 408 ? -16.887 -0.977 3.242 1.00 82.19 408 MET A CA 1
ATOM 3323 C C . MET A 1 408 ? -16.081 -2.249 2.892 1.00 82.19 408 MET A C 1
ATOM 3325 O O . MET A 1 408 ? -14.876 -2.275 3.089 1.00 82.19 408 MET A O 1
ATOM 3329 N N . ALA A 1 409 ? -16.732 -3.315 2.416 1.00 88.62 409 ALA A N 1
ATOM 3330 C CA . ALA A 1 409 ? -16.125 -4.622 2.191 1.00 88.62 409 ALA A CA 1
ATOM 3331 C C . ALA A 1 409 ? -15.510 -4.750 0.786 1.00 88.62 409 ALA A C 1
ATOM 3333 O O . ALA A 1 409 ? -16.241 -4.931 -0.188 1.00 88.62 409 ALA A O 1
ATOM 3334 N N . LEU A 1 410 ? -14.181 -4.723 0.695 1.00 89.00 410 LEU A N 1
ATOM 3335 C CA . LEU A 1 410 ? -13.385 -4.821 -0.537 1.00 89.00 410 LEU A CA 1
ATOM 3336 C C . LEU A 1 410 ? -12.348 -5.954 -0.418 1.00 89.00 410 LEU A C 1
ATOM 3338 O O . LEU A 1 410 ? -12.028 -6.370 0.697 1.00 89.00 410 LEU A O 1
ATOM 3342 N N . VAL A 1 411 ? -11.827 -6.465 -1.543 1.00 90.00 411 VAL A N 1
ATOM 3343 C CA . VAL A 1 411 ? -10.864 -7.594 -1.566 1.00 90.00 411 VAL A CA 1
ATOM 3344 C C . VAL A 1 411 ? -9.728 -7.413 -2.581 1.00 90.00 411 VAL A C 1
ATOM 3346 O O . VAL A 1 411 ? -9.968 -7.042 -3.730 1.00 90.00 411 VAL A O 1
ATOM 3349 N N . ALA A 1 412 ? -8.487 -7.712 -2.184 1.00 86.44 412 ALA A N 1
ATOM 3350 C CA . ALA A 1 412 ? -7.311 -7.601 -3.048 1.00 86.44 412 ALA A CA 1
ATOM 3351 C C . ALA A 1 412 ? -6.364 -8.811 -2.956 1.00 86.44 412 ALA A C 1
ATOM 3353 O O . ALA A 1 412 ? -5.916 -9.171 -1.864 1.00 86.44 412 ALA A O 1
ATOM 3354 N N . ASP A 1 413 ? -5.955 -9.364 -4.109 1.00 85.69 413 ASP A N 1
ATOM 3355 C CA . ASP A 1 413 ? -4.932 -10.413 -4.165 1.00 85.69 413 ASP A CA 1
ATOM 3356 C C . ASP A 1 413 ? -3.525 -9.806 -4.048 1.00 85.69 413 ASP A C 1
ATOM 3358 O O . ASP A 1 413 ? -2.928 -9.338 -5.020 1.00 85.69 413 ASP A O 1
ATOM 3362 N N . VAL A 1 414 ? -2.980 -9.789 -2.829 1.00 85.81 414 VAL A N 1
ATOM 3363 C CA . VAL A 1 414 ? -1.734 -9.066 -2.527 1.00 85.81 414 VAL A CA 1
ATOM 3364 C C . VAL A 1 414 ? -0.461 -9.825 -2.906 1.00 85.81 414 VAL A C 1
ATOM 3366 O O . VAL A 1 414 ? 0.583 -9.202 -3.122 1.00 85.81 414 VAL A O 1
ATOM 3369 N N . HIS A 1 415 ? -0.543 -11.156 -2.989 1.00 84.06 415 HIS A N 1
ATOM 3370 C CA . HIS A 1 415 ? 0.561 -12.068 -3.298 1.00 84.06 415 HIS A CA 1
ATOM 3371 C C . HIS A 1 415 ? 0.053 -13.293 -4.077 1.00 84.06 415 HIS A C 1
ATOM 3373 O O . HIS A 1 415 ? -1.085 -13.720 -3.903 1.00 84.06 415 HIS A O 1
ATOM 3379 N N . THR A 1 416 ? 0.887 -13.888 -4.934 1.00 82.00 416 THR A N 1
ATOM 3380 C CA . THR A 1 416 ? 0.551 -15.091 -5.719 1.00 82.00 416 THR A CA 1
ATOM 3381 C C . THR A 1 416 ? 1.658 -16.126 -5.578 1.00 82.00 416 THR A C 1
ATOM 3383 O O . THR A 1 416 ? 2.775 -15.867 -6.016 1.00 82.00 416 THR A O 1
ATOM 3386 N N . ASP A 1 417 ? 1.334 -17.305 -5.045 1.00 81.88 417 ASP A N 1
ATOM 3387 C CA . ASP A 1 417 ? 2.269 -18.425 -4.951 1.00 81.88 417 ASP A CA 1
ATOM 3388 C C . ASP A 1 417 ? 2.057 -19.424 -6.109 1.00 81.88 417 ASP A C 1
ATOM 3390 O O . ASP A 1 417 ? 1.048 -20.142 -6.140 1.00 81.88 417 ASP A O 1
ATOM 3394 N N . PRO A 1 418 ? 3.007 -19.538 -7.056 1.00 73.25 418 PRO A N 1
ATOM 3395 C CA . PRO A 1 418 ? 2.929 -20.530 -8.121 1.00 73.25 418 PRO A CA 1
ATOM 3396 C C . PRO A 1 418 ? 3.174 -21.970 -7.634 1.00 73.25 418 PRO A C 1
ATOM 3398 O O . PRO A 1 418 ? 2.848 -22.897 -8.372 1.00 73.25 418 PRO A O 1
ATOM 3401 N N . ASN A 1 419 ? 3.724 -22.190 -6.429 1.00 69.75 419 ASN A N 1
ATOM 3402 C CA . ASN A 1 419 ? 4.019 -23.535 -5.917 1.00 69.75 419 ASN A CA 1
ATOM 3403 C C . ASN A 1 419 ? 2.746 -24.282 -5.494 1.00 69.75 419 ASN A C 1
ATOM 3405 O O . ASN A 1 419 ? 2.585 -25.460 -5.813 1.00 69.75 419 ASN A O 1
ATOM 3409 N N . THR A 1 420 ? 1.837 -23.602 -4.791 1.00 76.06 420 THR A N 1
ATOM 3410 C CA . THR A 1 420 ? 0.517 -24.131 -4.401 1.00 76.06 420 THR A CA 1
ATOM 3411 C C . THR A 1 420 ? -0.584 -23.818 -5.415 1.00 76.06 420 THR A C 1
ATOM 3413 O O . THR A 1 420 ? -1.645 -24.440 -5.370 1.00 76.06 420 THR A O 1
ATOM 3416 N N . GLY A 1 421 ? -0.360 -22.870 -6.333 1.00 78.12 421 GLY A N 1
ATOM 3417 C CA . GLY A 1 421 ? -1.392 -22.394 -7.257 1.00 78.12 421 GLY A CA 1
ATOM 3418 C C . GLY A 1 421 ? -2.474 -21.566 -6.556 1.00 78.12 421 GLY A C 1
ATOM 3419 O O . GLY A 1 421 ? -3.629 -21.568 -6.988 1.00 78.12 421 GLY A O 1
ATOM 3420 N N . GLN A 1 422 ? -2.112 -20.876 -5.472 1.00 87.75 422 GLN A N 1
ATOM 3421 C CA . GLN A 1 422 ? -3.001 -20.046 -4.659 1.00 87.75 422 GLN A CA 1
ATOM 3422 C C . GLN A 1 422 ? -2.538 -18.578 -4.631 1.00 87.75 422 GLN A C 1
ATOM 3424 O O . GLN A 1 422 ? -1.427 -18.234 -5.036 1.00 87.75 422 GLN A O 1
ATOM 3429 N N . VAL A 1 423 ? -3.399 -17.701 -4.126 1.00 86.75 423 VAL A N 1
ATOM 3430 C CA . VAL A 1 423 ? -3.094 -16.303 -3.804 1.00 86.75 423 VAL A CA 1
ATOM 3431 C C . VAL A 1 423 ? -3.400 -16.000 -2.346 1.00 86.75 423 VAL A C 1
ATOM 3433 O O . VAL A 1 423 ? -4.173 -16.725 -1.724 1.00 86.75 423 VAL A O 1
ATOM 3436 N N . LEU A 1 424 ? -2.813 -14.920 -1.834 1.00 91.50 424 LEU A N 1
ATOM 3437 C CA . LEU A 1 424 ? -3.223 -14.283 -0.588 1.00 91.50 424 LEU A CA 1
ATOM 3438 C C . LEU A 1 424 ? -4.242 -13.197 -0.929 1.00 91.50 424 LEU A C 1
ATOM 3440 O O . LEU A 1 424 ? -3.870 -12.214 -1.566 1.00 91.50 424 LEU A O 1
ATOM 3444 N N . GLU A 1 425 ? -5.495 -13.397 -0.532 1.00 92.50 425 GLU A N 1
ATOM 3445 C CA . GLU A 1 425 ? -6.533 -12.365 -0.548 1.00 92.50 425 GLU A CA 1
ATOM 3446 C C . GLU A 1 425 ? -6.526 -11.659 0.815 1.00 92.50 425 GLU A C 1
ATOM 3448 O O . GLU A 1 425 ? -6.582 -12.310 1.865 1.00 92.50 425 GLU A O 1
ATOM 3453 N N . GLU A 1 426 ? -6.475 -10.331 0.790 1.00 93.94 426 GLU A N 1
ATOM 3454 C CA . GLU A 1 426 ? -6.610 -9.459 1.959 1.00 93.94 426 GLU A CA 1
ATOM 3455 C C . GLU A 1 426 ? -7.879 -8.624 1.775 1.00 93.94 426 GLU A C 1
ATOM 3457 O O . GLU A 1 426 ? -8.108 -8.079 0.691 1.00 93.94 426 GLU A O 1
ATOM 3462 N N . ALA A 1 427 ? -8.729 -8.541 2.800 1.00 93.62 427 ALA A N 1
ATOM 3463 C CA . ALA A 1 427 ? -10.056 -7.953 2.645 1.00 93.62 427 ALA A CA 1
ATOM 3464 C C . ALA A 1 427 ? -10.574 -7.217 3.885 1.00 93.62 427 ALA A C 1
ATOM 3466 O O . ALA A 1 427 ? -10.407 -7.660 5.027 1.00 93.62 427 ALA A O 1
ATOM 3467 N N . SER A 1 428 ? -11.300 -6.129 3.640 1.00 94.19 428 SER A N 1
ATOM 3468 C CA . SER A 1 428 ? -12.206 -5.509 4.605 1.00 94.19 428 SER A CA 1
ATOM 3469 C C . SER A 1 428 ? -13.584 -6.187 4.545 1.00 94.19 428 SER A C 1
ATOM 3471 O O . SER A 1 428 ? -13.981 -6.747 3.523 1.00 94.19 428 SER A O 1
ATOM 3473 N N . GLY A 1 429 ? -14.334 -6.181 5.648 1.00 91.31 429 GLY A N 1
ATOM 3474 C CA . GLY A 1 429 ? -15.717 -6.681 5.687 1.00 91.31 429 GLY A CA 1
ATOM 3475 C C . GLY A 1 429 ? -16.745 -5.603 6.008 1.00 91.31 429 GLY A C 1
ATOM 3476 O O . GLY A 1 429 ? -16.515 -4.420 5.795 1.00 91.31 429 GLY A O 1
ATOM 3477 N N . ASP A 1 430 ? -17.885 -6.008 6.568 1.00 90.81 430 ASP A N 1
ATOM 3478 C CA . ASP A 1 430 ? -18.847 -5.063 7.143 1.00 90.81 430 ASP A CA 1
ATOM 3479 C C . ASP A 1 430 ? -18.277 -4.371 8.399 1.00 90.81 430 ASP A C 1
ATOM 3481 O O . ASP A 1 430 ? -17.483 -4.979 9.132 1.00 90.81 430 ASP A O 1
ATOM 3485 N N . PRO A 1 431 ? -18.685 -3.123 8.700 1.00 89.25 431 PRO A N 1
ATOM 3486 C CA . PRO A 1 431 ? -18.278 -2.437 9.921 1.00 89.25 431 PRO A CA 1
ATOM 3487 C C . PRO A 1 431 ? -18.874 -3.123 11.156 1.00 89.25 431 PRO A C 1
ATOM 3489 O O . PRO A 1 431 ? -20.090 -3.290 11.285 1.00 89.25 431 PRO A O 1
ATOM 3492 N N . ALA A 1 432 ? -18.016 -3.488 12.107 1.00 91.00 432 ALA A N 1
ATOM 3493 C CA . ALA A 1 432 ? -18.449 -3.994 13.402 1.00 91.00 432 ALA A CA 1
ATOM 3494 C C . ALA A 1 432 ? -18.901 -2.843 14.311 1.00 91.00 432 ALA A C 1
ATOM 3496 O O . ALA A 1 432 ? -18.372 -1.731 14.248 1.00 91.00 432 ALA A O 1
ATOM 3497 N N . ARG A 1 433 ? -19.861 -3.117 15.202 1.00 90.88 433 ARG A N 1
ATOM 3498 C CA . ARG A 1 433 ? -20.267 -2.166 16.245 1.00 90.88 433 ARG A CA 1
ATOM 3499 C C . ARG A 1 433 ? -19.230 -2.163 17.361 1.00 90.88 433 ARG A C 1
ATOM 3501 O O . ARG A 1 433 ? -19.032 -3.180 18.020 1.00 90.88 433 ARG A O 1
ATOM 3508 N N . LEU A 1 434 ? -18.608 -1.012 17.577 1.00 90.56 434 LEU A N 1
ATOM 3509 C CA . LEU A 1 434 ? -17.696 -0.759 18.683 1.00 90.56 434 LEU A CA 1
ATOM 3510 C C . LEU A 1 434 ? -18.472 -0.140 19.852 1.00 90.56 434 LEU A C 1
ATOM 3512 O O . LEU A 1 434 ? -19.265 0.780 19.651 1.00 90.56 434 LEU A O 1
ATOM 3516 N N . TYR A 1 435 ? -18.204 -0.615 21.067 1.00 90.50 435 TYR A N 1
ATOM 3517 C CA . TYR A 1 435 ? -18.710 -0.046 22.316 1.00 90.50 435 TYR A CA 1
ATOM 3518 C C . TYR A 1 435 ? -17.522 0.302 23.216 1.00 90.50 435 TYR A C 1
ATOM 3520 O O . TYR A 1 435 ? -16.678 -0.555 23.468 1.00 90.50 435 TYR A O 1
ATOM 3528 N N . VAL A 1 436 ? -17.442 1.546 23.693 1.00 89.56 436 VAL A N 1
ATOM 3529 C CA . VAL A 1 436 ? -16.311 2.048 24.494 1.00 89.56 436 VAL A CA 1
ATOM 3530 C C . VAL A 1 436 ? -16.827 2.728 25.755 1.00 89.56 436 VAL A C 1
ATOM 3532 O O . VAL A 1 436 ? -17.680 3.611 25.676 1.00 89.56 436 VAL A O 1
ATOM 3535 N N . LEU A 1 437 ? -16.293 2.357 26.920 1.00 90.19 437 LEU A N 1
ATOM 3536 C CA . LEU A 1 437 ? -16.553 3.076 28.165 1.00 90.19 437 LEU A CA 1
ATOM 3537 C C . LEU A 1 437 ? -15.695 4.348 28.206 1.00 90.19 437 LEU A C 1
ATOM 3539 O O . LEU A 1 437 ? -14.471 4.274 28.297 1.00 90.19 437 LEU A O 1
ATOM 3543 N N . VAL A 1 438 ? -16.342 5.510 28.147 1.00 88.00 438 VAL A N 1
ATOM 3544 C CA . VAL A 1 438 ? -15.695 6.830 28.116 1.00 88.00 438 VAL A CA 1
ATOM 3545 C C . VAL A 1 438 ? -16.204 7.717 29.246 1.00 88.00 438 VAL A C 1
ATOM 3547 O O . VAL A 1 438 ? -17.281 7.485 29.798 1.00 88.00 438 VAL A O 1
ATOM 3550 N N . GLU A 1 439 ? -15.428 8.737 29.605 1.00 85.75 439 GLU A N 1
ATOM 3551 C CA . GLU A 1 439 ? -15.788 9.693 30.650 1.00 85.75 439 GLU A CA 1
ATOM 3552 C C . GLU A 1 439 ? -15.950 11.095 30.058 1.00 85.75 439 GLU A C 1
ATOM 3554 O O . GLU A 1 439 ? -15.075 11.579 29.347 1.00 85.75 439 GLU A O 1
ATOM 3559 N N . ILE A 1 440 ? -17.088 11.737 30.326 1.00 83.31 440 ILE A N 1
ATOM 3560 C CA . ILE A 1 440 ? -17.434 13.067 29.813 1.00 83.31 440 ILE A CA 1
ATOM 3561 C C . ILE A 1 440 ? -17.957 13.884 30.996 1.00 83.31 440 ILE A C 1
ATOM 3563 O O . ILE A 1 440 ? -18.938 13.503 31.635 1.00 83.31 440 ILE A O 1
ATOM 3567 N N . GLY A 1 441 ? -17.275 14.979 31.344 1.00 79.12 441 GLY A N 1
ATOM 3568 C CA . GLY A 1 441 ? -17.655 15.827 32.483 1.00 79.12 441 GLY A CA 1
ATOM 3569 C C . GLY A 1 441 ? -17.726 15.084 33.828 1.00 79.12 441 GLY A C 1
ATOM 3570 O O . GLY A 1 441 ? -18.635 15.337 34.618 1.00 79.12 441 GLY A O 1
ATOM 3571 N N . GLY A 1 442 ? -16.822 14.124 34.065 1.00 81.88 442 GLY A N 1
ATOM 3572 C CA . GLY A 1 442 ? -16.789 13.301 35.285 1.00 81.88 442 GLY A CA 1
ATOM 3573 C C . GLY A 1 442 ? -17.907 12.254 35.392 1.00 81.88 442 GLY A C 1
ATOM 3574 O O . GLY A 1 442 ? -18.153 11.721 36.474 1.00 81.88 442 GLY A O 1
ATOM 3575 N N . LYS A 1 443 ? -18.622 11.968 34.295 1.00 85.62 443 LYS A N 1
ATOM 3576 C CA . LYS A 1 443 ? -19.652 10.922 34.211 1.00 85.62 443 LYS A CA 1
ATOM 3577 C C . LYS A 1 443 ? -19.277 9.883 33.166 1.00 85.62 443 LYS A C 1
ATOM 3579 O O . LYS A 1 443 ? -18.740 10.219 32.115 1.00 85.62 443 LYS A O 1
ATOM 3584 N N . LEU A 1 444 ? -19.598 8.625 33.452 1.00 86.69 444 LEU A N 1
ATOM 3585 C CA . LEU A 1 444 ? -19.343 7.504 32.555 1.00 86.69 444 LEU A CA 1
ATOM 3586 C C . LEU A 1 444 ? -20.479 7.313 31.549 1.00 86.69 444 LEU A C 1
ATOM 3588 O O . LEU A 1 444 ? -21.652 7.298 31.922 1.00 86.69 444 LEU A O 1
ATOM 3592 N N . TYR A 1 445 ? -20.100 7.100 30.293 1.00 88.06 445 TYR A N 1
ATOM 3593 C CA . TYR A 1 445 ? -20.983 6.818 29.166 1.00 88.06 445 TYR A CA 1
ATOM 3594 C C . TYR A 1 445 ? -20.434 5.634 28.370 1.00 88.06 445 TYR A C 1
ATOM 3596 O O . TYR A 1 445 ? -19.222 5.437 28.296 1.00 88.06 445 TYR A O 1
ATOM 3604 N N . VAL A 1 446 ? -21.318 4.861 27.738 1.00 89.31 446 VAL A N 1
ATOM 3605 C CA . VAL A 1 446 ? -20.912 3.915 26.692 1.00 89.31 446 VAL A CA 1
ATOM 3606 C C . VAL A 1 446 ? -21.080 4.624 25.354 1.00 89.31 446 VAL A C 1
ATOM 3608 O O . VAL A 1 446 ? -22.204 4.830 24.900 1.00 89.31 446 VAL A O 1
ATOM 3611 N N . ALA A 1 447 ? -19.969 5.017 24.737 1.00 89.31 447 ALA A N 1
ATOM 3612 C CA . ALA A 1 447 ? -19.966 5.487 23.360 1.00 89.31 447 ALA A CA 1
ATOM 3613 C C . ALA A 1 447 ? -20.164 4.291 22.416 1.00 89.31 447 ALA A C 1
ATOM 3615 O O . ALA A 1 447 ? -19.572 3.230 22.624 1.00 89.31 447 ALA A O 1
ATOM 3616 N N . GLN A 1 448 ? -20.981 4.468 21.376 1.00 88.81 448 GLN A N 1
ATOM 3617 C CA . GLN A 1 448 ? -21.163 3.495 20.299 1.00 88.81 448 GLN A CA 1
ATOM 3618 C C . GLN A 1 448 ? -20.585 4.070 19.002 1.00 88.81 448 GLN A C 1
ATOM 3620 O O . GLN A 1 448 ? -20.854 5.221 18.666 1.00 88.81 448 GLN A O 1
ATOM 3625 N N . GLY A 1 449 ? -19.835 3.261 18.257 1.00 87.50 449 GLY A N 1
ATOM 3626 C CA . GLY A 1 449 ? -19.261 3.636 16.965 1.00 87.50 449 GLY A CA 1
ATOM 3627 C C . GLY A 1 449 ? -19.153 2.454 16.004 1.00 87.50 449 GLY A C 1
ATOM 3628 O O . GLY A 1 449 ? -19.604 1.346 16.301 1.00 87.50 449 GLY A O 1
ATOM 3629 N N . GLY A 1 450 ? -18.544 2.696 14.845 1.00 88.19 450 GLY A N 1
ATOM 3630 C CA . GLY A 1 450 ? -18.095 1.648 13.929 1.00 88.19 450 GLY A CA 1
ATOM 3631 C C . GLY A 1 450 ? -16.612 1.330 14.133 1.00 88.19 450 GLY A C 1
ATOM 3632 O O . GLY A 1 450 ? -15.844 2.184 14.570 1.00 88.19 450 GLY A O 1
ATOM 3633 N N . THR A 1 451 ? -16.200 0.112 13.795 1.00 91.12 451 THR A N 1
ATOM 3634 C CA . THR A 1 451 ? -14.790 -0.265 13.631 1.00 91.12 451 THR A CA 1
ATOM 3635 C C . THR A 1 451 ? -14.643 -1.232 12.460 1.00 91.12 451 THR A C 1
ATOM 3637 O O . THR A 1 451 ? -15.575 -1.974 12.138 1.00 91.12 451 THR A O 1
ATOM 3640 N N . TYR A 1 452 ? -13.470 -1.237 11.830 1.00 92.81 452 TYR A N 1
ATOM 3641 C CA . TYR A 1 452 ? -13.176 -2.131 10.714 1.00 92.81 452 TYR A CA 1
ATOM 3642 C C . TYR A 1 452 ? -13.265 -3.609 11.106 1.00 92.81 452 TYR A C 1
ATOM 3644 O O . TYR A 1 452 ? -13.010 -3.986 12.253 1.00 92.81 452 TYR A O 1
ATOM 3652 N N . THR A 1 453 ? -13.568 -4.452 10.118 1.00 93.94 453 THR A N 1
ATOM 3653 C CA . THR A 1 453 ? -13.300 -5.891 10.177 1.00 93.94 453 THR A CA 1
ATOM 3654 C C . THR A 1 453 ? -12.358 -6.279 9.044 1.00 93.94 453 THR A C 1
ATOM 3656 O O . THR A 1 453 ? -12.421 -5.693 7.966 1.00 93.94 453 THR A O 1
ATOM 3659 N N . TYR A 1 454 ? -11.478 -7.243 9.312 1.00 95.75 454 TYR A N 1
ATOM 3660 C CA . TYR A 1 454 ? -10.377 -7.654 8.440 1.00 95.75 454 TYR A CA 1
ATOM 3661 C C . TYR A 1 454 ? -10.378 -9.178 8.269 1.00 95.75 454 TYR A C 1
ATOM 3663 O O . TYR A 1 454 ? -10.702 -9.912 9.212 1.00 95.75 454 TYR A O 1
ATOM 3671 N N . TYR A 1 455 ? -10.027 -9.631 7.069 1.00 96.31 455 TYR A N 1
ATOM 3672 C CA . TYR A 1 455 ? -9.941 -11.027 6.662 1.00 96.31 455 TYR A CA 1
ATOM 3673 C C . TYR A 1 455 ? -8.671 -11.235 5.833 1.00 96.31 455 TYR A C 1
ATOM 3675 O O . TYR A 1 455 ? -8.349 -10.424 4.972 1.00 96.31 455 TYR A O 1
ATOM 3683 N N . GLU A 1 456 ? -7.997 -12.351 6.087 1.00 96.06 456 GLU A N 1
ATOM 3684 C CA . GLU A 1 456 ? -6.726 -12.753 5.482 1.00 96.06 456 GLU A CA 1
ATOM 3685 C C . GLU A 1 456 ? -6.868 -14.236 5.125 1.00 96.06 456 GLU A C 1
ATOM 3687 O O . GLU A 1 456 ? -7.104 -15.061 6.016 1.00 96.06 456 GLU A O 1
ATOM 3692 N N . PHE A 1 457 ? -6.825 -14.598 3.841 1.00 96.31 457 PHE A N 1
ATOM 3693 C CA . PHE A 1 457 ? -7.090 -15.980 3.426 1.00 96.31 457 PHE A CA 1
ATOM 3694 C C . PHE A 1 457 ? -6.413 -16.380 2.114 1.00 96.31 457 PHE A C 1
ATOM 3696 O O . PHE A 1 457 ? -5.985 -15.549 1.318 1.00 96.31 457 PHE A O 1
ATOM 3703 N N . LYS A 1 458 ? -6.313 -17.696 1.886 1.00 94.19 458 LYS A N 1
ATOM 3704 C CA . LYS A 1 458 ? -5.785 -18.260 0.638 1.00 94.19 458 LYS A CA 1
ATOM 3705 C C . LYS A 1 458 ? -6.918 -18.623 -0.315 1.00 94.19 458 LYS A C 1
ATOM 3707 O O . LYS A 1 458 ? -7.793 -19.399 0.063 1.00 94.19 458 LYS A O 1
ATOM 3712 N N . GLN A 1 459 ? -6.847 -18.142 -1.552 1.00 92.75 459 GLN A N 1
ATOM 3713 C CA . GLN A 1 459 ? -7.828 -18.407 -2.614 1.00 92.75 459 GLN A CA 1
ATOM 3714 C C . GLN A 1 459 ? -7.153 -19.112 -3.808 1.00 92.75 459 GLN A C 1
ATOM 3716 O O . GLN A 1 459 ? -5.962 -18.887 -4.043 1.00 92.75 459 GLN A O 1
ATOM 3721 N N . PRO A 1 460 ? -7.834 -19.989 -4.574 1.00 92.94 460 PRO A N 1
ATOM 3722 C CA . PRO A 1 460 ? -7.251 -20.588 -5.776 1.00 92.94 460 PRO A CA 1
ATOM 3723 C C . PRO A 1 460 ? -6.887 -19.527 -6.822 1.00 92.94 460 PRO A C 1
ATOM 3725 O O . PRO A 1 460 ? -7.659 -18.611 -7.088 1.00 92.94 460 PRO A O 1
ATOM 3728 N N . MET A 1 461 ? -5.736 -19.670 -7.486 1.00 82.62 461 MET A N 1
ATOM 3729 C CA . MET A 1 461 ? -5.250 -18.680 -8.459 1.00 82.62 461 MET A CA 1
ATOM 3730 C C . MET A 1 461 ? -6.194 -18.492 -9.667 1.00 82.62 461 MET A C 1
ATOM 3732 O O . MET A 1 461 ? -6.188 -17.424 -10.289 1.00 82.62 461 MET A O 1
ATOM 3736 N N . ALA A 1 462 ? -6.995 -19.507 -10.003 1.00 85.31 462 ALA A N 1
ATOM 3737 C CA . ALA A 1 462 ? -8.025 -19.433 -11.041 1.00 85.31 462 ALA A CA 1
ATOM 3738 C C . ALA A 1 462 ? -9.255 -18.611 -10.609 1.00 85.31 462 ALA A C 1
ATOM 3740 O O . ALA A 1 462 ? -9.836 -17.916 -11.438 1.00 85.31 462 ALA A O 1
ATOM 3741 N N . ASP A 1 463 ? -9.584 -18.645 -9.316 1.00 89.00 463 ASP A N 1
ATOM 3742 C CA . ASP A 1 463 ? -10.863 -18.211 -8.741 1.00 89.00 463 ASP A CA 1
ATOM 3743 C C . ASP A 1 463 ? -10.693 -16.992 -7.815 1.00 89.00 463 ASP A C 1
ATOM 3745 O O . ASP A 1 463 ? -11.415 -16.838 -6.828 1.00 89.00 463 ASP A O 1
ATOM 3749 N N . ARG A 1 464 ? -9.704 -16.137 -8.117 1.00 86.31 464 ARG A N 1
ATOM 3750 C CA . ARG A 1 464 ? -9.479 -14.853 -7.431 1.00 86.31 464 ARG A CA 1
ATOM 3751 C C . ARG A 1 464 ? -10.762 -14.039 -7.356 1.00 86.31 464 ARG A C 1
ATOM 3753 O O . ARG A 1 464 ? -11.507 -13.973 -8.338 1.00 86.31 464 ARG A O 1
ATOM 3760 N N . LEU A 1 465 ? -10.982 -13.388 -6.223 1.00 88.19 465 LEU A N 1
ATOM 3761 C CA . LEU A 1 465 ? -12.235 -12.692 -5.977 1.00 88.19 465 LEU A CA 1
ATOM 3762 C C . LEU A 1 465 ? -12.319 -11.337 -6.695 1.00 88.19 465 LEU A C 1
ATOM 3764 O O . LEU A 1 465 ? -11.333 -10.727 -7.116 1.00 88.19 465 LEU A O 1
ATOM 3768 N N . THR A 1 466 ? -13.557 -10.879 -6.835 1.00 84.75 466 THR A N 1
ATOM 3769 C CA . THR A 1 466 ? -13.909 -9.484 -7.099 1.00 84.75 466 THR A CA 1
ATOM 3770 C C . THR A 1 466 ? -14.743 -8.982 -5.923 1.00 84.75 466 THR A C 1
ATOM 3772 O O . THR A 1 466 ? -15.245 -9.793 -5.136 1.00 84.75 466 THR A O 1
ATOM 3775 N N . ASP A 1 467 ? -14.913 -7.666 -5.803 1.00 83.31 467 ASP A N 1
ATOM 3776 C CA . ASP A 1 467 ? -15.681 -7.058 -4.710 1.00 83.31 467 ASP A CA 1
ATOM 3777 C C . ASP A 1 467 ? -17.093 -7.647 -4.629 1.00 83.31 467 ASP A C 1
ATOM 3779 O O . ASP A 1 467 ? -17.538 -8.067 -3.565 1.00 83.31 467 ASP A O 1
ATOM 3783 N N . GLU A 1 468 ? -17.758 -7.799 -5.775 1.00 84.19 468 GLU A N 1
ATOM 3784 C CA . GLU A 1 468 ? -19.120 -8.323 -5.864 1.00 84.19 468 GLU A CA 1
ATOM 3785 C C . GLU A 1 468 ? -19.202 -9.784 -5.370 1.00 84.19 468 GLU A C 1
ATOM 3787 O O . GLU A 1 468 ? -20.134 -10.156 -4.654 1.00 84.19 468 GLU A O 1
ATOM 3792 N N . ALA A 1 469 ? -18.201 -10.613 -5.694 1.00 89.12 469 ALA A N 1
ATOM 3793 C CA . ALA A 1 469 ? -18.129 -12.008 -5.251 1.00 89.12 469 ALA A CA 1
ATOM 3794 C C . ALA A 1 469 ? -17.826 -12.126 -3.746 1.00 89.12 469 ALA A C 1
ATOM 3796 O O . ALA A 1 469 ? -18.452 -12.920 -3.040 1.00 89.12 469 ALA A O 1
ATOM 3797 N N . TRP A 1 470 ? -16.903 -11.308 -3.236 1.00 92.06 470 TRP A N 1
ATOM 3798 C CA . TRP A 1 470 ? -16.569 -11.239 -1.812 1.00 92.06 470 TRP A CA 1
ATOM 3799 C C . TRP A 1 470 ? -17.761 -10.786 -0.961 1.00 92.06 470 TRP A C 1
ATOM 3801 O O . TRP A 1 470 ? -18.093 -11.387 0.064 1.00 92.06 470 TRP A O 1
ATOM 3811 N N . GLN A 1 471 ? -18.468 -9.765 -1.427 1.00 89.19 471 GLN A N 1
ATOM 3812 C CA . GLN A 1 471 ? -19.649 -9.225 -0.772 1.00 89.19 471 GLN A CA 1
ATOM 3813 C C . GLN A 1 471 ? -20.841 -10.190 -0.815 1.00 89.19 471 GLN A C 1
ATOM 3815 O O . GLN A 1 471 ? -21.584 -10.268 0.172 1.00 89.19 471 GLN A O 1
ATOM 3820 N N . GLU A 1 472 ? -21.004 -10.962 -1.896 1.00 90.88 472 GLU A N 1
ATOM 3821 C CA . GLU A 1 472 ? -21.968 -12.065 -1.957 1.00 90.88 472 GLU A CA 1
ATOM 3822 C C . GLU A 1 472 ? -21.612 -13.171 -0.945 1.00 90.88 472 GLU A C 1
ATOM 3824 O O . GLU A 1 472 ? -22.489 -13.635 -0.210 1.00 90.88 472 GLU A O 1
ATOM 3829 N N . MET A 1 473 ? -20.331 -13.549 -0.830 1.00 93.25 473 MET A N 1
ATOM 3830 C CA . MET A 1 473 ? -19.866 -14.504 0.186 1.00 93.25 473 MET A CA 1
ATOM 3831 C C . MET A 1 473 ? -20.143 -14.009 1.612 1.00 93.25 473 MET A C 1
ATOM 3833 O O . MET A 1 473 ? -20.658 -14.775 2.429 1.00 93.25 473 MET A O 1
ATOM 3837 N N . LEU A 1 474 ? -19.878 -12.734 1.918 1.00 92.12 474 LEU A N 1
ATOM 3838 C CA . LEU A 1 474 ? -20.240 -12.123 3.203 1.00 92.12 474 LEU A CA 1
ATOM 3839 C C . LEU A 1 474 ? -21.757 -12.166 3.445 1.00 92.12 474 LEU A C 1
ATOM 3841 O O . LEU A 1 474 ? -22.197 -12.632 4.495 1.00 92.12 474 LEU A O 1
ATOM 3845 N N . GLY A 1 475 ? -22.563 -11.737 2.467 1.00 90.44 475 GLY A N 1
ATOM 3846 C CA . GLY A 1 475 ? -24.028 -11.694 2.572 1.00 90.44 475 GLY A CA 1
ATOM 3847 C C . GLY A 1 475 ? -24.683 -13.070 2.746 1.00 90.44 475 GLY A C 1
ATOM 3848 O O . GLY A 1 475 ? -25.731 -13.183 3.378 1.00 90.44 475 GLY A O 1
ATOM 3849 N N . ARG A 1 476 ? -24.043 -14.133 2.242 1.00 93.12 476 ARG A N 1
ATOM 3850 C CA . ARG A 1 476 ? -24.469 -15.532 2.422 1.00 93.12 476 ARG A CA 1
ATOM 3851 C C . ARG A 1 476 ? -23.930 -16.198 3.695 1.00 93.12 476 ARG A C 1
ATOM 3853 O O . ARG A 1 476 ? -24.266 -17.354 3.943 1.00 93.12 476 ARG A O 1
ATOM 3860 N N . GLY A 1 477 ? -23.084 -15.525 4.481 1.00 91.50 477 GLY A N 1
ATOM 3861 C CA . GLY A 1 477 ? -22.387 -16.139 5.620 1.00 91.50 477 GLY A CA 1
ATOM 3862 C C . GLY A 1 477 ? -21.361 -17.206 5.207 1.00 91.50 477 GLY A C 1
ATOM 3863 O O . GLY A 1 477 ? -21.105 -18.140 5.961 1.00 91.50 477 GLY A O 1
ATOM 3864 N N . GLN A 1 478 ? -20.810 -17.086 3.996 1.00 93.75 478 GLN A N 1
ATOM 3865 C CA . GLN A 1 478 ? -19.861 -18.013 3.363 1.00 93.75 478 GLN A CA 1
ATOM 3866 C C . GLN A 1 478 ? -18.420 -17.469 3.315 1.00 93.75 478 GLN A C 1
ATOM 3868 O O . GLN A 1 478 ? -17.526 -18.142 2.806 1.00 93.75 478 GLN A O 1
ATOM 3873 N N . ALA A 1 479 ? -18.185 -16.262 3.836 1.00 93.12 479 ALA A N 1
ATOM 3874 C CA . ALA A 1 479 ? -16.846 -15.706 4.006 1.00 93.12 479 ALA A CA 1
ATOM 3875 C C . ALA A 1 479 ? -15.973 -16.580 4.941 1.00 93.12 479 ALA A C 1
ATOM 3877 O O . ALA A 1 479 ? -16.505 -17.178 5.883 1.00 93.12 479 ALA A O 1
ATOM 3878 N N . PRO A 1 480 ? -14.641 -16.638 4.735 1.00 93.31 480 PRO A N 1
ATOM 3879 C CA . PRO A 1 480 ? -13.726 -17.308 5.653 1.00 93.31 480 PRO A CA 1
ATOM 3880 C C . PRO A 1 480 ? -13.789 -16.737 7.075 1.00 93.31 480 PRO A C 1
ATOM 3882 O O . PRO A 1 480 ? -14.239 -15.613 7.309 1.00 93.31 480 PRO A O 1
ATOM 3885 N N . ALA A 1 481 ? -13.293 -17.505 8.046 1.00 92.75 481 ALA A N 1
ATOM 3886 C CA . ALA A 1 481 ? -13.121 -17.002 9.402 1.00 92.75 481 ALA A CA 1
ATOM 3887 C C . ALA A 1 481 ? -12.148 -15.808 9.419 1.00 92.75 481 ALA A C 1
ATOM 3889 O O . ALA A 1 481 ? -11.144 -15.807 8.708 1.00 92.75 481 ALA A O 1
ATOM 3890 N N . LYS A 1 482 ? -12.427 -14.810 10.267 1.00 93.31 482 LYS A N 1
ATOM 3891 C CA . LYS A 1 482 ? -11.463 -13.739 10.566 1.00 93.31 482 LYS A CA 1
ATOM 3892 C C . LYS A 1 482 ? -10.201 -14.342 11.210 1.00 93.31 482 LYS A C 1
ATOM 3894 O O . LYS A 1 482 ? -10.319 -15.371 11.884 1.00 93.31 482 LYS A O 1
ATOM 3899 N N . PRO A 1 483 ? -9.021 -13.708 11.079 1.00 93.56 483 PRO A N 1
ATOM 3900 C CA . PRO A 1 483 ? -7.783 -14.204 11.678 1.00 93.56 483 PRO A CA 1
ATOM 3901 C C . PRO A 1 483 ? -7.928 -14.458 13.184 1.00 93.56 483 PRO A C 1
ATOM 3903 O O . PRO A 1 483 ? -8.529 -13.652 13.898 1.00 93.56 483 PRO A O 1
ATOM 3906 N N . GLY A 1 484 ? -7.391 -15.579 13.675 1.00 90.69 484 GLY A N 1
ATOM 3907 C CA . GLY A 1 484 ? -7.688 -16.106 15.016 1.00 90.69 484 GLY A CA 1
ATOM 3908 C C . GLY A 1 484 ? -7.385 -15.136 16.164 1.00 90.69 484 GLY A C 1
ATOM 3909 O O . GLY A 1 484 ? -8.145 -15.066 17.134 1.00 90.69 484 GLY A O 1
ATOM 3910 N N . TRP A 1 485 ? -6.337 -14.327 16.024 1.00 92.94 485 TRP A N 1
ATOM 3911 C CA . TRP A 1 485 ? -5.969 -13.268 16.964 1.00 92.94 485 TRP A CA 1
ATOM 3912 C C . TRP A 1 485 ? -7.034 -12.162 17.126 1.00 92.94 485 TRP A C 1
ATOM 3914 O O . TRP A 1 485 ? -7.125 -11.566 18.205 1.00 92.94 485 TRP A O 1
ATOM 3924 N N . THR A 1 486 ? -7.894 -11.923 16.122 1.00 90.56 486 THR A N 1
ATOM 3925 C CA . THR A 1 486 ? -8.977 -10.914 16.181 1.00 90.56 486 THR A CA 1
ATOM 3926 C C . THR A 1 486 ? -10.098 -11.272 17.164 1.00 90.56 486 THR A C 1
ATOM 3928 O O . THR A 1 486 ? -10.871 -10.398 17.548 1.00 90.56 486 THR A O 1
ATOM 3931 N N . ASN A 1 487 ? -10.177 -12.522 17.639 1.00 85.00 487 ASN A N 1
ATOM 3932 C CA . ASN A 1 487 ? -11.214 -12.966 18.583 1.00 85.00 487 ASN A CA 1
ATOM 3933 C C . ASN A 1 487 ? -11.203 -12.216 19.932 1.00 85.00 487 ASN A C 1
ATOM 3935 O O . ASN A 1 487 ? -12.197 -12.259 20.648 1.00 85.00 487 ASN A O 1
ATOM 3939 N N . ALA A 1 488 ? -10.122 -11.504 20.274 1.00 78.62 488 ALA A N 1
ATOM 3940 C CA . ALA A 1 488 ? -10.076 -10.613 21.439 1.00 78.62 488 ALA A CA 1
ATOM 3941 C C . ALA A 1 488 ? -10.982 -9.366 21.304 1.00 78.62 488 ALA A C 1
ATOM 3943 O O . ALA A 1 488 ? -11.285 -8.719 22.300 1.00 78.62 488 ALA A O 1
ATOM 3944 N N . LEU A 1 489 ? -11.416 -9.026 20.083 1.00 80.19 489 LEU A N 1
ATOM 3945 C CA . LEU A 1 489 ? -12.209 -7.825 19.782 1.00 80.19 489 LEU A CA 1
ATOM 3946 C C . LEU A 1 489 ? -13.720 -8.046 19.849 1.00 80.19 489 LEU A C 1
ATOM 3948 O O . LEU A 1 489 ? -14.484 -7.087 19.953 1.00 80.19 489 LEU A O 1
ATOM 3952 N N . PHE A 1 490 ? -14.159 -9.298 19.732 1.00 76.19 490 PHE A N 1
ATOM 3953 C CA . PHE A 1 490 ? -15.562 -9.645 19.553 1.00 76.19 490 PHE A CA 1
ATOM 3954 C C . PHE A 1 490 ? -16.091 -10.344 20.805 1.00 76.19 490 PHE A C 1
ATOM 3956 O O . PHE A 1 490 ? -15.612 -11.411 21.191 1.00 76.19 490 PHE A O 1
ATOM 3963 N N . GLY A 1 491 ? -17.099 -9.737 21.437 1.00 62.28 491 GLY A N 1
ATOM 3964 C CA . GLY A 1 491 ? -17.849 -10.377 22.515 1.00 62.28 491 GLY A CA 1
ATOM 3965 C C . GLY A 1 491 ? -18.498 -11.684 22.046 1.00 62.28 491 GLY A C 1
ATOM 3966 O O . GLY A 1 491 ? -18.887 -11.804 20.883 1.00 62.28 491 GLY A O 1
ATOM 3967 N N . ARG A 1 492 ? -18.590 -12.654 22.962 1.00 44.88 492 ARG A N 1
ATOM 3968 C CA . ARG A 1 492 ? -19.274 -13.941 22.756 1.00 44.88 492 ARG A CA 1
ATOM 3969 C C . ARG A 1 492 ? -20.779 -13.832 22.981 1.00 44.88 492 ARG A C 1
ATOM 3971 O O . ARG A 1 492 ? -21.161 -13.039 23.869 1.00 44.88 492 ARG A O 1
#

Sequence (492 aa):
NLPRGHYTRSEDFRRYFKAMMWYGRLPLHVPKEKSDPLLPLQTALLVALHLEEDSDLSLLWEEIYEPTAFFFGAAEDITPGLLLEEAREFFGKEVTTDIIEDEIRMREFAAYLHKNIKPKILSEMAAFYPGQEPIEVPLSVRFMPQRFVPDSYIFTELVADRVKTYQGSRDPRPFTWGMTQLGPMRVFPRGLDVMAVLRWTEALKILKDEGDTEYTNYDEQFEKMVRWYASLSAAERRSSVYYRWFELFAAYKQSDAPAKADEEAWDRKKLTTALASWAELRHDAILYAKQSYTALGMGVPPGDEETPPPPLHLAVVEQASKLYAQMASCARTIAEFSANEDHDNPIRDTYLYFAETLDRLDTLARKQADGEALTADEHEWLWNVAGRLSYMPRRLGEVVTGEADERMALVADVHTDPNTGQVLEEASGDPARLYVLVEIGGKLYVAQGGTYTYYEFKQPMADRLTDEAWQEMLGRGQAPAKPGWTNALFGR

Secondary structure (DSSP, 8-state):
----GGGGS-HHHHHHHHHHHHHTTS-EE---STTS-SHHHHHHHHHHHHHHH-HHHHHHHHHHHHHHHHHH--BSSBPHHHHHHHHHHHH-S---HHHHH-HHHHHHHHHHHHHH-------S-----TTPPP-PPPPEE-SSPPBP-HHHHHHHHHSTTTS-BB----SSPPTTEEEETTEEEE----HHHHHHHTT-HHHHHHHHHHTTT-BTTHHHHHHHHHHHHHH--TTGGGSSHHHHHHHHHHHHTTPPPPTTS-HHHHHHHHHHHHHHHHHHHHHHTTTT-----------PPP----PPPPS-------S-HHHHHHHHHHHHHHHHHT--S-S--HHHHHHHHHHHHHHHHHHHHHHHHTTPPPPHHHHHHHHTHHHHHTTHHHHTT----SGGGSSS--EEEEEEETTTTEEEEEEE-SPEEEEEEEEETTEEEEEEEEE--EEEEEEETTS---HHHHHHHHHTT-SPPPPGGGGGSS--